Protein AF-A0A939ZTD3-F1 (afdb_monomer_lite)

Radius of gyration: 26.27 Å; chains: 1; bounding box: 66×51×72 Å

Sequence (507 aa):
AEGYEFLLLCGDLTENGDETSHLVVTNILHKLENTGVKVYVINGNHDVMSNVARKNYSVTQDRFKELYADFGYNEADSVLPETLCYSLPINDTFRLIAVDNMTYYTDADGSIMTEEMSDKKADWIIEQTLRAKSENRIPLYISHQSFINHWPSLLNIHDEHQTDAYEDIFSDILIQGAIFGFTGHSHLNDMKAYESSSYKYYEIMTGSTCYCQSNYRSITYNKDKIDVKTITLTQIDLDTVSPLVSDEIVAAVKADYAAYAEKHFADNINGTATHYINKIMSKFDFGNADLNHIVRDDVINKTLSMKLYEKDENNEESLEKVLKEYGLTLPGSNYKTFWDVVPTMVGTLIKGNENMRSSVEVKIAKYVFYALFYNINKNADRIAVCCNTEKKISIDLVKLFKEGELECYDSEFIPTFANFALSSEISMKKKIVFAAIASNFNSIELASDLVATYTGGVVTSIEKYFGEKEIHIEKLIEEGFCDDYFSDLLTDTDPDAREITIEIKHE

Secondary structure (DSSP, 8-state):
-TT-SEEEEES--SSS-BHHHHHHHHHHHHHHHTTT-EEEEE--TTTS--SGGGTTTBPPHHHHHHHTIIIIITT-SEE-TTSS-EEEE-SSSEEEEEE-----B-STTS--B--SS-HHHHHHHHHHHHHHHHTT-EEEEEESS-SS--S-GGG-SS-TTS-HHHHHHHHHHHHTT--EEEE-SS---EEEEEE-SS-EEEEEEPPPTTSTT-EEEEEEE-SSEEEEEEEE-----GGGS-TTS-HHHHHHHHH-HHHHHHHHHHHHHHHHHHHHHHHHHHH---S-HHHHHIIIIIIIIHHHHSBSSGGGSSSS-BHHHHHHHTT--PPP-S-SSHHHHHHHHHHHHHTT----TTSHHHHHHHHHHHHHHHHHHHTHHHHHHHTT-SPPP---HHHHHHH-EEE-STTSHHHHHHHHHHHSS--HHHHHHHHHHHH-GGGHHHHHHHHHHHHTTSS--GGGGB-SSEEEHHHIIIIIIIIISSHHHHTS--TT--EEEEEP---

Structure (mmCIF, N/CA/C/O backbone):
data_AF-A0A939ZTD3-F1
#
_entry.id   AF-A0A939ZTD3-F1
#
loop_
_atom_site.group_PDB
_atom_site.id
_atom_site.type_symbol
_atom_site.label_atom_id
_atom_site.label_alt_id
_atom_site.label_comp_id
_atom_site.label_asym_id
_atom_site.label_entity_id
_atom_site.label_seq_id
_atom_site.pdbx_PDB_ins_code
_atom_site.Cartn_x
_atom_site.Cartn_y
_atom_site.Cartn_z
_atom_site.occupancy
_atom_site.B_iso_or_equiv
_atom_site.auth_seq_id
_atom_site.auth_comp_id
_atom_site.auth_asym_id
_atom_site.auth_atom_id
_atom_site.pdbx_PDB_model_num
ATOM 1 N N . ALA A 1 1 ? -25.307 0.050 9.220 1.00 60.19 1 ALA A N 1
ATOM 2 C CA . ALA A 1 1 ? -26.074 -0.056 10.475 1.00 60.19 1 ALA A CA 1
ATOM 3 C C . ALA A 1 1 ? -26.626 -1.465 10.650 1.00 60.19 1 ALA A C 1
ATOM 5 O O . ALA A 1 1 ? -26.209 -2.135 11.580 1.00 60.19 1 ALA A O 1
ATOM 6 N N . GLU A 1 2 ? -27.504 -1.956 9.764 1.00 70.62 2 GLU A N 1
ATOM 7 C CA . GLU A 1 2 ? -28.058 -3.312 9.913 1.00 70.62 2 GLU A CA 1
ATOM 8 C C . GLU A 1 2 ? -26.961 -4.390 9.887 1.00 70.62 2 GLU A C 1
ATOM 10 O O . GLU A 1 2 ? -26.179 -4.455 8.941 1.00 70.62 2 GLU A O 1
ATOM 15 N N . GLY A 1 3 ? -26.911 -5.217 10.937 1.00 83.94 3 GLY A N 1
ATOM 16 C CA . GLY A 1 3 ? -26.054 -6.404 11.023 1.00 83.94 3 GLY A CA 1
ATOM 17 C C . GLY A 1 3 ? -24.640 -6.205 11.581 1.00 83.94 3 GLY A C 1
ATOM 18 O O . GLY A 1 3 ? -23.936 -7.199 11.707 1.00 83.94 3 GLY A O 1
ATOM 19 N N . TYR A 1 4 ? -24.231 -4.982 11.941 1.00 92.94 4 TYR A N 1
ATOM 20 C CA . TYR A 1 4 ? -22.898 -4.710 12.499 1.00 92.94 4 TYR A CA 1
ATOM 21 C C . TYR A 1 4 ? -22.977 -4.248 13.955 1.00 92.94 4 TYR A C 1
ATOM 23 O O . TYR A 1 4 ? -23.807 -3.409 14.294 1.00 92.94 4 TYR A O 1
ATOM 31 N N . GLU A 1 5 ? -22.090 -4.769 14.803 1.00 95.50 5 GLU A N 1
ATOM 32 C CA . GLU A 1 5 ? -21.951 -4.339 16.203 1.00 95.50 5 GLU A CA 1
ATOM 33 C C . GLU A 1 5 ? -20.964 -3.172 16.345 1.00 95.50 5 GLU A C 1
ATOM 35 O O . GLU A 1 5 ? -21.192 -2.257 17.136 1.00 95.50 5 GLU A O 1
ATOM 40 N N . PHE A 1 6 ? -19.897 -3.182 15.538 1.00 97.06 6 PHE A N 1
ATOM 41 C CA . PHE A 1 6 ? -18.774 -2.253 15.639 1.00 97.06 6 PHE A CA 1
ATOM 42 C C . PHE A 1 6 ? -18.406 -1.647 14.281 1.00 97.06 6 PHE A C 1
ATOM 44 O O . PHE A 1 6 ? -18.496 -2.317 13.251 1.00 97.06 6 PHE A O 1
ATOM 51 N N . LEU A 1 7 ? -17.932 -0.401 14.298 1.00 97.56 7 LEU A N 1
ATOM 52 C CA . LEU A 1 7 ? -17.151 0.221 13.232 1.00 97.56 7 LEU A CA 1
ATOM 53 C C . LEU A 1 7 ? -15.769 0.575 13.789 1.00 97.56 7 LEU A C 1
ATOM 55 O O . LEU A 1 7 ? -15.671 1.283 14.789 1.00 97.56 7 LEU A O 1
ATOM 59 N N . LEU A 1 8 ? -14.719 0.113 13.114 1.00 98.00 8 LEU A N 1
ATOM 60 C CA . LEU A 1 8 ? -13.329 0.430 13.432 1.00 98.00 8 LEU A CA 1
ATOM 61 C C . LEU A 1 8 ? -12.769 1.345 12.339 1.00 98.00 8 LEU A C 1
ATOM 63 O O . LEU A 1 8 ? -12.864 1.007 11.160 1.00 98.00 8 LEU A O 1
ATOM 67 N N . LEU A 1 9 ? -12.206 2.493 12.718 1.00 97.94 9 LEU A N 1
ATOM 68 C CA . LEU A 1 9 ? -11.575 3.438 11.792 1.00 97.94 9 LEU A CA 1
ATOM 69 C C . LEU A 1 9 ? -10.090 3.584 12.117 1.00 97.94 9 LEU A C 1
ATOM 71 O O . LEU A 1 9 ? -9.719 4.114 13.164 1.00 97.94 9 LEU A O 1
ATOM 75 N N . CYS A 1 10 ? -9.252 3.116 11.195 1.00 97.25 10 CYS A N 1
ATOM 76 C CA . CYS A 1 10 ? -7.804 3.014 11.356 1.00 97.25 10 CYS A CA 1
ATOM 77 C C . CYS A 1 10 ? -7.070 4.271 10.854 1.00 97.25 10 CYS A C 1
ATOM 79 O O . CYS A 1 10 ? -6.099 4.149 10.119 1.00 97.25 10 CYS A O 1
ATOM 81 N N . GLY A 1 11 ? -7.541 5.471 11.203 1.00 96.19 11 GLY A N 1
ATOM 82 C CA . GLY A 1 11 ? -6.893 6.741 10.841 1.00 96.19 11 GLY A CA 1
ATOM 83 C C . GLY A 1 11 ? -7.181 7.280 9.437 1.00 96.19 11 GLY A C 1
ATOM 84 O O . GLY A 1 11 ? -7.958 6.704 8.678 1.00 96.19 11 GLY A O 1
ATOM 85 N N . ASP A 1 12 ? -6.560 8.424 9.141 1.00 96.44 12 ASP A N 1
ATOM 86 C CA . ASP A 1 12 ? -6.763 9.276 7.959 1.00 96.44 12 ASP A CA 1
ATOM 87 C C . ASP A 1 12 ? -8.239 9.600 7.719 1.00 96.44 12 ASP A C 1
ATOM 89 O O . ASP A 1 12 ? -8.817 9.435 6.644 1.00 96.44 12 ASP A O 1
ATOM 93 N N . LEU A 1 13 ? -8.858 10.091 8.788 1.00 96.44 13 LEU A N 1
ATOM 94 C CA . LEU A 1 13 ? -10.245 10.539 8.816 1.00 96.44 13 LEU A CA 1
ATOM 95 C C . LEU A 1 13 ? -10.433 11.842 8.028 1.00 96.44 13 LEU A C 1
ATOM 97 O O . LEU A 1 13 ? -11.544 12.159 7.598 1.00 96.44 13 LEU A O 1
ATOM 101 N N . THR A 1 14 ? -9.363 12.618 7.863 1.00 94.50 14 THR A N 1
ATOM 102 C CA . THR A 1 14 ? -9.349 13.901 7.156 1.00 94.50 14 THR A CA 1
ATOM 103 C C . THR A 1 14 ? -8.137 14.014 6.232 1.00 94.50 14 THR A C 1
ATOM 105 O O . THR A 1 14 ? -7.149 13.320 6.409 1.00 94.50 14 THR A O 1
ATOM 108 N N . GLU A 1 15 ? -8.182 14.927 5.256 1.00 89.81 15 GLU A N 1
ATOM 109 C CA . GLU A 1 15 ? -7.060 15.160 4.327 1.00 89.81 15 GLU A CA 1
ATOM 110 C C . GLU A 1 15 ? -5.906 15.952 4.971 1.00 89.81 15 GLU A C 1
ATOM 112 O O . GLU A 1 15 ? -4.754 15.854 4.554 1.00 89.81 15 GLU A O 1
ATOM 117 N N . ASN A 1 16 ? -6.201 16.815 5.944 1.00 90.00 16 ASN A N 1
ATOM 118 C CA . ASN A 1 16 ? -5.255 17.828 6.425 1.00 90.00 16 ASN A CA 1
ATOM 119 C C . ASN A 1 16 ? -5.391 18.162 7.922 1.00 90.00 16 ASN A C 1
ATOM 121 O O . ASN A 1 16 ? -4.762 19.121 8.379 1.00 90.00 16 ASN A O 1
ATOM 125 N N . GLY A 1 17 ? -6.212 17.418 8.664 1.00 94.38 17 GLY A N 1
ATOM 126 C CA . GLY A 1 17 ? -6.351 17.551 10.113 1.00 94.38 17 GLY A CA 1
ATOM 127 C C . GLY A 1 17 ? -7.133 18.782 10.548 1.00 94.38 17 GLY A C 1
ATOM 128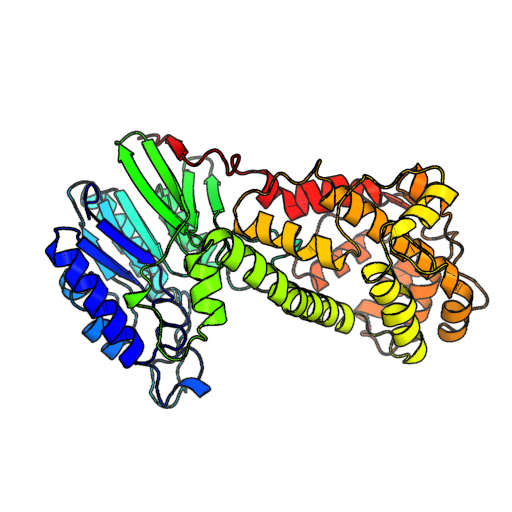 O O . GLY A 1 17 ? -7.056 19.180 11.707 1.00 94.38 17 GLY A O 1
ATOM 129 N N . ASP A 1 18 ? -7.835 19.461 9.636 1.00 94.62 18 ASP A N 1
ATOM 130 C CA . ASP A 1 18 ? -8.562 20.675 9.990 1.00 94.62 18 ASP A CA 1
ATOM 131 C C . ASP A 1 18 ? -9.818 20.365 10.815 1.00 94.62 18 ASP A C 1
ATOM 133 O O . ASP A 1 18 ? -10.530 19.382 10.593 1.00 94.62 18 ASP A O 1
ATOM 137 N N . GLU A 1 19 ? -10.119 21.244 11.769 1.00 95.50 19 GLU A N 1
ATOM 138 C CA . GLU A 1 19 ? -11.232 21.038 12.698 1.00 95.50 19 GLU A CA 1
ATOM 139 C C . GLU A 1 19 ? -12.593 20.938 11.992 1.00 95.50 19 GLU A C 1
ATOM 141 O O . GLU A 1 19 ? -13.472 20.214 12.455 1.00 95.50 19 GLU A O 1
ATOM 146 N N . THR A 1 20 ? -12.782 21.620 10.855 1.00 94.75 20 THR A N 1
ATOM 147 C CA . THR A 1 20 ? -14.062 21.570 10.132 1.00 94.75 20 THR A CA 1
ATOM 148 C C . THR A 1 20 ? -14.288 20.182 9.545 1.00 94.75 20 THR A C 1
ATOM 150 O O . THR A 1 20 ? -15.377 19.629 9.700 1.00 94.75 20 THR A O 1
ATOM 153 N N . SER A 1 21 ? -13.260 19.596 8.932 1.00 94.69 21 SER A N 1
ATOM 154 C CA . SER A 1 21 ? -13.304 18.225 8.424 1.00 94.69 21 SER A CA 1
ATOM 155 C C . SER A 1 21 ? -13.569 17.221 9.546 1.00 94.69 21 SER A C 1
ATOM 157 O O . SER A 1 21 ? -14.478 16.400 9.417 1.00 94.69 21 SER A O 1
ATOM 159 N N . HIS A 1 22 ? -12.882 17.337 10.687 1.00 97.81 22 HIS A N 1
ATOM 160 C CA . HIS A 1 22 ? -13.153 16.465 11.835 1.00 97.81 22 HIS A CA 1
ATOM 161 C C . HIS A 1 22 ? -14.594 16.591 12.336 1.00 97.81 22 HIS A C 1
ATOM 163 O O . HIS A 1 22 ? -15.249 15.578 12.557 1.00 97.81 22 HIS A O 1
ATOM 169 N N . LEU A 1 23 ? -15.134 17.809 12.453 1.00 97.56 23 LEU A N 1
ATOM 170 C CA . LEU A 1 23 ? -16.529 18.021 12.852 1.00 97.56 23 LEU A CA 1
ATOM 171 C C . LEU A 1 23 ? -17.526 17.401 11.862 1.00 97.56 23 LEU A C 1
ATOM 173 O O . LEU A 1 23 ? -18.588 16.927 12.267 1.00 97.56 23 LEU A O 1
ATOM 177 N N . VAL A 1 24 ? -17.228 17.398 10.560 1.00 94.50 24 VAL A N 1
ATOM 178 C CA . VAL A 1 24 ? -18.064 16.702 9.569 1.00 94.50 24 VAL A CA 1
ATOM 179 C C . VAL A 1 24 ? -18.032 15.194 9.817 1.00 94.50 24 VAL A C 1
ATOM 181 O O . VAL A 1 24 ? -19.096 14.573 9.874 1.00 94.50 24 VAL A O 1
ATOM 184 N N . VAL A 1 25 ? -16.844 14.621 10.026 1.00 95.88 25 VAL A N 1
ATOM 185 C CA . VAL A 1 25 ? -16.677 13.192 10.318 1.00 95.88 25 VAL A CA 1
ATOM 186 C C . VAL A 1 25 ? -17.415 12.807 11.599 1.00 95.88 25 VAL A C 1
ATOM 188 O O . VAL A 1 25 ? -18.261 11.917 11.562 1.00 95.88 25 VAL A O 1
ATOM 191 N N . THR A 1 26 ? -17.183 13.494 12.719 1.00 98.00 26 THR A N 1
ATOM 192 C CA . THR A 1 26 ? -17.807 13.155 14.012 1.00 98.00 26 THR A CA 1
ATOM 193 C C . THR A 1 26 ? -19.334 13.236 13.948 1.00 98.00 26 THR A C 1
ATOM 195 O O . THR A 1 26 ? -20.026 12.359 14.463 1.00 98.00 26 THR A O 1
ATOM 198 N N . ASN A 1 27 ? -19.890 14.209 13.218 1.00 96.19 27 ASN A N 1
ATOM 199 C CA . ASN A 1 27 ? -21.331 14.289 12.970 1.00 96.19 27 ASN A CA 1
ATOM 200 C C . ASN A 1 27 ? -21.880 13.080 12.191 1.00 96.19 27 ASN A C 1
ATOM 202 O O . ASN A 1 27 ? -23.017 12.665 12.428 1.00 96.19 27 ASN A O 1
ATOM 206 N N . ILE A 1 28 ? -21.113 12.521 11.250 1.00 94.06 28 ILE A N 1
ATOM 207 C CA . ILE A 1 28 ? -21.483 11.289 10.537 1.00 94.06 28 ILE A CA 1
ATOM 208 C C . ILE A 1 28 ? -21.425 10.092 11.494 1.00 94.06 28 ILE A C 1
ATOM 210 O O . ILE A 1 28 ? -22.369 9.301 11.536 1.00 94.06 28 ILE A O 1
ATOM 214 N N . LEU A 1 29 ? -20.371 9.990 12.306 1.00 97.12 29 LEU A N 1
ATOM 215 C CA . LEU A 1 29 ? -20.187 8.886 13.251 1.00 97.12 29 LEU A CA 1
ATOM 216 C C . LEU A 1 29 ? -21.265 8.868 14.341 1.00 97.12 29 LEU A C 1
ATOM 218 O O . LEU A 1 29 ? -21.851 7.818 14.585 1.00 97.12 29 LEU A O 1
ATOM 222 N N . HIS A 1 30 ? -21.654 10.017 14.899 1.00 97.56 30 HIS A N 1
ATOM 223 C CA . HIS A 1 30 ? -22.770 10.077 15.851 1.00 97.56 30 HIS A CA 1
ATOM 224 C C . HIS A 1 30 ? -24.103 9.629 15.238 1.00 97.56 30 HIS A C 1
ATOM 226 O O . HIS A 1 30 ? -24.919 8.989 15.904 1.00 97.56 30 HIS A O 1
ATOM 232 N N . LYS A 1 31 ? -24.365 9.938 13.958 1.00 95.12 31 LYS A N 1
ATOM 233 C CA . LYS A 1 31 ? -25.562 9.414 13.271 1.00 95.12 31 LYS A CA 1
ATOM 234 C C . LYS A 1 31 ? -25.527 7.890 13.194 1.00 95.12 31 LYS A C 1
ATOM 236 O O . LYS A 1 31 ? -26.576 7.271 13.354 1.00 95.12 31 LYS A O 1
ATOM 241 N N . LEU A 1 32 ? -24.352 7.300 12.970 1.00 94.56 32 LEU A N 1
ATOM 242 C CA . LEU A 1 32 ? -24.175 5.852 12.965 1.00 94.56 32 LEU A CA 1
ATOM 243 C C . LEU A 1 32 ? -24.344 5.255 14.369 1.00 94.56 32 LEU A C 1
ATOM 245 O O . LEU A 1 32 ? -25.075 4.276 14.508 1.00 94.56 32 LEU A O 1
ATOM 249 N N . GLU A 1 33 ? -23.779 5.864 15.410 1.00 95.75 33 GLU A N 1
ATOM 250 C CA . GLU A 1 33 ? -23.948 5.394 16.793 1.00 95.75 33 GLU A CA 1
ATOM 251 C C . GLU A 1 33 ? -25.400 5.394 17.263 1.00 95.75 33 GLU A C 1
ATOM 253 O O . GLU A 1 33 ? -25.846 4.465 17.937 1.00 95.75 33 GLU A O 1
ATOM 258 N N . ASN A 1 34 ? -26.190 6.376 16.823 1.00 95.25 34 ASN A N 1
ATOM 259 C CA . ASN A 1 34 ? -27.628 6.421 17.092 1.00 95.25 34 ASN A CA 1
ATOM 260 C C . ASN A 1 34 ? -28.401 5.223 16.501 1.00 95.25 34 ASN A C 1
ATOM 262 O O . ASN A 1 34 ? -29.554 5.000 16.869 1.00 95.25 34 ASN A O 1
ATOM 266 N N . THR A 1 35 ? -27.788 4.443 15.603 1.00 95.56 35 THR A N 1
ATOM 267 C CA . THR A 1 35 ? -28.353 3.183 15.090 1.00 95.56 35 THR A CA 1
ATOM 268 C C . THR A 1 35 ? -28.013 1.960 15.950 1.00 95.56 35 THR A C 1
ATOM 270 O O . THR A 1 35 ? -28.532 0.878 15.686 1.00 95.56 35 THR A O 1
ATOM 273 N N . GLY A 1 36 ? -27.182 2.126 16.986 1.00 94.56 36 GLY A N 1
ATOM 274 C CA . GLY A 1 36 ? -26.743 1.074 17.906 1.00 94.56 36 GLY A CA 1
ATOM 275 C C . GLY A 1 36 ? -25.356 0.493 17.610 1.00 94.56 36 GLY A C 1
ATOM 276 O O . GLY A 1 36 ? -24.870 -0.304 18.406 1.00 94.56 36 GLY A O 1
ATOM 277 N N . VAL A 1 37 ? -24.716 0.893 16.507 1.00 97.12 37 VAL A N 1
ATOM 278 C CA . VAL A 1 37 ? -23.335 0.501 16.174 1.00 97.12 37 VAL A CA 1
ATOM 279 C C . VAL A 1 37 ? -22.362 1.261 17.070 1.00 97.12 37 VAL A C 1
ATOM 281 O O . VAL A 1 37 ? -22.457 2.477 17.167 1.00 97.12 37 VAL A O 1
ATOM 284 N N . LYS A 1 38 ? -21.401 0.580 17.688 1.00 97.81 38 LYS A N 1
ATOM 285 C CA . LYS A 1 38 ? -20.323 1.223 18.450 1.00 97.81 38 LYS A CA 1
ATOM 286 C C . LYS A 1 38 ? -19.163 1.605 17.540 1.00 97.81 38 LYS A C 1
ATOM 288 O O . LYS A 1 38 ? -18.780 0.814 16.683 1.00 97.81 38 LYS A O 1
ATOM 293 N N . VAL A 1 39 ? -18.618 2.807 17.696 1.00 98.50 39 VAL A N 1
ATOM 294 C CA . VAL A 1 39 ? -17.557 3.317 16.818 1.00 98.50 39 VAL A CA 1
ATOM 295 C C . VAL A 1 39 ? -16.270 3.497 17.615 1.00 98.50 39 VAL A C 1
ATOM 297 O O . VAL A 1 39 ? -16.281 4.126 18.666 1.00 98.50 39 VAL A O 1
ATOM 300 N N . TYR A 1 40 ? -15.161 2.983 17.090 1.00 98.75 40 TYR A N 1
ATOM 301 C CA . TYR A 1 40 ? -13.829 3.155 17.665 1.00 98.75 40 TYR A CA 1
ATOM 302 C C . TYR A 1 40 ? -12.876 3.703 16.609 1.00 98.75 40 TYR A C 1
ATOM 304 O O . TYR A 1 40 ? -12.806 3.176 15.495 1.00 98.75 40 TYR A O 1
ATOM 312 N N . VAL A 1 41 ? -12.155 4.769 16.952 1.00 98.56 41 VAL A N 1
ATOM 313 C CA . VAL A 1 41 ? -11.252 5.460 16.022 1.00 98.56 41 VAL A CA 1
ATOM 314 C C . VAL A 1 41 ? -9.831 5.507 16.557 1.00 98.56 41 VAL A C 1
ATOM 316 O O . VAL A 1 41 ? -9.627 5.586 17.763 1.00 98.56 41 VAL A O 1
ATOM 319 N N . ILE A 1 42 ? -8.853 5.520 15.666 1.00 98.19 42 ILE A N 1
ATOM 320 C CA . ILE A 1 42 ? -7.475 5.926 15.959 1.00 98.19 42 ILE A CA 1
ATOM 321 C C . ILE A 1 42 ? -7.030 6.942 14.899 1.00 98.19 42 ILE A C 1
ATOM 323 O O . ILE A 1 42 ? -7.696 7.085 13.873 1.00 98.19 42 ILE A O 1
ATOM 327 N N . ASN A 1 43 ? -5.966 7.697 15.161 1.00 97.25 43 ASN A N 1
ATOM 328 C CA . ASN A 1 43 ? -5.441 8.719 14.254 1.00 97.25 43 ASN A CA 1
ATOM 329 C C . ASN A 1 43 ? -4.586 8.130 13.130 1.00 97.25 43 ASN A C 1
ATOM 331 O O . ASN A 1 43 ? -3.872 7.156 13.342 1.00 97.25 43 ASN A O 1
ATOM 335 N N . GLY A 1 44 ? -4.602 8.789 11.972 1.00 95.62 44 GLY A N 1
ATOM 336 C CA . GLY A 1 44 ? -3.597 8.633 10.921 1.00 95.62 44 GLY A CA 1
ATOM 337 C C . GLY A 1 44 ? -2.664 9.835 10.812 1.00 95.62 44 GLY A C 1
ATOM 338 O O . GLY A 1 44 ? -2.725 10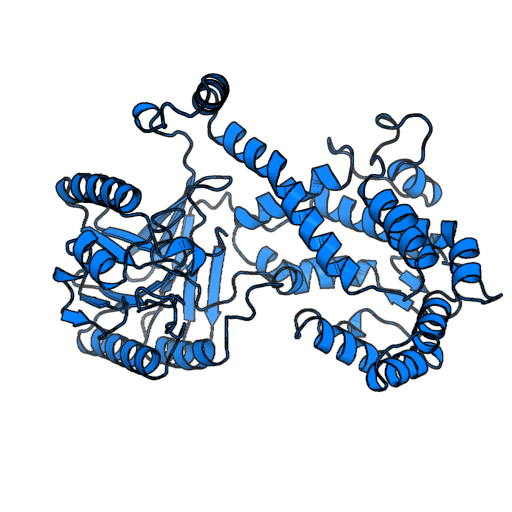.777 11.613 1.00 95.62 44 GLY A O 1
ATOM 339 N N . ASN A 1 45 ? -1.771 9.809 9.823 1.00 92.19 45 ASN A N 1
ATOM 340 C CA . ASN A 1 45 ? -0.791 10.877 9.629 1.00 92.19 45 ASN A CA 1
ATOM 341 C C . ASN A 1 45 ? -1.422 12.157 9.063 1.00 92.19 45 ASN A C 1
ATOM 343 O O . ASN A 1 45 ? -0.771 13.203 9.073 1.00 92.19 45 ASN A O 1
ATOM 347 N N . HIS A 1 46 ? -2.660 12.121 8.573 1.00 93.75 46 HIS A N 1
ATOM 348 C CA . HIS A 1 46 ? -3.370 13.313 8.110 1.00 93.75 46 HIS A CA 1
ATOM 349 C C . HIS A 1 46 ? -4.288 13.948 9.159 1.00 93.75 46 HIS A C 1
ATOM 351 O O . HIS A 1 46 ? -4.735 15.069 8.943 1.00 93.75 46 HIS A O 1
ATOM 357 N N . ASP A 1 47 ? -4.531 13.293 10.293 1.00 96.06 47 ASP A N 1
ATOM 358 C CA . ASP A 1 47 ? -5.539 13.726 11.273 1.00 96.06 47 ASP A CA 1
ATOM 359 C C . ASP A 1 47 ? -5.033 14.707 12.327 1.00 96.06 47 ASP A C 1
ATOM 361 O O . ASP A 1 47 ? -5.793 15.455 12.933 1.00 96.06 47 ASP A O 1
ATOM 365 N N . VAL A 1 48 ? -3.735 14.692 12.580 1.00 93.12 48 VAL A N 1
ATOM 366 C CA . VAL A 1 48 ? -3.075 15.572 13.542 1.00 93.12 48 VAL A CA 1
ATOM 367 C C . VAL A 1 48 ? -1.878 16.228 12.871 1.00 93.12 48 VAL A C 1
ATOM 369 O O . VAL A 1 48 ? -1.505 15.877 11.750 1.00 93.12 48 VAL A O 1
ATOM 372 N N . MET A 1 49 ? -1.281 17.220 13.529 1.00 88.88 49 MET A N 1
ATOM 373 C CA . MET A 1 49 ? -0.232 18.053 12.943 1.00 88.88 49 MET A CA 1
ATOM 374 C C . MET A 1 49 ? 1.047 17.257 12.621 1.00 88.88 49 MET A C 1
ATOM 376 O O . MET A 1 49 ? 2.009 17.308 13.367 1.00 88.88 49 MET A O 1
ATOM 380 N N . SER A 1 50 ? 1.102 16.557 11.491 1.00 85.06 50 SER A N 1
ATOM 381 C CA . SER A 1 50 ? 2.271 15.789 11.017 1.00 85.06 50 SER A CA 1
ATOM 382 C C . SER A 1 50 ? 3.256 16.612 10.188 1.00 85.06 50 SER A C 1
ATOM 384 O O . SER A 1 50 ? 4.381 16.201 9.924 1.00 85.06 50 SER A O 1
ATOM 386 N N . ASN A 1 51 ? 2.845 17.808 9.767 1.00 83.19 51 ASN A N 1
ATOM 387 C CA . ASN A 1 51 ? 3.657 18.711 8.967 1.00 83.19 51 ASN A CA 1
ATOM 388 C C . ASN A 1 51 ? 3.535 20.132 9.523 1.00 83.19 51 ASN A C 1
ATOM 390 O O . ASN A 1 51 ? 2.435 20.670 9.644 1.00 83.19 51 ASN A O 1
ATOM 394 N N . VAL A 1 52 ? 4.671 20.769 9.819 1.00 83.00 52 VAL A N 1
ATOM 395 C CA . VAL A 1 52 ? 4.730 22.125 10.392 1.00 83.00 52 VAL A CA 1
ATOM 396 C C . VAL A 1 52 ? 4.058 23.183 9.506 1.00 83.00 52 VAL A C 1
ATOM 398 O O . VAL A 1 52 ? 3.579 24.203 10.004 1.00 83.00 52 VAL A O 1
ATOM 401 N N . ALA A 1 53 ? 3.951 22.945 8.194 1.00 84.50 53 ALA A N 1
ATOM 402 C CA . ALA A 1 53 ? 3.198 23.806 7.282 1.00 84.50 53 ALA A CA 1
ATOM 403 C C . ALA A 1 53 ? 1.686 23.826 7.589 1.00 84.50 53 ALA A C 1
ATOM 405 O O . ALA A 1 53 ? 0.994 24.765 7.193 1.00 84.50 53 ALA A O 1
ATOM 406 N N . ARG A 1 54 ? 1.183 22.821 8.317 1.00 81.69 54 ARG A N 1
ATOM 407 C CA . ARG A 1 54 ? -0.222 22.665 8.717 1.00 81.69 54 ARG A CA 1
ATOM 408 C C . ARG A 1 54 ? -0.554 23.293 10.071 1.00 81.69 54 ARG A C 1
ATOM 410 O O . ARG A 1 54 ? -1.718 23.327 10.458 1.00 81.69 54 ARG A O 1
ATOM 417 N N . LYS A 1 55 ? 0.435 23.846 10.782 1.00 79.50 55 LYS A N 1
ATOM 418 C CA . LYS A 1 55 ? 0.283 24.262 12.189 1.00 79.50 55 LYS A CA 1
ATOM 419 C C . LYS A 1 55 ? -0.794 25.294 12.490 1.00 79.50 55 LYS A C 1
ATOM 421 O O . LYS A 1 55 ? -1.264 25.391 13.613 1.00 79.50 55 LYS A O 1
ATOM 426 N N . ASN A 1 56 ? -1.173 26.085 11.490 1.00 82.06 56 ASN A N 1
ATOM 427 C CA . ASN A 1 56 ? -2.172 27.134 11.660 1.00 82.06 56 ASN A CA 1
ATOM 428 C C . ASN A 1 56 ? -3.611 26.641 11.439 1.00 82.06 56 ASN A C 1
ATOM 430 O O . ASN A 1 56 ? -4.527 27.453 11.545 1.00 82.06 56 ASN A O 1
ATOM 434 N N . TYR A 1 57 ? -3.819 25.371 11.076 1.00 85.75 57 TYR A N 1
ATOM 435 C CA . TYR A 1 57 ? -5.158 24.840 10.798 1.00 85.75 57 TYR A CA 1
ATOM 436 C C . TYR A 1 57 ? -5.395 23.396 11.253 1.00 85.75 57 TYR A C 1
ATOM 438 O O . TYR A 1 57 ? -6.551 23.047 11.466 1.00 85.75 57 TYR A O 1
ATOM 446 N N . SER A 1 58 ? -4.354 22.574 11.413 1.00 91.69 58 SER A N 1
ATOM 447 C CA . SER A 1 58 ? -4.502 21.210 11.929 1.00 91.69 58 SER A CA 1
ATOM 448 C C . SER A 1 58 ? -4.844 21.218 13.419 1.00 91.69 58 SER A C 1
ATOM 450 O O . SER A 1 58 ? -4.324 22.041 14.175 1.00 91.69 58 SER A O 1
ATOM 452 N N . VAL A 1 59 ? -5.671 20.273 13.859 1.00 93.44 59 VAL A N 1
ATOM 453 C CA . VAL A 1 59 ? -5.967 20.066 15.278 1.00 93.44 59 VAL A CA 1
ATOM 454 C C . VAL A 1 59 ? -4.754 19.499 16.020 1.00 93.44 59 VAL A C 1
ATOM 456 O O . VAL A 1 59 ? -3.897 18.819 15.446 1.00 93.44 59 VAL A O 1
ATOM 459 N N . THR A 1 60 ? -4.684 19.789 17.319 1.00 91.50 60 THR A N 1
ATOM 460 C CA . THR A 1 60 ? -3.728 19.162 18.240 1.00 91.50 60 THR A CA 1
ATOM 461 C C . THR A 1 60 ? -4.214 17.771 18.648 1.00 91.50 60 THR A C 1
ATOM 463 O O . THR A 1 60 ? -5.399 17.463 18.519 1.00 91.50 60 THR A O 1
ATOM 466 N N . GLN A 1 61 ? -3.331 16.948 19.224 1.00 92.44 61 GLN A N 1
ATOM 467 C CA . GLN A 1 61 ? -3.725 15.641 19.769 1.00 92.44 61 GLN A CA 1
ATOM 468 C C . GLN A 1 61 ? -4.829 15.742 20.834 1.00 92.44 61 GLN A C 1
ATOM 470 O O . GLN A 1 61 ? -5.744 14.926 20.857 1.00 92.44 61 GLN A O 1
ATOM 475 N N . ASP A 1 62 ? -4.780 16.763 21.695 1.00 92.19 62 ASP A N 1
ATOM 476 C CA . ASP A 1 62 ? -5.782 16.943 22.748 1.00 92.19 62 ASP A CA 1
ATOM 477 C C . ASP A 1 62 ? -7.129 17.308 22.131 1.00 92.19 62 ASP A C 1
ATOM 479 O O . ASP A 1 62 ? -8.158 16.747 22.504 1.00 92.19 62 ASP A O 1
ATOM 483 N N . ARG A 1 63 ? -7.119 18.178 21.112 1.00 94.94 63 ARG A N 1
ATOM 484 C CA . ARG A 1 63 ? -8.339 18.531 20.393 1.00 94.94 63 ARG A CA 1
ATOM 485 C C . ARG A 1 63 ? -8.900 17.344 19.611 1.00 94.94 63 ARG A C 1
ATOM 487 O O . ARG A 1 63 ? -10.116 17.187 19.574 1.00 94.94 63 ARG A O 1
ATOM 494 N N . PHE A 1 64 ? -8.050 16.489 19.044 1.00 97.00 64 PHE A N 1
ATOM 495 C CA . PHE A 1 64 ? -8.481 15.231 18.435 1.00 97.00 64 PHE A CA 1
ATOM 496 C C . PHE A 1 64 ? -9.186 14.336 19.468 1.00 97.00 64 PHE A C 1
ATOM 498 O O . PHE A 1 64 ? -10.321 13.927 19.234 1.00 97.00 64 PHE A O 1
ATOM 505 N N . LYS A 1 65 ? -8.595 14.111 20.652 1.00 96.19 65 LYS A N 1
ATOM 506 C CA . LYS A 1 65 ? -9.250 13.341 21.731 1.00 96.19 65 LYS A CA 1
ATOM 507 C C . LYS A 1 65 ? -10.589 13.934 22.150 1.00 96.19 65 LYS A C 1
ATOM 509 O O . LYS A 1 65 ? -11.523 13.186 22.398 1.00 96.19 65 LYS A O 1
ATOM 514 N N . GLU A 1 66 ? -10.694 15.260 22.232 1.00 97.56 66 GLU A N 1
ATOM 515 C CA . GLU A 1 66 ? -11.957 15.933 22.550 1.00 97.56 66 GLU A CA 1
ATOM 516 C C . GLU A 1 66 ? -13.015 15.741 21.457 1.00 97.56 66 GLU A C 1
ATOM 518 O O . GLU A 1 66 ? -14.176 15.484 21.764 1.00 97.56 66 GLU A O 1
ATOM 523 N N . LEU A 1 67 ? -12.630 15.888 20.186 1.00 98.50 67 LEU A N 1
ATOM 524 C CA . LEU A 1 67 ? -13.533 15.737 19.043 1.00 98.50 67 LEU A CA 1
ATOM 525 C C . LEU A 1 67 ? -14.050 14.305 18.918 1.00 98.50 67 LEU A C 1
ATOM 527 O O . LEU A 1 67 ? -15.216 14.108 18.584 1.00 98.50 67 LEU A O 1
ATOM 531 N N . TYR A 1 68 ? -13.194 13.327 19.210 1.00 98.56 68 TYR A N 1
ATOM 532 C CA . TYR A 1 68 ? -13.515 11.909 19.107 1.00 98.56 68 TYR A CA 1
ATOM 533 C C . TYR A 1 68 ? -13.791 11.242 20.459 1.00 98.56 68 TYR A C 1
ATOM 535 O O . TYR A 1 68 ? -13.752 10.018 20.556 1.00 98.56 68 TYR A O 1
ATOM 543 N N . ALA A 1 69 ? -14.090 12.026 21.498 1.00 98.25 69 ALA A N 1
ATOM 544 C CA . ALA A 1 69 ? -14.181 11.542 22.873 1.00 98.25 69 ALA A CA 1
ATOM 545 C C . ALA A 1 69 ? -15.167 10.371 23.032 1.00 98.25 69 ALA A C 1
ATOM 547 O O . ALA A 1 69 ? -14.881 9.413 23.746 1.00 98.25 69 ALA A O 1
ATOM 548 N N . ASP A 1 70 ? -16.291 10.416 22.320 1.00 97.94 70 ASP A N 1
ATOM 549 C CA . ASP A 1 70 ? -17.342 9.396 22.381 1.00 97.94 70 ASP A CA 1
ATOM 550 C C . ASP A 1 70 ? -17.050 8.148 21.530 1.00 97.94 70 ASP A C 1
ATOM 552 O O . ASP A 1 70 ? -17.794 7.181 21.611 1.00 97.94 70 ASP A O 1
ATOM 556 N N . PHE A 1 71 ? -15.965 8.134 20.749 1.00 98.38 71 PHE A N 1
ATOM 557 C CA . PHE A 1 71 ? -15.613 7.029 19.851 1.00 98.38 71 PHE A CA 1
ATOM 558 C C . PHE A 1 71 ? -14.416 6.225 20.383 1.00 98.38 71 PHE A C 1
ATOM 560 O O . PHE A 1 71 ? -13.397 6.057 19.706 1.00 98.38 71 PHE A O 1
ATOM 567 N N . GLY A 1 72 ? -14.529 5.769 21.636 1.00 97.62 72 GLY A N 1
ATOM 568 C CA . GLY A 1 72 ? -13.533 4.954 22.340 1.00 97.62 72 GLY A CA 1
ATOM 569 C C . GLY A 1 72 ? -12.784 5.660 23.474 1.00 97.62 72 GLY A C 1
ATOM 570 O O . GLY A 1 72 ? -12.578 5.053 24.523 1.00 97.62 72 GLY A O 1
ATOM 571 N N . TYR A 1 73 ? -12.415 6.937 23.331 1.00 98.25 73 TYR A N 1
ATOM 572 C CA . TYR A 1 73 ? -11.540 7.618 24.302 1.00 98.25 73 TYR A CA 1
ATOM 573 C C . TYR A 1 73 ? -12.165 7.796 25.700 1.00 98.25 73 TYR A C 1
ATOM 575 O O . TYR A 1 73 ? -11.490 7.553 26.698 1.00 98.25 73 TYR A O 1
ATOM 583 N N . ASN A 1 74 ? -13.443 8.181 25.797 1.00 97.56 74 ASN A N 1
ATOM 584 C CA . ASN A 1 74 ? -14.172 8.295 27.072 1.00 97.56 74 ASN A CA 1
ATOM 585 C C . ASN A 1 74 ? -14.555 6.929 27.661 1.00 97.56 74 ASN A C 1
ATOM 587 O O . ASN A 1 74 ? -14.812 6.823 28.860 1.00 97.56 74 ASN A O 1
ATOM 591 N N . GLU A 1 75 ? -14.633 5.897 26.819 1.00 97.81 75 GLU A N 1
ATOM 592 C CA . GLU A 1 75 ? -14.968 4.522 27.209 1.00 97.81 75 GLU A CA 1
ATOM 593 C C . GLU A 1 75 ? -13.725 3.732 27.658 1.00 97.81 75 GLU A C 1
ATOM 595 O O . GLU A 1 75 ? -13.855 2.675 28.279 1.00 97.81 75 GLU A O 1
ATOM 600 N N . ALA A 1 76 ? -12.526 4.243 27.358 1.00 98.38 76 ALA A N 1
ATOM 601 C CA . ALA A 1 76 ? -11.259 3.595 27.641 1.00 98.38 76 ALA A CA 1
ATOM 602 C C . ALA A 1 76 ? -10.988 3.432 29.140 1.00 98.38 76 ALA A C 1
ATOM 604 O O . ALA A 1 76 ? -11.089 4.376 29.924 1.00 98.38 76 ALA A O 1
ATOM 605 N N . ASP A 1 77 ? -10.554 2.233 29.531 1.00 98.06 77 ASP A N 1
ATOM 606 C CA . ASP A 1 77 ? -10.111 1.944 30.900 1.00 98.06 77 ASP A CA 1
ATOM 607 C C . ASP A 1 77 ? -8.575 1.957 31.042 1.00 98.06 77 ASP A C 1
ATOM 609 O O . ASP A 1 77 ? -8.045 1.776 32.141 1.00 98.06 77 ASP A O 1
ATOM 613 N N . SER A 1 78 ? -7.862 2.165 29.932 1.00 98.50 78 SER A N 1
ATOM 614 C CA . SER A 1 78 ? -6.423 2.404 29.868 1.00 98.50 78 SER A CA 1
ATOM 615 C C . SER A 1 78 ? -6.118 3.370 28.729 1.00 98.50 78 SER A C 1
ATOM 617 O O . SER A 1 78 ? -6.539 3.158 27.593 1.00 98.50 78 SER A O 1
ATOM 619 N N . VAL A 1 79 ? -5.370 4.426 29.034 1.00 97.94 79 VAL A N 1
ATOM 620 C CA . VAL A 1 79 ? -4.886 5.416 28.066 1.00 97.94 79 VAL A CA 1
ATOM 621 C C . VAL A 1 79 ? -3.406 5.649 28.320 1.00 97.94 79 VAL A C 1
ATOM 623 O O . VAL A 1 79 ? -2.989 5.732 29.478 1.00 97.94 79 VAL A O 1
ATOM 626 N N . LEU A 1 80 ? -2.609 5.774 27.261 1.00 97.12 80 LEU A N 1
ATOM 627 C CA . LEU A 1 80 ? -1.196 6.115 27.401 1.00 97.12 80 LEU A CA 1
ATOM 628 C C . LEU A 1 80 ? -1.038 7.645 27.363 1.00 97.12 80 LEU A C 1
ATOM 630 O O . LEU A 1 80 ? -1.326 8.265 26.332 1.00 97.12 80 LEU A O 1
ATOM 634 N N . PRO A 1 81 ? -0.591 8.294 28.459 1.00 92.50 81 PRO A N 1
ATOM 635 C CA . PRO A 1 81 ? -0.477 9.748 28.499 1.00 92.50 81 PRO A CA 1
ATOM 636 C C . PRO A 1 81 ? 0.438 10.286 27.397 1.00 92.50 81 PRO A C 1
ATOM 638 O O . PRO A 1 81 ? 1.467 9.670 27.109 1.00 92.50 81 PRO A O 1
ATOM 641 N N . GLU A 1 82 ? 0.071 11.454 26.858 1.00 88.88 82 GLU A N 1
ATOM 642 C CA . GLU A 1 82 ? 0.798 12.187 25.801 1.00 88.88 82 GLU A CA 1
ATOM 643 C C . GLU A 1 82 ? 0.834 11.490 24.428 1.00 88.88 82 GLU A C 1
ATOM 645 O O . GLU A 1 82 ? 1.570 11.917 23.547 1.00 88.88 82 GLU A O 1
ATOM 650 N N . THR A 1 83 ? 0.016 10.454 24.233 1.00 94.44 83 THR A N 1
ATOM 651 C CA . THR A 1 83 ? -0.193 9.767 22.944 1.00 94.44 83 THR A CA 1
ATOM 652 C C . THR A 1 83 ? -1.683 9.636 22.658 1.00 94.44 83 THR A C 1
ATOM 654 O O . THR A 1 83 ? -2.500 9.933 23.537 1.00 94.44 83 THR A O 1
ATOM 657 N N . LEU A 1 84 ? -2.056 9.142 21.482 1.00 97.00 84 LEU A N 1
ATOM 658 C CA . LEU A 1 84 ? -3.445 8.819 21.148 1.00 97.00 84 LEU A CA 1
ATOM 659 C C . LEU A 1 84 ? -3.829 7.348 21.405 1.00 97.00 84 LEU A C 1
ATOM 661 O O . LEU A 1 84 ? -4.956 6.969 21.092 1.00 97.00 84 LEU A O 1
ATOM 665 N N . CYS A 1 85 ? -2.961 6.549 22.043 1.00 98.31 85 CYS A N 1
ATOM 666 C CA . CYS A 1 85 ? -3.264 5.154 22.373 1.00 98.31 85 CYS A CA 1
ATOM 667 C C . CYS A 1 85 ? -4.331 5.016 23.472 1.00 98.31 85 CYS A C 1
ATOM 669 O O . CYS A 1 85 ? -4.291 5.710 24.499 1.00 98.31 85 CYS A O 1
ATOM 671 N N . TYR A 1 86 ? -5.224 4.038 23.309 1.00 98.81 86 TYR A N 1
ATOM 672 C CA . TYR A 1 86 ? -6.208 3.654 24.324 1.00 98.81 86 TYR A CA 1
ATOM 673 C C . TYR A 1 86 ? -6.625 2.183 24.205 1.00 98.81 86 TYR A C 1
ATOM 675 O O . TYR A 1 86 ? -6.449 1.540 23.170 1.00 98.81 86 TYR A O 1
ATOM 683 N N . SER A 1 87 ? -7.158 1.619 25.288 1.00 98.75 87 SER A N 1
ATOM 684 C CA . SER A 1 87 ? -7.612 0.231 25.329 1.00 98.75 87 SER A CA 1
ATOM 685 C C . SER A 1 87 ? -8.842 0.055 26.214 1.00 98.75 87 SER A C 1
ATOM 687 O O . SER A 1 87 ? -9.004 0.740 27.228 1.00 98.75 87 SER A O 1
ATOM 689 N N . LEU A 1 88 ? -9.715 -0.868 25.806 1.00 98.62 88 LEU A N 1
ATOM 690 C CA . LEU A 1 88 ? -10.958 -1.205 26.494 1.00 98.62 88 LEU A CA 1
ATOM 691 C C . LEU A 1 88 ? -11.494 -2.582 26.080 1.00 98.62 88 LEU A C 1
ATOM 693 O O . LEU A 1 88 ? -11.252 -3.030 24.955 1.00 98.62 88 LEU A O 1
ATOM 697 N N . PRO A 1 89 ? -12.272 -3.255 26.941 1.00 98.19 89 PRO A N 1
ATOM 698 C CA . PRO A 1 89 ? -13.104 -4.375 26.519 1.00 98.19 89 PRO A CA 1
ATOM 699 C C . PRO A 1 89 ? -14.275 -3.866 25.662 1.00 98.19 89 PRO A C 1
ATOM 701 O O . PRO A 1 89 ? -15.068 -3.052 26.128 1.00 98.19 89 PRO A O 1
ATOM 704 N N . ILE A 1 90 ? -14.408 -4.359 24.428 1.00 96.81 90 ILE A N 1
ATOM 705 C CA . ILE A 1 90 ? -15.481 -3.924 23.505 1.00 96.81 90 ILE A CA 1
ATOM 706 C C . ILE A 1 90 ? -16.695 -4.865 23.509 1.00 96.81 90 ILE A C 1
ATOM 708 O O . ILE A 1 90 ? -17.802 -4.470 23.160 1.00 96.81 90 ILE A O 1
ATOM 712 N N . ASN A 1 91 ? -16.509 -6.112 23.944 1.00 95.50 91 ASN A N 1
ATOM 713 C CA . ASN A 1 91 ? -17.558 -7.091 24.255 1.00 95.50 91 ASN A CA 1
ATOM 714 C C . ASN A 1 91 ? -16.964 -8.194 25.141 1.00 95.50 91 ASN A C 1
ATOM 716 O O . ASN A 1 91 ? -15.839 -8.043 25.591 1.00 95.50 91 ASN A O 1
ATOM 720 N N . ASP A 1 92 ? -17.661 -9.315 25.367 1.00 94.75 92 ASP A N 1
ATOM 721 C CA . ASP A 1 92 ? -17.182 -10.469 26.157 1.00 94.75 92 ASP A CA 1
ATOM 722 C C . ASP A 1 92 ? -16.068 -11.307 25.496 1.00 94.75 92 ASP A C 1
ATOM 724 O O . ASP A 1 92 ? -15.509 -12.198 26.126 1.00 94.75 92 ASP A O 1
ATOM 728 N N . THR A 1 93 ? -15.694 -10.991 24.257 1.00 93.25 93 THR A N 1
ATOM 729 C CA . THR A 1 93 ? -14.682 -11.729 23.486 1.00 93.25 93 THR A CA 1
ATOM 730 C C . THR A 1 93 ? -13.391 -10.936 23.313 1.00 93.25 93 THR A C 1
ATOM 732 O O . THR A 1 93 ? -12.312 -11.501 23.454 1.00 93.25 93 THR A O 1
ATOM 735 N N . PHE A 1 94 ? -13.479 -9.633 23.048 1.00 95.31 94 PHE A N 1
ATOM 736 C CA . PHE A 1 94 ? -12.347 -8.820 22.614 1.00 95.31 94 PHE A CA 1
ATOM 737 C C . PHE A 1 94 ? -12.005 -7.705 23.590 1.00 95.31 94 PHE A C 1
ATOM 739 O O . PHE A 1 94 ? -12.881 -7.048 24.163 1.00 95.31 94 PHE A O 1
ATOM 746 N N . ARG A 1 95 ? -10.703 -7.449 23.705 1.00 97.44 95 ARG A N 1
ATOM 747 C CA . ARG A 1 95 ? -10.161 -6.192 24.209 1.00 97.44 95 ARG A CA 1
ATOM 748 C C . ARG A 1 95 ? -9.523 -5.458 23.037 1.00 97.44 95 ARG A C 1
ATOM 750 O O . ARG A 1 95 ? -8.584 -5.976 22.441 1.00 97.44 95 ARG A O 1
ATOM 757 N N . LEU A 1 96 ? -10.038 -4.277 22.716 1.00 98.25 96 LEU A N 1
ATOM 758 C CA . LEU A 1 96 ? -9.453 -3.415 21.699 1.00 98.25 96 LEU A CA 1
ATOM 759 C C . LEU A 1 96 ? -8.202 -2.736 22.265 1.00 98.25 96 LEU A C 1
ATOM 761 O O . LEU A 1 96 ? -8.208 -2.246 23.399 1.00 98.25 96 LEU A O 1
ATOM 765 N N . ILE A 1 97 ? -7.144 -2.707 21.468 1.00 98.12 97 ILE A N 1
ATOM 766 C CA . ILE A 1 97 ? -5.896 -1.990 21.710 1.00 98.12 97 ILE A CA 1
ATOM 767 C C . ILE A 1 97 ? -5.695 -1.079 20.496 1.00 98.12 97 ILE A C 1
ATOM 769 O O . ILE A 1 97 ? -5.263 -1.525 19.435 1.00 98.12 97 ILE A O 1
ATOM 773 N N . ALA A 1 98 ? -6.080 0.187 20.637 1.00 98.38 98 ALA A N 1
ATOM 774 C CA . ALA A 1 98 ? -5.923 1.193 19.597 1.00 98.38 98 ALA A CA 1
ATOM 775 C C . ALA A 1 98 ? -4.555 1.861 19.755 1.00 98.38 98 ALA A C 1
ATOM 777 O O . ALA A 1 98 ? -4.274 2.479 20.788 1.00 98.38 98 ALA A O 1
ATOM 778 N N . VAL A 1 99 ? -3.695 1.686 18.755 1.00 97.12 99 VAL A N 1
ATOM 779 C CA . VAL A 1 99 ? -2.281 2.059 18.807 1.00 97.12 99 VAL A CA 1
ATOM 780 C C . VAL A 1 99 ? -2.036 3.281 17.936 1.00 97.12 99 VAL A C 1
ATOM 782 O O . VAL A 1 99 ? -2.172 3.238 16.717 1.00 97.12 99 VAL A O 1
ATOM 785 N N . ASP A 1 100 ? -1.628 4.367 18.583 1.00 95.88 100 ASP A N 1
ATOM 786 C CA . ASP A 1 100 ? -1.090 5.546 17.922 1.00 95.88 100 ASP A CA 1
ATOM 787 C C . ASP A 1 100 ? 0.366 5.296 17.525 1.00 95.88 100 ASP A C 1
ATOM 789 O O . ASP A 1 100 ? 1.301 5.473 18.316 1.00 95.88 100 ASP A O 1
ATOM 793 N N . ASN A 1 101 ? 0.535 4.866 16.282 1.00 91.75 101 ASN A N 1
ATOM 794 C CA . ASN A 1 101 ? 1.828 4.648 15.660 1.00 91.75 101 ASN A CA 1
ATOM 795 C C . ASN A 1 101 ? 2.183 5.745 14.655 1.00 91.75 101 ASN A C 1
ATOM 797 O O . ASN A 1 101 ? 2.873 5.478 13.687 1.00 91.75 101 ASN A O 1
ATOM 801 N N . MET A 1 102 ? 1.703 6.977 14.853 1.00 91.50 102 MET A N 1
ATOM 802 C CA . MET A 1 102 ? 2.008 8.094 13.961 1.00 91.50 102 MET A CA 1
ATOM 803 C C . MET A 1 102 ? 3.039 9.050 14.549 1.00 91.50 102 MET A C 1
ATOM 805 O O . MET A 1 102 ? 3.107 9.300 15.756 1.00 91.50 102 MET A O 1
ATOM 809 N N . THR A 1 103 ? 3.790 9.666 13.642 1.00 89.31 103 THR A N 1
ATOM 810 C CA . THR A 1 103 ? 4.692 10.772 13.944 1.00 89.31 103 THR A CA 1
ATOM 811 C C . THR A 1 103 ? 3.979 12.104 13.693 1.00 89.31 103 THR A C 1
ATOM 813 O O . THR A 1 103 ? 3.557 12.398 12.573 1.00 89.31 103 THR A O 1
ATOM 816 N N . TYR A 1 104 ? 3.839 12.926 14.732 1.00 90.81 104 TYR A N 1
ATOM 817 C CA . TYR A 1 104 ? 3.214 14.244 14.652 1.00 90.81 104 TYR A CA 1
ATOM 818 C C . TYR A 1 104 ? 3.761 15.201 15.709 1.00 90.81 104 TYR A C 1
ATOM 820 O O . TYR A 1 104 ? 4.352 14.806 16.709 1.00 90.81 104 TYR A O 1
ATOM 828 N N . TYR A 1 105 ? 3.581 16.493 15.483 1.00 88.75 105 TYR A N 1
ATOM 829 C CA . TYR A 1 105 ? 4.036 17.539 16.379 1.00 88.75 105 TYR A CA 1
ATOM 830 C C . TYR A 1 105 ? 3.075 17.723 17.559 1.00 88.75 105 TYR A C 1
ATOM 832 O O . TYR A 1 105 ? 1.861 17.848 17.373 1.00 88.75 105 TYR A O 1
ATOM 840 N N . THR A 1 106 ? 3.614 17.753 18.777 1.00 84.75 106 THR A N 1
ATOM 841 C CA . THR A 1 106 ? 2.823 17.865 20.017 1.00 84.75 106 THR A CA 1
ATOM 842 C C . THR A 1 106 ? 2.658 19.303 20.495 1.00 84.75 106 THR A C 1
ATOM 844 O O . THR A 1 106 ? 1.736 19.598 21.258 1.00 84.75 106 THR A O 1
ATOM 847 N N . ASP A 1 107 ? 3.515 20.211 20.034 1.00 79.50 107 ASP A N 1
ATOM 848 C CA . ASP A 1 107 ? 3.485 21.632 20.349 1.00 79.50 107 ASP A CA 1
ATOM 849 C C . ASP A 1 107 ? 3.009 22.478 19.165 1.00 79.50 107 ASP A C 1
ATOM 851 O O . ASP A 1 107 ? 3.153 22.124 18.002 1.00 79.50 107 ASP A O 1
ATOM 855 N N . ALA A 1 108 ? 2.422 23.639 19.457 1.00 74.38 108 ALA A N 1
ATOM 856 C CA . ALA A 1 108 ? 1.826 24.492 18.428 1.00 74.38 108 ALA A CA 1
ATOM 857 C C . ALA A 1 108 ? 2.855 25.138 17.476 1.00 74.38 108 ALA A C 1
ATOM 859 O O . ALA A 1 108 ? 2.490 25.626 16.403 1.00 74.38 108 ALA A O 1
ATOM 860 N N . ASP A 1 109 ? 4.132 25.202 17.858 1.00 77.50 109 ASP A N 1
ATOM 861 C CA . ASP A 1 109 ? 5.196 25.765 17.026 1.00 77.50 109 ASP A CA 1
ATOM 862 C C . ASP A 1 109 ? 5.905 24.724 16.144 1.00 77.50 109 ASP A C 1
ATOM 864 O O . ASP A 1 109 ? 6.577 25.132 15.188 1.00 77.50 109 ASP A O 1
ATOM 868 N N . GLY A 1 110 ? 5.661 23.427 16.376 1.00 78.94 110 GLY A N 1
ATOM 869 C CA . GLY A 1 110 ? 6.214 22.313 15.611 1.00 78.94 110 GLY A CA 1
ATOM 870 C C . GLY A 1 110 ? 7.668 22.013 15.963 1.00 78.94 110 GLY A C 1
ATOM 871 O O . GLY A 1 110 ? 8.458 21.695 15.072 1.00 78.94 110 GLY A O 1
ATOM 872 N N . SER A 1 111 ? 8.049 22.189 17.228 1.00 80.50 111 SER A N 1
ATOM 873 C CA . SER A 1 111 ? 9.411 21.956 17.706 1.00 80.50 111 SER A CA 1
ATOM 874 C C . SER A 1 111 ? 9.613 20.551 18.280 1.00 80.50 111 SER A C 1
ATOM 876 O O . SER A 1 111 ? 10.724 20.021 18.203 1.00 80.50 111 SER A O 1
ATOM 878 N N . ILE A 1 112 ? 8.548 19.920 18.784 1.00 83.00 112 ILE A N 1
ATOM 879 C CA . ILE A 1 112 ? 8.574 18.577 19.370 1.00 83.00 112 ILE A CA 1
ATOM 880 C C . ILE A 1 112 ? 7.697 17.653 18.540 1.00 83.00 112 ILE A C 1
ATOM 882 O O . ILE A 1 112 ? 6.514 17.914 18.344 1.00 83.00 112 ILE A O 1
ATOM 886 N N . MET A 1 113 ? 8.281 16.548 18.093 1.00 87.44 113 MET A N 1
ATOM 887 C CA . MET A 1 113 ? 7.612 15.516 17.313 1.00 87.44 113 MET A CA 1
ATOM 888 C C . MET A 1 113 ? 7.534 14.230 18.137 1.00 87.44 113 MET A C 1
ATOM 890 O O . MET A 1 113 ? 8.479 13.911 18.860 1.00 87.44 113 MET A O 1
ATOM 894 N N . THR A 1 114 ? 6.413 13.518 18.064 1.00 87.06 114 THR A N 1
ATOM 895 C CA . THR A 1 114 ? 6.279 12.189 18.659 1.00 87.06 114 THR A CA 1
ATOM 896 C C . THR A 1 114 ? 7.221 11.207 17.978 1.00 87.06 114 THR A C 1
ATOM 898 O O . THR A 1 114 ? 7.586 11.362 16.814 1.00 87.06 114 THR A O 1
ATOM 901 N N . GLU A 1 115 ? 7.605 10.174 18.715 1.00 85.38 115 GLU A N 1
ATOM 902 C CA . GLU A 1 115 ? 8.183 8.975 18.124 1.00 85.38 115 GLU A CA 1
ATOM 903 C C . GLU A 1 115 ? 7.048 8.071 17.645 1.00 85.38 115 GLU A C 1
ATOM 905 O O . GLU A 1 115 ? 6.040 7.907 18.346 1.00 85.38 115 GLU A O 1
ATOM 910 N N . GLU A 1 116 ? 7.223 7.479 16.467 1.00 85.00 116 GLU A N 1
ATOM 911 C CA . GLU A 1 116 ? 6.287 6.522 15.876 1.00 85.00 116 GLU A CA 1
ATOM 912 C C . GLU A 1 116 ? 5.987 5.381 16.862 1.00 85.00 116 GLU A C 1
ATOM 914 O O . GLU A 1 116 ? 4.852 5.230 17.322 1.00 85.00 116 GLU A O 1
ATOM 919 N N . MET A 1 117 ? 7.044 4.701 17.320 1.00 88.69 117 MET A N 1
ATOM 920 C CA . MET A 1 117 ? 7.003 3.658 18.340 1.00 88.69 117 MET A CA 1
ATOM 921 C C . MET A 1 117 ? 8.141 3.848 19.354 1.00 88.69 117 MET A C 1
ATOM 923 O O . MET A 1 117 ? 9.298 3.584 19.049 1.00 88.69 117 MET A O 1
ATOM 927 N N . SER A 1 118 ? 7.817 4.324 20.559 1.00 89.69 118 SER A N 1
ATOM 928 C CA . SER A 1 118 ? 8.779 4.472 21.663 1.00 89.69 118 SER A CA 1
ATOM 929 C C . SER A 1 118 ? 8.728 3.279 22.616 1.00 89.69 118 SER A C 1
ATOM 931 O O . SER A 1 118 ? 7.691 2.623 22.714 1.00 89.69 118 SER A O 1
ATOM 933 N N . ASP A 1 119 ? 9.776 3.065 23.418 1.00 89.56 119 ASP A N 1
ATOM 934 C CA . ASP A 1 119 ? 9.804 2.015 24.456 1.00 89.56 119 ASP A CA 1
ATOM 935 C C . ASP A 1 119 ? 8.576 2.084 25.383 1.00 89.56 119 ASP A C 1
ATOM 937 O O . ASP A 1 119 ? 7.974 1.079 25.744 1.00 89.56 119 ASP A O 1
ATOM 941 N N . LYS A 1 120 ? 8.129 3.302 25.719 1.00 92.56 120 LYS A N 1
ATOM 942 C CA . LYS A 1 120 ? 6.936 3.519 26.550 1.00 92.56 120 LYS A CA 1
ATOM 943 C C . LYS A 1 120 ? 5.651 3.054 25.848 1.00 92.56 120 LYS A C 1
ATOM 945 O O . LYS A 1 120 ? 4.746 2.554 26.516 1.00 92.56 120 LYS A O 1
ATOM 950 N N . LYS A 1 121 ? 5.538 3.260 24.528 1.00 93.00 121 LYS A N 1
ATOM 951 C CA . LYS A 1 121 ? 4.413 2.748 23.727 1.00 93.00 121 LYS A CA 1
ATOM 952 C C . LYS A 1 121 ? 4.480 1.222 23.648 1.00 93.00 121 LYS A C 1
ATOM 954 O O . LYS A 1 121 ? 3.470 0.581 23.924 1.00 93.00 121 LYS A O 1
ATOM 959 N N . ALA A 1 122 ? 5.657 0.666 23.366 1.00 91.69 122 ALA A N 1
ATOM 960 C CA . ALA A 1 122 ? 5.922 -0.771 23.321 1.00 91.69 122 ALA A CA 1
ATOM 961 C C . ALA A 1 122 ? 5.498 -1.480 24.619 1.00 91.69 122 ALA A C 1
ATOM 963 O O . ALA A 1 122 ? 4.638 -2.363 24.596 1.00 91.69 122 ALA A O 1
ATOM 964 N N . ASP A 1 123 ? 6.013 -1.018 25.761 1.00 92.75 123 ASP A N 1
ATOM 965 C CA . ASP A 1 123 ? 5.694 -1.560 27.085 1.00 92.75 123 ASP A CA 1
ATOM 966 C C . ASP A 1 123 ? 4.188 -1.508 27.373 1.00 92.75 123 ASP A C 1
ATOM 968 O O . ASP A 1 123 ? 3.602 -2.466 27.882 1.00 92.75 123 ASP A O 1
ATOM 972 N N . TRP A 1 124 ? 3.534 -0.398 27.017 1.00 96.50 124 TRP A N 1
ATOM 973 C CA . TRP A 1 124 ? 2.095 -0.242 27.213 1.00 96.50 124 TRP A CA 1
ATOM 974 C C . TRP A 1 124 ? 1.287 -1.205 26.333 1.00 96.50 124 TRP A C 1
ATOM 976 O O . TRP A 1 124 ? 0.317 -1.794 26.814 1.00 96.50 124 TRP A O 1
ATOM 986 N N . ILE A 1 125 ? 1.688 -1.418 25.075 1.00 95.38 125 ILE A N 1
ATOM 987 C CA . ILE A 1 125 ? 1.052 -2.392 24.175 1.00 95.38 125 ILE A CA 1
ATOM 988 C C . ILE A 1 125 ? 1.161 -3.801 24.770 1.00 95.38 125 ILE A C 1
ATOM 990 O O . ILE A 1 125 ? 0.153 -4.511 24.861 1.00 95.38 125 ILE A O 1
ATOM 994 N N . ILE A 1 126 ? 2.348 -4.192 25.243 1.00 93.94 126 ILE A N 1
ATOM 995 C CA . ILE A 1 126 ? 2.581 -5.491 25.891 1.00 93.94 126 ILE A CA 1
ATOM 996 C C . ILE A 1 126 ? 1.707 -5.626 27.147 1.00 93.94 126 ILE A C 1
ATOM 998 O O . ILE A 1 126 ? 1.035 -6.645 27.329 1.00 93.94 126 ILE A O 1
ATOM 1002 N N . GLU A 1 127 ? 1.636 -4.585 27.982 1.00 95.75 127 GLU A N 1
ATOM 1003 C CA . GLU A 1 127 ? 0.782 -4.558 29.174 1.00 95.75 127 GLU A CA 1
ATOM 1004 C C . GLU A 1 127 ? -0.698 -4.770 28.822 1.00 95.75 127 GLU A C 1
ATOM 1006 O O . GLU A 1 127 ? -1.366 -5.606 29.437 1.00 95.75 127 GLU A O 1
ATOM 1011 N N . GLN A 1 128 ? -1.227 -4.061 27.818 1.00 97.00 128 GLN A N 1
ATOM 1012 C CA . GLN A 1 128 ? -2.632 -4.209 27.420 1.00 97.00 128 GLN A CA 1
ATOM 1013 C C . GLN A 1 128 ? -2.922 -5.579 26.797 1.00 97.00 128 GLN A C 1
ATOM 1015 O O . GLN A 1 128 ? -4.009 -6.129 26.991 1.00 97.00 128 GLN A O 1
ATOM 1020 N N . THR A 1 129 ? -1.939 -6.162 26.114 1.00 94.94 129 THR A N 1
ATOM 1021 C CA . THR A 1 129 ? -2.025 -7.519 25.562 1.00 94.94 129 THR A CA 1
ATOM 1022 C C . THR A 1 129 ? -2.104 -8.562 26.680 1.00 94.94 129 THR A C 1
ATOM 1024 O O . THR A 1 129 ? -3.003 -9.407 26.700 1.00 94.94 129 THR A O 1
ATOM 1027 N N . LEU A 1 130 ? -1.223 -8.460 27.681 1.00 94.44 130 LEU A N 1
ATOM 1028 C CA . LEU A 1 130 ? -1.265 -9.294 28.887 1.00 94.44 130 LEU A CA 1
ATOM 1029 C C . LEU A 1 130 ? -2.576 -9.113 29.657 1.00 94.44 130 LEU A C 1
ATOM 1031 O O . LEU A 1 130 ? -3.141 -10.081 30.177 1.00 94.44 130 LEU A O 1
ATOM 1035 N N . ARG A 1 131 ? -3.084 -7.881 29.707 1.00 96.06 131 ARG A N 1
ATOM 1036 C CA . ARG A 1 131 ? -4.350 -7.562 30.356 1.00 96.06 131 ARG A CA 1
ATOM 1037 C C . ARG A 1 131 ? -5.526 -8.246 29.666 1.00 96.06 131 ARG A C 1
ATOM 1039 O O . ARG A 1 131 ? -6.309 -8.885 30.367 1.00 96.06 131 ARG A O 1
ATOM 1046 N N . ALA A 1 132 ? -5.608 -8.208 28.334 1.00 94.94 132 ALA A N 1
ATOM 1047 C CA . ALA A 1 132 ? -6.625 -8.938 27.570 1.00 94.94 132 ALA A CA 1
ATOM 1048 C C . ALA A 1 132 ? -6.650 -10.425 27.956 1.00 94.94 132 ALA A C 1
ATOM 1050 O O . ALA A 1 132 ? -7.694 -10.956 28.337 1.00 94.94 132 ALA A O 1
ATOM 1051 N N . LYS A 1 133 ? -5.476 -11.066 27.981 1.00 91.75 133 LYS A N 1
ATOM 1052 C CA . LYS A 1 133 ? -5.321 -12.472 28.377 1.00 91.75 133 LYS A CA 1
ATOM 1053 C C . LYS A 1 133 ? -5.775 -12.729 29.815 1.00 91.75 133 LYS A C 1
ATOM 1055 O O . LYS A 1 133 ? -6.486 -13.697 30.070 1.00 91.75 133 LYS A O 1
ATOM 1060 N N . SER A 1 134 ? -5.419 -11.848 30.752 1.00 94.69 134 SER A N 1
ATOM 1061 C CA . SER A 1 134 ? -5.851 -11.949 32.155 1.00 94.69 134 SER A CA 1
ATOM 1062 C C . SER A 1 134 ? -7.371 -11.805 32.327 1.00 94.69 134 SER A C 1
ATOM 1064 O O . SER A 1 134 ? -7.957 -12.382 33.243 1.00 94.69 134 SER A O 1
ATOM 1066 N N . GLU A 1 135 ? -8.011 -11.074 31.412 1.00 95.25 135 GLU A N 1
ATOM 1067 C CA . GLU A 1 135 ? -9.456 -10.865 31.342 1.00 95.25 135 GLU A CA 1
ATOM 1068 C C . GLU A 1 135 ? -10.171 -11.981 30.542 1.00 95.25 135 GLU A C 1
ATOM 1070 O O . GLU A 1 135 ? -11.390 -11.932 30.398 1.00 95.25 135 GLU A O 1
ATOM 1075 N N . ASN A 1 136 ? -9.449 -13.010 30.064 1.00 93.44 136 ASN A N 1
ATOM 1076 C CA . ASN A 1 136 ? -9.932 -14.051 29.139 1.00 93.44 136 ASN A CA 1
ATOM 1077 C C . ASN A 1 136 ? -10.525 -13.478 27.841 1.00 93.44 136 ASN A C 1
ATOM 1079 O O . ASN A 1 136 ? -11.547 -13.952 27.343 1.00 93.44 136 ASN A O 1
ATOM 1083 N N . ARG A 1 137 ? -9.885 -12.436 27.310 1.00 93.38 137 ARG A N 1
ATOM 1084 C CA . ARG A 1 137 ? -10.253 -11.754 26.069 1.00 93.38 137 ARG A CA 1
ATOM 1085 C C . ARG A 1 137 ? -9.149 -11.911 25.042 1.00 93.38 137 ARG A C 1
ATOM 1087 O O . ARG A 1 137 ? -7.971 -11.980 25.386 1.00 93.38 137 ARG A O 1
ATOM 1094 N N . ILE A 1 138 ? -9.539 -11.895 23.779 1.00 91.88 138 ILE A N 1
ATOM 1095 C CA . ILE A 1 138 ? -8.616 -11.852 22.653 1.00 91.88 138 ILE A CA 1
ATOM 1096 C C . ILE A 1 138 ? -8.148 -10.398 22.471 1.00 91.88 138 ILE A C 1
ATOM 1098 O O . ILE A 1 138 ? -9.004 -9.508 22.369 1.00 91.88 138 ILE A O 1
ATOM 1102 N N . PRO A 1 139 ? -6.828 -10.133 22.443 1.00 94.19 139 PRO A N 1
ATOM 1103 C CA . PRO A 1 139 ? -6.305 -8.833 22.041 1.00 94.19 139 PRO A CA 1
ATOM 1104 C C . PRO A 1 139 ? -6.658 -8.563 20.573 1.00 94.19 139 PRO A C 1
ATOM 1106 O O . PRO A 1 139 ? -6.354 -9.381 19.704 1.00 94.19 139 PRO A O 1
ATOM 1109 N N . LEU A 1 140 ? -7.304 -7.428 20.309 1.00 94.81 140 LEU A N 1
ATOM 1110 C CA . LEU A 1 140 ? -7.629 -6.943 18.971 1.00 94.81 140 LEU A CA 1
ATOM 1111 C C . LEU A 1 140 ? -6.949 -5.595 18.741 1.00 94.81 140 LEU A C 1
ATOM 1113 O O . LEU A 1 140 ? -7.231 -4.651 19.478 1.00 94.81 140 LEU A O 1
ATOM 1117 N N . TYR A 1 141 ? -6.113 -5.483 17.712 1.00 95.88 141 TYR A N 1
ATOM 1118 C CA . TYR A 1 141 ? -5.385 -4.247 17.418 1.00 95.88 141 TYR A CA 1
ATOM 1119 C C . TYR A 1 141 ? -6.053 -3.450 16.308 1.00 95.88 141 TYR A C 1
ATOM 1121 O O . TYR A 1 141 ? -6.522 -4.019 15.319 1.00 95.88 141 TYR A O 1
ATOM 1129 N N . ILE A 1 142 ? -6.049 -2.128 16.474 1.00 97.75 142 ILE A N 1
ATOM 1130 C CA . ILE A 1 142 ? -6.207 -1.183 15.368 1.00 97.75 142 ILE A CA 1
ATOM 1131 C C . ILE A 1 142 ? -5.045 -0.195 15.396 1.00 97.75 142 ILE A C 1
ATOM 1133 O O . ILE A 1 142 ? -4.684 0.306 16.463 1.00 97.75 142 ILE A O 1
ATOM 1137 N N . SER A 1 143 ? -4.473 0.096 14.237 1.00 96.00 143 SER A N 1
ATOM 1138 C CA . SER A 1 143 ? -3.417 1.098 14.058 1.00 96.00 143 SER A CA 1
ATOM 1139 C C . SER A 1 143 ? -3.504 1.682 12.655 1.00 96.00 143 SER A C 1
ATOM 1141 O O . SER A 1 143 ? -4.104 1.077 11.770 1.00 96.00 143 SER A O 1
ATOM 1143 N N . HIS A 1 144 ? -2.942 2.868 12.430 1.00 95.62 144 HIS A N 1
ATOM 1144 C CA . HIS A 1 144 ? -2.960 3.436 11.084 1.00 95.62 144 HIS A CA 1
ATOM 1145 C C . HIS A 1 144 ? -1.899 2.787 10.202 1.00 95.62 144 HIS A C 1
ATOM 1147 O O . HIS A 1 144 ? -2.231 2.162 9.195 1.00 95.62 144 HIS A O 1
ATOM 1153 N N . GLN A 1 145 ? -0.633 2.868 10.619 1.00 90.62 145 GLN A N 1
ATOM 1154 C CA . GLN A 1 145 ? 0.444 2.122 9.978 1.00 90.62 145 GLN A CA 1
ATOM 1155 C C . GLN A 1 145 ? 0.349 0.636 10.317 1.00 90.62 145 GLN A C 1
ATOM 1157 O O . GLN A 1 145 ? -0.207 0.249 11.351 1.00 90.62 145 GLN A O 1
ATOM 1162 N N . SER A 1 146 ? 0.891 -0.178 9.421 1.00 87.69 146 SER A N 1
ATOM 1163 C CA . SER A 1 146 ? 0.940 -1.630 9.567 1.00 87.69 146 SER A CA 1
ATOM 1164 C C . SER A 1 146 ? 2.125 -2.068 10.417 1.00 87.69 146 SER A C 1
ATOM 1166 O O . SER A 1 146 ? 3.167 -1.418 10.391 1.00 87.69 146 SER A O 1
ATOM 1168 N N . PHE A 1 147 ? 1.954 -3.152 11.172 1.00 84.75 147 PHE A N 1
ATOM 1169 C CA . PHE A 1 147 ? 3.046 -3.803 11.897 1.00 84.75 147 PHE A CA 1
ATOM 1170 C C . PHE A 1 147 ? 3.844 -4.737 10.977 1.00 84.75 147 PHE A C 1
ATOM 1172 O O . PHE A 1 147 ? 5.014 -4.999 11.239 1.00 84.75 147 PHE A O 1
ATOM 1179 N N . ILE A 1 148 ? 3.207 -5.242 9.914 1.00 82.25 148 ILE A N 1
ATOM 1180 C CA . ILE A 1 148 ? 3.790 -6.092 8.876 1.00 82.25 148 ILE A CA 1
ATOM 1181 C C . ILE A 1 148 ? 3.930 -5.290 7.581 1.00 82.25 148 ILE A C 1
ATOM 1183 O O . ILE A 1 148 ? 3.095 -4.449 7.232 1.00 82.25 148 ILE A O 1
ATOM 1187 N N . ASN A 1 149 ? 4.985 -5.562 6.817 1.00 79.88 149 ASN A N 1
ATOM 1188 C CA . ASN A 1 149 ? 5.206 -4.872 5.558 1.00 79.88 149 ASN A CA 1
ATOM 1189 C C . ASN A 1 149 ? 4.306 -5.468 4.485 1.00 79.88 149 ASN A C 1
ATOM 1191 O O . ASN A 1 149 ? 4.551 -6.570 3.992 1.00 79.88 149 ASN A O 1
ATOM 1195 N N . HIS A 1 150 ? 3.264 -4.731 4.117 1.00 80.25 150 HIS A N 1
ATOM 1196 C CA . HIS A 1 150 ? 2.350 -5.110 3.045 1.00 80.25 150 HIS A CA 1
ATOM 1197 C C . HIS A 1 150 ? 2.901 -4.776 1.655 1.00 80.25 150 HIS A C 1
ATOM 1199 O O . HIS A 1 150 ? 2.496 -5.393 0.673 1.00 80.25 150 HIS A O 1
ATOM 1205 N N . TRP A 1 151 ? 3.882 -3.875 1.551 1.00 75.31 151 TRP A N 1
ATOM 1206 C CA . TRP A 1 151 ? 4.501 -3.585 0.266 1.00 75.31 151 TRP A CA 1
ATOM 1207 C C . TRP A 1 151 ? 5.424 -4.721 -0.173 1.00 75.31 151 TRP A C 1
ATOM 1209 O O . TRP A 1 151 ? 6.161 -5.283 0.638 1.00 75.31 151 TRP A O 1
ATOM 1219 N N . PRO A 1 152 ? 5.458 -5.023 -1.476 1.00 68.56 152 PRO A N 1
ATOM 1220 C CA . PRO A 1 152 ? 6.506 -5.856 -2.030 1.00 68.56 152 PRO A CA 1
ATOM 1221 C C . PRO A 1 152 ? 7.827 -5.148 -1.870 1.00 68.56 152 PRO A C 1
ATOM 1223 O O . PRO A 1 152 ? 7.918 -3.943 -2.125 1.00 68.56 152 PRO A O 1
ATOM 1226 N N . SER A 1 153 ? 8.859 -5.918 -1.559 1.00 65.12 153 SER A N 1
ATOM 1227 C CA . SER A 1 153 ? 10.229 -5.430 -1.441 1.00 65.12 153 SER A CA 1
ATOM 1228 C C . SER A 1 153 ? 10.589 -4.417 -2.540 1.00 65.12 153 SER A C 1
ATOM 1230 O O . SER A 1 153 ? 10.951 -3.291 -2.212 1.00 65.12 153 SER A O 1
ATOM 1232 N N . LEU A 1 154 ? 10.406 -4.722 -3.834 1.00 59.88 154 LEU A N 1
ATOM 1233 C CA . LEU A 1 154 ? 10.814 -3.819 -4.931 1.00 59.88 154 LEU A CA 1
ATOM 1234 C C . LEU A 1 154 ? 10.063 -2.479 -4.973 1.00 59.88 154 LEU A C 1
ATOM 1236 O O . LEU A 1 154 ? 10.620 -1.474 -5.425 1.00 59.88 154 LEU A O 1
ATOM 1240 N N . LEU A 1 155 ? 8.807 -2.455 -4.528 1.00 64.00 155 LEU A N 1
ATOM 1241 C CA . LEU A 1 155 ? 7.999 -1.236 -4.444 1.00 64.00 155 LEU A CA 1
ATOM 1242 C C . LEU A 1 155 ? 8.087 -0.581 -3.060 1.00 64.00 155 LEU A C 1
ATOM 1244 O O . LEU A 1 155 ? 7.593 0.533 -2.890 1.00 64.00 155 LEU A O 1
ATOM 1248 N N . ASN A 1 156 ? 8.779 -1.214 -2.107 1.00 63.06 156 ASN A N 1
ATOM 1249 C CA . ASN A 1 156 ? 9.014 -0.709 -0.764 1.00 63.06 156 ASN A CA 1
ATOM 1250 C C . ASN A 1 156 ? 10.121 0.363 -0.728 1.00 63.06 156 ASN A C 1
ATOM 1252 O O . ASN A 1 156 ? 11.147 0.242 -0.067 1.00 63.06 156 ASN A O 1
ATOM 1256 N N . ILE A 1 157 ? 9.931 1.434 -1.493 1.00 51.59 157 ILE A N 1
ATOM 1257 C CA . ILE A 1 157 ? 10.881 2.553 -1.615 1.00 51.59 157 ILE A CA 1
ATOM 1258 C C . ILE A 1 157 ? 10.610 3.688 -0.612 1.00 51.59 157 ILE A C 1
ATOM 1260 O O . ILE A 1 157 ? 11.166 4.784 -0.764 1.00 51.59 157 ILE A O 1
ATOM 1264 N N . HIS A 1 158 ? 9.709 3.447 0.345 1.00 49.75 158 HIS A N 1
ATOM 1265 C CA . HIS A 1 158 ? 9.209 4.435 1.299 1.00 49.75 158 HIS A CA 1
ATOM 1266 C C . HIS A 1 158 ? 8.921 3.896 2.698 1.00 49.75 158 HIS A C 1
ATOM 1268 O O . HIS A 1 158 ? 9.006 4.688 3.630 1.00 49.75 158 HIS A O 1
ATOM 1274 N N . ASP A 1 159 ? 8.622 2.606 2.869 1.00 53.09 159 ASP A N 1
ATOM 1275 C CA . ASP A 1 159 ? 8.316 2.034 4.183 1.00 53.09 159 ASP A CA 1
ATOM 1276 C C . ASP A 1 159 ? 9.593 1.469 4.831 1.00 53.09 159 ASP A C 1
ATOM 1278 O O . ASP A 1 159 ? 9.676 0.321 5.258 1.00 53.09 159 ASP A O 1
ATOM 1282 N N . GLU A 1 160 ? 10.637 2.308 4.878 1.00 49.50 160 GLU A N 1
ATOM 1283 C CA . GLU A 1 160 ? 11.838 2.084 5.705 1.00 49.50 160 GLU A CA 1
ATOM 1284 C C . GLU A 1 160 ? 11.506 2.224 7.212 1.00 49.50 160 GLU A C 1
ATOM 1286 O O . GLU A 1 160 ? 12.370 2.040 8.068 1.00 49.50 160 GLU A O 1
ATOM 1291 N N . HIS A 1 161 ? 10.258 2.595 7.526 1.00 49.78 161 HIS A N 1
ATOM 1292 C CA . HIS A 1 161 ? 9.737 2.914 8.853 1.00 49.78 161 HIS A CA 1
ATOM 1293 C C . HIS A 1 161 ? 9.278 1.686 9.646 1.00 49.78 161 HIS A C 1
ATOM 1295 O O . HIS A 1 161 ? 9.131 1.772 10.864 1.00 49.78 161 HIS A O 1
ATOM 1301 N N . GLN A 1 162 ? 9.153 0.520 9.007 1.00 59.41 162 GLN A N 1
ATOM 1302 C CA . GLN A 1 162 ? 8.979 -0.742 9.724 1.00 59.41 162 GLN A CA 1
ATOM 1303 C C . GLN A 1 162 ? 10.320 -1.197 10.310 1.00 59.41 162 GLN A C 1
ATOM 1305 O O . GLN A 1 162 ? 11.040 -2.022 9.759 1.00 59.41 162 GLN A O 1
ATOM 1310 N N . THR A 1 163 ? 10.695 -0.520 11.391 1.00 54.28 163 THR A N 1
ATOM 1311 C CA . THR A 1 163 ? 11.941 -0.701 12.139 1.00 54.28 163 THR A CA 1
ATOM 1312 C C . THR A 1 163 ? 11.996 -2.037 12.888 1.00 54.28 163 THR A C 1
ATOM 1314 O O . THR A 1 163 ? 10.955 -2.612 13.207 1.00 54.28 163 THR A O 1
ATOM 1317 N N . ASP A 1 164 ? 13.203 -2.442 13.308 1.00 60.78 164 ASP A N 1
ATOM 1318 C CA . ASP A 1 164 ? 13.448 -3.504 14.306 1.00 60.78 164 ASP A CA 1
ATOM 1319 C C . ASP A 1 164 ? 12.513 -3.393 15.538 1.00 60.78 164 ASP A C 1
ATOM 1321 O O . ASP A 1 164 ? 12.149 -4.397 16.148 1.00 60.78 164 ASP A O 1
ATOM 1325 N N . ALA A 1 165 ? 12.074 -2.175 15.899 1.00 64.25 165 ALA A N 1
ATOM 1326 C CA . ALA A 1 165 ? 11.203 -1.944 17.051 1.00 64.25 165 ALA A CA 1
ATOM 1327 C C . ALA A 1 165 ? 9.812 -2.581 16.897 1.00 64.25 165 ALA A C 1
ATOM 1329 O O . ALA A 1 165 ? 9.228 -3.014 17.891 1.00 64.25 165 ALA A O 1
ATOM 1330 N N . TYR A 1 166 ? 9.272 -2.666 15.678 1.00 78.62 166 TYR A N 1
ATOM 1331 C CA . TYR A 1 166 ? 8.014 -3.376 15.461 1.00 78.62 166 TYR A CA 1
ATOM 1332 C C . TYR A 1 166 ? 8.197 -4.886 15.536 1.00 78.62 166 TYR A C 1
ATOM 1334 O O . TYR A 1 166 ? 7.334 -5.547 16.104 1.00 78.62 166 TYR A O 1
ATOM 1342 N N . GLU A 1 167 ? 9.309 -5.430 15.033 1.00 75.06 167 GLU A N 1
ATOM 1343 C CA . GLU A 1 167 ? 9.575 -6.875 15.060 1.00 75.06 167 GLU A CA 1
ATOM 1344 C C . GLU A 1 167 ? 9.626 -7.429 16.494 1.00 75.06 167 GLU A C 1
ATOM 1346 O O . GLU A 1 167 ? 9.030 -8.476 16.784 1.00 75.06 167 GLU A O 1
ATOM 1351 N N . ASP A 1 168 ? 10.277 -6.704 17.409 1.00 77.25 168 ASP A N 1
ATOM 1352 C CA . ASP A 1 168 ? 10.374 -7.085 18.823 1.00 77.25 168 ASP A CA 1
ATOM 1353 C C . ASP A 1 168 ? 8.998 -7.057 19.512 1.00 77.25 168 ASP A C 1
ATOM 1355 O O . ASP A 1 168 ? 8.566 -8.053 20.101 1.00 77.25 168 ASP A O 1
ATOM 1359 N N . ILE A 1 169 ? 8.258 -5.949 19.379 1.00 81.56 169 ILE A N 1
ATOM 1360 C CA . ILE A 1 169 ? 6.908 -5.808 19.954 1.00 81.56 169 ILE A CA 1
ATOM 1361 C C . ILE A 1 169 ? 5.968 -6.862 19.381 1.00 81.56 169 ILE A C 1
ATOM 1363 O O . ILE A 1 169 ? 5.170 -7.460 20.101 1.00 81.56 169 ILE A O 1
ATOM 1367 N N . PHE A 1 170 ? 6.047 -7.091 18.075 1.00 82.25 170 PHE A N 1
ATOM 1368 C CA . PHE A 1 170 ? 5.201 -8.038 17.381 1.00 82.25 170 PHE A CA 1
ATOM 1369 C C . PHE A 1 170 ? 5.452 -9.474 17.853 1.00 82.25 170 PHE A C 1
ATOM 1371 O O . PHE A 1 170 ? 4.507 -10.231 18.087 1.00 82.25 170 PHE A O 1
ATOM 1378 N N . SER A 1 171 ? 6.717 -9.832 18.085 1.00 82.25 171 SER A N 1
ATOM 1379 C CA . SER A 1 171 ? 7.080 -11.113 18.693 1.00 82.25 171 SER A CA 1
ATOM 1380 C C . SER A 1 171 ? 6.431 -11.292 20.070 1.00 82.25 171 SER A C 1
ATOM 1382 O O . SER A 1 171 ? 5.877 -12.358 20.355 1.00 82.25 171 SER A O 1
ATOM 1384 N N . ASP A 1 172 ? 6.410 -10.248 20.900 1.00 83.25 172 ASP A N 1
ATOM 1385 C CA . ASP A 1 172 ? 5.730 -10.285 22.199 1.00 83.25 172 ASP A CA 1
ATOM 1386 C C . ASP A 1 172 ? 4.200 -10.360 22.066 1.00 83.25 172 ASP A C 1
ATOM 1388 O O . ASP A 1 172 ? 3.558 -11.161 22.753 1.00 83.25 172 ASP A O 1
ATOM 1392 N N . ILE A 1 173 ? 3.607 -9.590 21.149 1.00 84.56 173 ILE A N 1
ATOM 1393 C CA . ILE A 1 173 ? 2.174 -9.630 20.808 1.00 84.56 173 ILE A CA 1
ATOM 1394 C C . ILE A 1 173 ? 1.743 -11.064 20.460 1.00 84.56 173 ILE A C 1
ATOM 1396 O O . ILE A 1 173 ? 0.759 -11.580 21.006 1.00 84.56 173 ILE A O 1
ATOM 1400 N N . LEU A 1 174 ? 2.516 -11.741 19.606 1.00 82.31 174 LEU A N 1
ATOM 1401 C CA . LEU A 1 174 ? 2.278 -13.126 19.205 1.00 82.31 174 LEU A CA 1
ATOM 1402 C C . LEU A 1 174 ? 2.321 -14.096 20.379 1.00 82.31 174 LEU A C 1
ATOM 1404 O O . LEU A 1 174 ? 1.388 -14.877 20.562 1.00 82.31 174 LEU A O 1
ATOM 1408 N N . ILE A 1 175 ? 3.377 -14.028 21.198 1.00 80.88 175 ILE A N 1
ATOM 1409 C CA . ILE A 1 175 ? 3.557 -14.903 22.368 1.00 80.88 175 ILE A CA 1
ATOM 1410 C C . ILE A 1 175 ? 2.370 -14.791 23.336 1.00 80.88 175 ILE A C 1
ATOM 1412 O O . ILE A 1 175 ? 2.024 -15.745 24.045 1.00 80.88 175 ILE A O 1
ATOM 1416 N N . GLN A 1 176 ? 1.712 -13.632 23.367 1.00 80.62 176 GLN A N 1
ATOM 1417 C CA . GLN A 1 176 ? 0.575 -13.386 24.244 1.00 80.62 176 GLN A CA 1
ATOM 1418 C C . GLN A 1 176 ? -0.797 -13.698 23.634 1.00 80.62 176 GLN A C 1
ATOM 1420 O O . GLN A 1 176 ? -1.793 -13.606 24.354 1.00 80.62 176 GLN A O 1
ATOM 1425 N N . GLY A 1 177 ? -0.856 -14.188 22.393 1.00 80.75 177 GLY A N 1
ATOM 1426 C CA . GLY A 1 177 ? -2.067 -14.768 21.804 1.00 80.75 177 GLY A CA 1
ATOM 1427 C C . GLY A 1 177 ? -2.899 -13.805 20.960 1.00 80.75 177 GLY A C 1
ATOM 1428 O O . GLY A 1 177 ? -4.092 -14.038 20.763 1.00 80.75 177 GLY A O 1
ATOM 1429 N N . ALA A 1 178 ? -2.294 -12.728 20.463 1.00 85.38 178 ALA A N 1
ATOM 1430 C CA . ALA A 1 178 ? -2.894 -11.950 19.392 1.00 85.38 178 ALA A CA 1
ATOM 1431 C C . ALA A 1 178 ? -3.041 -12.799 18.127 1.00 85.38 178 ALA A C 1
ATOM 1433 O O . ALA A 1 178 ? -2.090 -13.442 17.686 1.00 85.38 178 ALA A O 1
ATOM 1434 N N . ILE A 1 179 ? -4.233 -12.774 17.535 1.00 85.44 179 ILE A N 1
ATOM 1435 C CA . ILE A 1 179 ? -4.554 -13.587 16.355 1.00 85.44 179 ILE A CA 1
ATOM 1436 C C . ILE A 1 179 ? -4.826 -12.750 15.106 1.00 85.44 179 ILE A C 1
ATOM 1438 O O . ILE A 1 179 ? -4.600 -13.237 14.001 1.00 85.44 179 ILE A O 1
ATOM 1442 N N . PHE A 1 180 ? -5.296 -11.509 15.254 1.00 88.88 180 PHE A N 1
ATOM 1443 C CA . PHE A 1 180 ? -5.483 -10.591 14.134 1.00 88.88 180 PHE A CA 1
ATOM 1444 C C . PHE A 1 180 ? -5.527 -9.122 14.569 1.00 88.88 180 PHE A C 1
ATOM 1446 O O . PHE A 1 180 ? -5.793 -8.814 15.736 1.00 88.88 180 PHE A O 1
ATOM 1453 N N . GLY A 1 181 ? -5.314 -8.224 13.610 1.00 92.81 181 GLY A N 1
ATOM 1454 C CA . GLY A 1 181 ? -5.471 -6.779 13.767 1.00 92.81 181 GLY A CA 1
ATOM 1455 C C . GLY A 1 181 ? -5.811 -6.094 12.447 1.00 92.81 181 GLY A C 1
ATOM 1456 O O . GLY A 1 181 ? -5.708 -6.698 11.377 1.00 92.81 181 GLY A O 1
ATOM 1457 N N . PHE A 1 182 ? -6.268 -4.846 12.536 1.00 95.94 182 PHE A N 1
ATOM 1458 C CA . PHE A 1 182 ? -6.717 -4.060 11.387 1.00 95.94 182 PHE A CA 1
ATOM 1459 C C . PHE A 1 182 ? -5.877 -2.803 11.208 1.00 95.94 182 PHE A C 1
ATOM 1461 O O . PHE A 1 182 ? -5.644 -2.069 12.169 1.00 95.94 182 PHE A O 1
ATOM 1468 N N . THR A 1 183 ? -5.464 -2.553 9.968 1.00 94.56 183 THR A N 1
ATOM 1469 C CA . THR A 1 183 ? -4.554 -1.456 9.623 1.00 94.56 183 THR A CA 1
ATOM 1470 C C . THR A 1 183 ? -4.983 -0.734 8.342 1.00 94.56 183 THR A C 1
ATOM 1472 O O . THR A 1 183 ? -5.940 -1.135 7.664 1.00 94.56 183 THR A O 1
ATOM 1475 N N . GLY A 1 184 ? -4.303 0.371 8.023 1.00 91.75 184 GLY A N 1
ATOM 1476 C CA . GLY A 1 184 ? -4.544 1.186 6.832 1.00 91.75 184 GLY A CA 1
ATOM 1477 C C . GLY A 1 184 ? -3.251 1.785 6.270 1.00 91.75 184 GLY A C 1
ATOM 1478 O O . GLY A 1 184 ? -2.302 1.058 5.987 1.00 91.75 184 GLY A O 1
ATOM 1479 N N . HIS A 1 185 ? -3.228 3.110 6.093 1.00 91.88 185 HIS A N 1
ATOM 1480 C CA . HIS A 1 185 ? -2.094 3.930 5.627 1.00 91.88 185 HIS A CA 1
ATOM 1481 C C . HIS A 1 185 ? -1.633 3.708 4.178 1.00 91.88 185 HIS A C 1
ATOM 1483 O O . HIS A 1 185 ? -1.668 4.626 3.366 1.00 91.88 185 HIS A O 1
ATOM 1489 N N . SER A 1 186 ? -1.242 2.488 3.812 1.00 85.62 186 SER A N 1
ATOM 1490 C CA . SER A 1 186 ? -0.672 2.193 2.486 1.00 85.62 186 SER A CA 1
ATOM 1491 C C . SER A 1 186 ? -1.717 2.122 1.370 1.00 85.62 186 SER A C 1
ATOM 1493 O O . SER A 1 186 ? -1.369 2.024 0.195 1.00 85.62 186 SER A O 1
ATOM 1495 N N . HIS A 1 187 ? -3.003 2.170 1.730 1.00 88.56 187 HIS A N 1
ATOM 1496 C CA . HIS A 1 187 ? -4.158 2.111 0.829 1.00 88.56 187 HIS A CA 1
ATOM 1497 C C . HIS A 1 187 ? -4.269 0.823 -0.002 1.00 88.56 187 HIS A C 1
ATOM 1499 O O . HIS A 1 187 ? -5.156 0.741 -0.856 1.00 88.56 187 HIS A O 1
ATOM 1505 N N . LEU A 1 188 ? -3.424 -0.178 0.255 1.00 84.00 188 LEU A N 1
ATOM 1506 C CA . LEU A 1 188 ? -3.544 -1.507 -0.328 1.00 84.00 188 LEU A CA 1
ATOM 1507 C C . LEU A 1 188 ? -4.712 -2.241 0.329 1.00 84.00 188 LEU A C 1
ATOM 1509 O O . LEU A 1 188 ? -4.977 -2.098 1.522 1.00 84.00 188 LEU A O 1
ATOM 1513 N N . ASN A 1 189 ? -5.425 -3.034 -0.457 1.00 86.06 189 ASN A N 1
ATOM 1514 C CA . ASN A 1 189 ? -6.390 -3.977 0.070 1.00 86.06 189 ASN A CA 1
ATOM 1515 C C . ASN A 1 189 ? -5.715 -5.345 0.203 1.00 86.06 189 ASN A C 1
ATOM 1517 O O . ASN A 1 189 ? -5.867 -6.177 -0.678 1.00 86.06 189 ASN A O 1
ATOM 1521 N N . ASP A 1 190 ? -5.016 -5.573 1.313 1.00 83.75 190 ASP A N 1
ATOM 1522 C CA . ASP A 1 190 ? -4.147 -6.743 1.489 1.00 83.75 190 ASP A CA 1
ATOM 1523 C C . ASP A 1 190 ? -4.405 -7.473 2.823 1.00 83.75 190 ASP A C 1
ATOM 1525 O O . ASP A 1 190 ? -5.084 -6.967 3.723 1.00 83.75 190 ASP A O 1
ATOM 1529 N N . MET A 1 191 ? -3.941 -8.710 2.937 1.00 83.94 191 MET A N 1
ATOM 1530 C CA . MET A 1 191 ? -3.891 -9.466 4.178 1.00 83.94 191 MET A CA 1
ATOM 1531 C C . MET A 1 191 ? -2.552 -10.189 4.235 1.00 83.94 191 MET A C 1
ATOM 1533 O O . MET A 1 191 ? -2.131 -10.815 3.277 1.00 83.94 191 MET A O 1
ATOM 1537 N N . LYS A 1 192 ? -1.868 -10.116 5.374 1.00 81.38 192 LYS A N 1
ATOM 1538 C CA . LYS A 1 192 ? -0.630 -10.869 5.571 1.00 81.38 192 LYS A CA 1
ATOM 1539 C C . LYS A 1 192 ? -0.689 -11.625 6.869 1.00 81.38 192 LYS A C 1
ATOM 1541 O O . LYS A 1 192 ? -1.207 -11.141 7.871 1.00 81.38 192 LYS A O 1
ATOM 1546 N N . ALA A 1 193 ? -0.150 -12.834 6.845 1.00 81.81 193 ALA A N 1
ATOM 1547 C CA . ALA A 1 193 ? 0.031 -13.615 8.046 1.00 81.81 193 ALA A CA 1
ATOM 1548 C C . ALA A 1 193 ? 1.508 -13.652 8.405 1.00 81.81 193 ALA A C 1
ATOM 1550 O O . ALA A 1 193 ? 2.338 -14.028 7.579 1.00 81.81 193 ALA A O 1
ATOM 1551 N N . TYR A 1 194 ? 1.820 -13.346 9.655 1.00 79.00 194 TYR A N 1
ATOM 1552 C CA . TYR A 1 194 ? 3.097 -13.735 10.224 1.00 79.00 194 TYR A CA 1
ATOM 1553 C C . TYR A 1 194 ? 2.927 -15.054 10.964 1.00 79.00 194 TYR A C 1
ATOM 1555 O O . TYR A 1 194 ? 1.983 -15.232 11.741 1.00 79.00 194 TYR A O 1
ATOM 1563 N N . GLU A 1 195 ? 3.862 -15.972 10.749 1.00 79.12 195 GLU A N 1
ATOM 1564 C CA . GLU A 1 195 ? 3.855 -17.294 11.360 1.00 79.12 195 GLU A CA 1
ATOM 1565 C C . GLU A 1 195 ? 5.204 -17.569 12.029 1.00 79.12 195 GLU A C 1
ATOM 1567 O O . GLU A 1 195 ? 6.259 -17.551 11.399 1.00 79.12 195 GLU A O 1
ATOM 1572 N N . SER A 1 196 ? 5.155 -17.838 13.330 1.00 77.81 196 SER A N 1
ATOM 1573 C CA . SER A 1 196 ? 6.256 -18.438 14.083 1.00 77.81 196 SER A CA 1
ATOM 1574 C C . SER A 1 196 ? 6.012 -19.940 14.251 1.00 77.81 196 SER A C 1
ATOM 1576 O O . SER A 1 196 ? 4.984 -20.471 13.837 1.00 77.81 196 SER A O 1
ATOM 1578 N N . SER A 1 197 ? 6.922 -20.648 14.925 1.00 78.25 197 SER A N 1
ATOM 1579 C CA . SER A 1 197 ? 6.741 -22.077 15.221 1.00 78.25 197 SER A CA 1
ATOM 1580 C C . SER A 1 197 ? 5.479 -22.403 16.029 1.00 78.25 197 SER A C 1
ATOM 1582 O O . SER A 1 197 ? 5.053 -23.557 16.027 1.00 78.25 197 SER A O 1
ATOM 1584 N N . SER A 1 198 ? 4.933 -21.419 16.751 1.00 79.12 198 SER A N 1
ATOM 1585 C CA . SER A 1 198 ? 3.887 -21.625 17.761 1.00 79.12 198 SER A CA 1
ATOM 1586 C C . SER A 1 198 ? 2.695 -20.678 17.621 1.00 79.12 198 SER A C 1
ATOM 1588 O O . SER A 1 198 ? 1.624 -20.972 18.136 1.00 79.12 198 SER A O 1
ATOM 1590 N N . TYR A 1 199 ? 2.857 -19.551 16.930 1.00 82.00 199 TYR A N 1
ATOM 1591 C CA . TYR A 1 199 ? 1.836 -18.509 16.833 1.00 82.00 199 TYR A CA 1
ATOM 1592 C C . TYR A 1 199 ? 1.673 -18.033 15.404 1.00 82.00 199 TYR A C 1
ATOM 1594 O O . TYR A 1 199 ? 2.652 -17.947 14.660 1.00 82.00 199 TYR A O 1
ATOM 1602 N N . LYS A 1 200 ? 0.440 -17.667 15.063 1.00 84.31 200 LYS A N 1
ATOM 1603 C CA . LYS A 1 200 ? 0.092 -17.057 13.789 1.00 84.31 200 LYS A CA 1
ATOM 1604 C C . LYS A 1 200 ? -0.794 -15.844 14.031 1.00 84.31 200 LYS A C 1
ATOM 1606 O O . LYS A 1 200 ? -1.784 -15.955 14.751 1.00 84.31 200 LYS A O 1
ATOM 1611 N N . TYR A 1 201 ? -0.443 -14.726 13.412 1.00 86.50 201 TYR A N 1
ATOM 1612 C CA . TYR A 1 201 ? -1.220 -13.491 13.441 1.00 86.50 201 TYR A CA 1
ATOM 1613 C C . TYR A 1 201 ? -1.518 -13.040 12.026 1.00 86.50 201 TYR A C 1
ATOM 1615 O O . TYR A 1 201 ? -0.645 -13.107 11.163 1.00 86.50 201 TYR A O 1
ATOM 1623 N N . TYR A 1 202 ? -2.739 -12.564 11.819 1.00 87.31 202 TYR A N 1
ATOM 1624 C CA . TYR A 1 202 ? -3.198 -12.024 10.550 1.00 87.31 202 TYR A CA 1
ATOM 1625 C C . TYR A 1 202 ? -3.363 -10.508 10.647 1.00 87.31 202 TYR A C 1
ATOM 1627 O O . TYR A 1 202 ? -4.221 -10.013 11.378 1.00 87.31 202 TYR A O 1
ATOM 1635 N N . GLU A 1 203 ? -2.573 -9.769 9.880 1.00 88.50 203 GLU A N 1
ATOM 1636 C CA . GLU A 1 203 ? -2.786 -8.345 9.674 1.00 88.50 203 GLU A CA 1
ATOM 1637 C C . GLU A 1 203 ? -3.702 -8.117 8.479 1.00 88.50 203 GLU A C 1
ATOM 1639 O O . GLU A 1 203 ? -3.474 -8.642 7.387 1.00 88.50 203 GLU A O 1
ATOM 1644 N N . ILE A 1 204 ? -4.760 -7.344 8.697 1.00 90.88 204 ILE A N 1
ATOM 1645 C CA . ILE A 1 204 ? -5.788 -7.075 7.703 1.00 90.88 204 ILE A CA 1
ATOM 1646 C C . ILE A 1 204 ? -5.750 -5.584 7.359 1.00 90.88 204 ILE A C 1
ATOM 1648 O O . ILE A 1 204 ? -6.364 -4.762 8.046 1.00 90.88 204 ILE A O 1
ATOM 1652 N N . MET A 1 205 ? -5.065 -5.250 6.265 1.00 89.69 205 MET A N 1
ATOM 1653 C CA . MET A 1 205 ? -5.020 -3.890 5.737 1.00 89.69 205 MET A CA 1
ATOM 1654 C C . MET A 1 205 ? -6.245 -3.627 4.859 1.00 89.69 205 MET A C 1
ATOM 1656 O O . MET A 1 205 ? -6.541 -4.358 3.911 1.00 89.69 205 MET A O 1
ATOM 1660 N N . THR A 1 206 ? -6.982 -2.564 5.170 1.00 90.69 206 THR A N 1
ATOM 1661 C CA . THR A 1 206 ? -8.123 -2.146 4.346 1.00 90.69 206 THR A CA 1
ATOM 1662 C C . THR A 1 206 ? -7.711 -1.033 3.389 1.00 90.69 206 THR A C 1
ATOM 1664 O O . THR A 1 206 ? -7.044 -0.076 3.786 1.00 90.69 206 THR A O 1
ATOM 1667 N N . GLY A 1 207 ? -8.141 -1.144 2.128 1.00 87.88 207 GLY A N 1
ATOM 1668 C CA . GLY A 1 207 ? -7.893 -0.117 1.122 1.00 87.88 207 GLY A CA 1
ATOM 1669 C C . GLY A 1 207 ? -8.585 1.205 1.461 1.00 87.88 207 GLY A C 1
ATOM 1670 O O . GLY A 1 207 ? -9.533 1.264 2.245 1.00 87.88 207 GLY A O 1
ATOM 1671 N N . SER A 1 208 ? -8.127 2.297 0.850 1.00 88.75 208 SER A N 1
ATOM 1672 C CA . SER A 1 208 ? -8.737 3.609 1.085 1.00 88.75 208 SER A CA 1
ATOM 1673 C C . SER A 1 208 ? -10.090 3.739 0.382 1.00 88.75 208 SER A C 1
ATOM 1675 O O . SER A 1 208 ? -10.246 3.404 -0.796 1.00 88.75 208 SER A O 1
ATOM 1677 N N . THR A 1 209 ? -11.070 4.321 1.078 1.00 87.44 209 THR A N 1
ATOM 1678 C CA . THR A 1 209 ? -12.372 4.681 0.489 1.00 87.44 209 THR A CA 1
ATOM 1679 C C . THR A 1 209 ? -12.261 5.808 -0.548 1.00 87.44 209 THR A C 1
ATOM 1681 O O . THR A 1 209 ? -13.174 5.991 -1.353 1.00 87.44 209 THR A O 1
ATOM 1684 N N . CYS A 1 210 ? -11.126 6.510 -0.597 1.00 81.06 210 CYS A N 1
ATOM 1685 C CA . CYS A 1 210 ? -10.852 7.614 -1.519 1.00 81.06 210 CYS A CA 1
ATOM 1686 C C . CYS A 1 210 ? -9.999 7.212 -2.741 1.00 81.06 210 CYS A C 1
ATOM 1688 O O . CYS A 1 210 ? -9.684 8.071 -3.563 1.00 81.06 210 CYS A O 1
ATOM 1690 N N . TYR A 1 211 ? -9.613 5.937 -2.876 1.00 78.38 211 TYR A N 1
ATOM 1691 C CA . TYR A 1 211 ? -8.816 5.412 -3.999 1.00 78.38 211 TYR A CA 1
ATOM 1692 C C . TYR A 1 211 ? -9.655 4.595 -4.994 1.00 78.38 211 TYR A C 1
ATOM 1694 O O . TYR A 1 211 ? -10.862 4.435 -4.825 1.00 78.38 211 TYR A O 1
ATOM 1702 N N . CYS A 1 212 ? -9.037 4.062 -6.059 1.00 73.00 212 CYS A N 1
ATOM 1703 C CA . CYS A 1 212 ? -9.736 3.136 -6.954 1.00 73.00 212 CYS A CA 1
ATOM 1704 C C . CYS A 1 212 ? -10.313 1.943 -6.170 1.00 73.00 212 CYS A C 1
ATOM 1706 O O . CYS A 1 212 ? -9.663 1.416 -5.274 1.00 73.00 212 CYS A O 1
ATOM 1708 N N . GLN A 1 213 ? -11.523 1.513 -6.541 1.00 76.25 213 GLN A N 1
ATOM 1709 C CA . GLN A 1 213 ? -12.380 0.538 -5.847 1.00 76.25 213 GLN A CA 1
ATOM 1710 C C . GLN A 1 213 ? -13.050 0.964 -4.544 1.00 76.25 213 GLN A C 1
ATOM 1712 O O . GLN A 1 213 ? -14.031 0.308 -4.205 1.00 76.25 213 GLN A O 1
ATOM 1717 N N . SER A 1 214 ? -12.586 2.009 -3.851 1.00 86.06 214 SER A N 1
ATOM 1718 C CA . SER A 1 214 ? -13.252 2.585 -2.673 1.00 86.06 214 SER A CA 1
ATOM 1719 C C . SER A 1 214 ? -13.939 1.534 -1.793 1.00 86.06 214 SER A C 1
ATOM 1721 O O . SER A 1 214 ? -15.148 1.338 -1.893 1.00 86.06 214 SER A O 1
ATOM 1723 N N . ASN A 1 215 ? -13.182 0.789 -0.991 1.00 87.50 215 ASN A N 1
ATOM 1724 C CA . ASN A 1 215 ? -13.708 -0.381 -0.285 1.00 87.50 215 ASN A CA 1
ATOM 1725 C C . ASN A 1 215 ? -13.677 -0.230 1.242 1.00 87.50 215 ASN A C 1
ATOM 1727 O O . ASN A 1 215 ? -13.032 0.656 1.792 1.00 87.50 215 ASN A O 1
ATOM 1731 N N . TYR A 1 216 ? -14.433 -1.095 1.912 1.00 91.31 216 TYR A N 1
ATOM 1732 C CA . TYR A 1 216 ? -14.319 -1.368 3.343 1.00 91.31 216 TYR A CA 1
ATOM 1733 C C . TYR A 1 216 ? -14.429 -2.878 3.574 1.00 91.31 216 TYR A C 1
ATOM 1735 O O . TYR A 1 216 ? -14.902 -3.609 2.698 1.00 91.31 216 TYR A O 1
ATOM 1743 N N . ARG A 1 217 ? -14.020 -3.364 4.749 1.00 91.25 217 ARG A N 1
ATOM 1744 C CA . ARG A 1 217 ? -14.118 -4.787 5.099 1.00 91.25 217 ARG A CA 1
ATOM 1745 C C . ARG A 1 217 ? -15.202 -5.039 6.144 1.00 91.25 217 ARG A C 1
ATOM 1747 O O . ARG A 1 217 ? -15.286 -4.361 7.162 1.00 91.25 217 ARG A O 1
ATOM 1754 N N . SER A 1 218 ? -16.037 -6.036 5.877 1.00 92.88 218 SER A N 1
ATOM 1755 C CA . SER A 1 218 ? -16.977 -6.629 6.822 1.00 92.88 218 SER A CA 1
ATOM 1756 C C . SER A 1 218 ? -16.318 -7.833 7.473 1.00 92.88 218 SER A C 1
ATOM 1758 O O . SER A 1 218 ? -15.909 -8.756 6.771 1.00 92.88 218 SER A O 1
ATOM 1760 N N . ILE A 1 219 ? -16.267 -7.855 8.800 1.00 92.50 219 ILE A N 1
ATOM 1761 C CA . ILE A 1 219 ? -15.627 -8.928 9.559 1.00 92.50 219 ILE A CA 1
ATOM 1762 C C . ILE A 1 219 ? -16.677 -9.666 10.379 1.00 92.50 219 ILE A C 1
ATOM 1764 O O . ILE A 1 219 ? -17.425 -9.048 11.133 1.00 92.50 219 ILE A O 1
ATOM 1768 N N . THR A 1 220 ? -16.723 -10.991 10.254 1.00 93.06 220 THR A N 1
ATOM 1769 C CA . THR A 1 220 ? -17.523 -11.855 11.130 1.00 93.06 220 THR A CA 1
ATOM 1770 C C . THR A 1 220 ? -16.602 -12.783 11.900 1.00 93.06 220 THR A C 1
ATOM 1772 O O . THR A 1 220 ? -15.912 -13.610 11.313 1.00 93.06 220 THR A O 1
ATOM 1775 N N . TYR A 1 221 ? -16.613 -12.676 13.224 1.00 90.94 221 TYR A N 1
ATOM 1776 C CA . TYR A 1 221 ? -15.887 -13.592 14.091 1.00 90.94 221 TYR A CA 1
ATOM 1777 C C . TYR A 1 221 ? -16.812 -14.695 14.606 1.00 90.94 221 TYR A C 1
ATOM 1779 O O . TYR A 1 221 ? -17.843 -14.425 15.219 1.00 90.94 221 TYR A O 1
ATOM 1787 N N . ASN A 1 222 ? -16.411 -15.945 14.404 1.00 88.00 222 ASN A N 1
ATOM 1788 C CA . ASN A 1 222 ? -17.157 -17.141 14.776 1.00 88.00 222 ASN A CA 1
ATOM 1789 C C . ASN A 1 222 ? -16.279 -18.095 15.593 1.00 88.00 222 ASN A C 1
ATOM 1791 O O . ASN A 1 222 ? -16.139 -19.248 15.203 1.00 88.00 222 ASN A O 1
ATOM 1795 N N . LYS A 1 223 ? -15.694 -17.627 16.708 1.00 81.94 223 LYS A N 1
ATOM 1796 C CA . LYS A 1 223 ? -14.789 -18.368 17.619 1.00 81.94 223 LYS A CA 1
ATOM 1797 C C . LYS A 1 223 ? -13.595 -19.033 16.934 1.00 81.94 223 LYS A C 1
ATOM 1799 O O . LYS A 1 223 ? -12.471 -18.591 17.116 1.00 81.94 223 LYS A O 1
ATOM 1804 N N . ASP A 1 224 ? -13.843 -20.080 16.169 1.00 84.75 224 ASP A N 1
ATOM 1805 C CA . ASP A 1 224 ? -12.872 -20.885 15.437 1.00 84.75 224 ASP A CA 1
ATOM 1806 C C . ASP A 1 224 ? -12.520 -20.280 14.074 1.00 84.75 224 ASP A C 1
ATOM 1808 O O . ASP A 1 224 ? -11.617 -20.771 13.412 1.00 84.75 224 ASP A O 1
ATOM 1812 N N . LYS A 1 225 ? -13.211 -19.222 13.629 1.00 88.19 225 LYS A N 1
ATOM 1813 C CA . LYS A 1 225 ? -12.907 -18.579 12.346 1.00 88.19 225 LYS A CA 1
ATOM 1814 C C . LYS A 1 225 ? -13.198 -17.085 12.293 1.00 88.19 225 LYS A C 1
ATOM 1816 O O . LYS A 1 225 ? -14.071 -16.594 13.012 1.00 88.19 225 LYS A O 1
ATOM 1821 N N . ILE A 1 226 ? -12.511 -16.388 11.393 1.00 87.94 226 ILE A N 1
ATOM 1822 C CA . ILE A 1 226 ? -12.798 -15.005 10.993 1.00 87.94 226 ILE A CA 1
ATOM 1823 C C . ILE A 1 226 ? -13.146 -15.016 9.512 1.00 87.94 226 ILE A C 1
ATOM 1825 O O . ILE A 1 226 ? -12.323 -15.404 8.690 1.00 87.94 226 ILE A O 1
ATOM 1829 N N . ASP A 1 227 ? -14.352 -14.577 9.175 1.00 89.75 227 ASP A N 1
ATOM 1830 C CA . ASP A 1 227 ? -14.755 -14.344 7.795 1.00 89.75 227 ASP A CA 1
ATOM 1831 C C . ASP A 1 227 ? -14.533 -12.859 7.471 1.00 89.75 227 ASP A C 1
ATOM 1833 O O . ASP A 1 227 ? -15.145 -11.978 8.081 1.00 89.75 227 ASP A O 1
ATOM 1837 N N . VAL A 1 228 ? -13.635 -12.585 6.528 1.00 88.06 228 VAL A N 1
ATOM 1838 C CA . VAL A 1 228 ? -13.275 -11.248 6.051 1.00 88.06 228 VAL A CA 1
ATOM 1839 C C . VAL A 1 228 ? -13.899 -11.042 4.684 1.00 88.06 228 VAL A C 1
ATOM 1841 O O . VAL A 1 228 ? -13.606 -11.783 3.751 1.00 88.06 228 VAL A O 1
ATOM 1844 N N . LYS A 1 229 ? -14.747 -10.023 4.554 1.00 88.50 229 LYS A N 1
ATOM 1845 C CA . LYS A 1 229 ? -15.443 -9.707 3.310 1.00 88.50 229 LYS A CA 1
ATOM 1846 C C . LYS A 1 229 ? -15.135 -8.305 2.823 1.00 88.50 229 LYS A C 1
ATOM 1848 O O . LYS A 1 229 ? -15.511 -7.338 3.479 1.00 88.50 229 LYS A O 1
ATOM 1853 N N . THR A 1 230 ? -14.531 -8.185 1.647 1.00 87.38 230 THR A N 1
ATOM 1854 C CA . THR A 1 230 ? -14.284 -6.883 1.015 1.00 87.38 230 THR A CA 1
ATOM 1855 C C . THR A 1 230 ? -15.544 -6.396 0.309 1.00 87.38 230 THR A C 1
ATOM 1857 O O . THR A 1 230 ? -16.142 -7.098 -0.510 1.00 87.38 230 THR A O 1
ATOM 1860 N N . ILE A 1 231 ? -15.963 -5.175 0.634 1.00 87.75 231 ILE A N 1
ATOM 1861 C CA . ILE A 1 231 ? -17.143 -4.528 0.070 1.00 87.75 231 ILE A CA 1
ATOM 1862 C C . ILE A 1 231 ? -16.697 -3.274 -0.677 1.00 87.75 231 ILE A C 1
ATOM 1864 O O . ILE A 1 231 ? -16.358 -2.255 -0.082 1.00 87.75 231 ILE A O 1
ATOM 1868 N N . THR A 1 232 ? -16.719 -3.364 -2.003 1.00 86.62 232 THR A N 1
ATOM 1869 C CA . THR A 1 232 ? -16.481 -2.255 -2.933 1.00 86.62 232 THR A CA 1
ATOM 1870 C C . THR A 1 232 ? -17.695 -1.331 -2.967 1.00 86.62 232 THR A C 1
ATOM 1872 O O . THR A 1 232 ? -18.826 -1.786 -3.174 1.00 86.62 232 THR A O 1
ATOM 1875 N N . LEU A 1 233 ? -17.477 -0.029 -2.807 1.00 86.12 233 LEU A N 1
ATOM 1876 C CA . LEU A 1 233 ? -18.522 0.969 -2.995 1.00 86.12 233 LEU A CA 1
ATOM 1877 C C . LEU A 1 233 ? -18.833 1.104 -4.489 1.00 86.12 233 LEU A C 1
ATOM 1879 O O . LEU A 1 233 ? -17.966 1.398 -5.306 1.00 86.12 233 LEU A O 1
ATOM 1883 N N . THR A 1 234 ? -20.096 0.905 -4.856 1.00 86.56 234 THR A N 1
ATOM 1884 C CA . THR A 1 234 ? -20.566 1.044 -6.247 1.00 86.56 234 THR A CA 1
ATOM 1885 C C . THR A 1 234 ? -21.294 2.361 -6.496 1.00 86.56 234 THR A C 1
ATOM 1887 O O . THR A 1 234 ? -21.689 2.648 -7.621 1.00 86.56 234 THR A O 1
ATOM 1890 N N . GLN A 1 235 ? -21.525 3.140 -5.441 1.00 86.81 235 GLN A N 1
ATOM 1891 C CA . GLN A 1 235 ? -22.232 4.413 -5.469 1.00 86.81 235 GLN A CA 1
ATOM 1892 C C . GLN A 1 235 ? -21.858 5.233 -4.235 1.00 86.81 235 GLN A C 1
ATOM 1894 O O . GLN A 1 235 ? -21.511 4.670 -3.195 1.00 86.81 235 GLN A O 1
ATOM 1899 N N . ILE A 1 236 ? -22.007 6.549 -4.342 1.00 86.50 236 ILE A N 1
ATOM 1900 C CA . ILE A 1 236 ? -21.897 7.483 -3.222 1.00 86.50 236 ILE A CA 1
ATOM 1901 C C . ILE A 1 236 ? -23.188 8.287 -3.098 1.00 86.50 236 ILE A C 1
ATOM 1903 O O . ILE A 1 236 ? -23.921 8.457 -4.076 1.00 86.50 236 ILE A O 1
ATOM 1907 N N . ASP A 1 237 ? -23.462 8.792 -1.900 1.00 87.25 237 ASP A N 1
ATOM 1908 C CA . ASP A 1 237 ? -24.564 9.725 -1.696 1.00 87.25 237 ASP A CA 1
ATOM 1909 C C . ASP A 1 237 ? -24.204 11.089 -2.300 1.00 87.25 237 ASP A C 1
ATOM 1911 O O . ASP A 1 237 ? -23.384 11.833 -1.760 1.00 87.25 237 ASP A O 1
ATOM 1915 N N . LEU A 1 238 ? -24.811 11.411 -3.443 1.00 87.75 238 LEU A N 1
ATOM 1916 C CA . LEU A 1 238 ? -24.532 12.644 -4.177 1.00 87.75 238 LEU A CA 1
ATOM 1917 C C . LEU A 1 238 ? -24.921 13.906 -3.397 1.00 87.75 238 LEU A C 1
ATOM 1919 O O . LEU A 1 238 ? -24.355 14.961 -3.670 1.00 87.75 238 LEU A O 1
ATOM 1923 N N . ASP A 1 239 ? -25.809 13.808 -2.403 1.00 86.75 239 ASP A N 1
ATOM 1924 C CA . ASP A 1 239 ? -26.182 14.949 -1.558 1.00 86.75 239 ASP A CA 1
ATOM 1925 C C . ASP A 1 239 ? -25.034 15.361 -0.614 1.00 86.75 239 ASP A C 1
ATOM 1927 O O . ASP A 1 239 ? -25.030 16.469 -0.075 1.00 86.75 239 ASP A O 1
ATOM 1931 N N . THR A 1 240 ? -24.034 14.489 -0.439 1.00 80.75 240 THR A N 1
ATOM 1932 C CA . THR A 1 240 ? -22.817 14.753 0.346 1.00 80.75 240 THR A CA 1
ATOM 1933 C C . THR A 1 240 ? -21.679 15.347 -0.485 1.00 80.75 240 THR A C 1
ATOM 1935 O O . THR A 1 240 ? -20.676 15.794 0.074 1.00 80.75 240 THR A O 1
ATOM 1938 N N . VAL A 1 241 ? -21.817 15.384 -1.815 1.00 83.69 241 VAL A N 1
ATOM 1939 C CA . VAL A 1 241 ? -20.779 15.908 -2.705 1.00 83.69 241 VAL A CA 1
ATOM 1940 C C . VAL A 1 241 ? -20.723 17.431 -2.589 1.00 83.69 241 VAL A C 1
ATOM 1942 O O . VAL A 1 241 ? -21.738 18.123 -2.654 1.00 83.69 241 VAL A O 1
ATOM 1945 N N . SER A 1 242 ? -19.511 17.967 -2.427 1.00 84.00 242 SER A N 1
ATOM 1946 C CA . SER A 1 242 ? -19.294 19.410 -2.312 1.00 84.00 242 SER A CA 1
ATOM 1947 C C . SER A 1 242 ? -19.843 20.160 -3.535 1.00 84.00 242 SER A C 1
ATOM 1949 O O . SER A 1 242 ? -19.572 19.751 -4.666 1.00 84.00 242 SER A O 1
ATOM 1951 N N . PRO A 1 243 ? -20.509 21.318 -3.349 1.00 86.31 243 PRO A N 1
ATOM 1952 C CA . PRO A 1 243 ? -20.985 22.147 -4.459 1.00 86.31 243 PRO A CA 1
ATOM 1953 C C . PRO A 1 243 ? -19.847 22.746 -5.305 1.00 86.31 243 PRO A C 1
ATOM 1955 O O . PRO A 1 243 ? -20.109 23.394 -6.313 1.00 86.31 243 PRO A O 1
ATOM 1958 N N . LEU A 1 244 ? -18.587 22.579 -4.884 1.00 90.44 244 LEU A N 1
ATOM 1959 C CA . LEU A 1 244 ? -17.406 22.973 -5.654 1.00 90.44 244 LEU A CA 1
ATOM 1960 C C . LEU A 1 244 ? -17.017 21.939 -6.721 1.00 90.44 244 LEU A C 1
ATOM 1962 O O . LEU A 1 244 ? -16.217 22.253 -7.602 1.00 90.44 244 LEU A O 1
ATOM 1966 N N . VAL A 1 245 ? -17.547 20.717 -6.643 1.00 90.50 245 VAL A N 1
ATOM 1967 C CA . VAL A 1 245 ? -17.327 19.683 -7.657 1.00 90.50 245 VAL A CA 1
ATOM 1968 C C . VAL A 1 245 ? -18.130 20.035 -8.908 1.00 90.50 245 VAL A C 1
ATOM 1970 O O . VAL A 1 245 ? -19.282 20.452 -8.822 1.00 90.50 245 VAL A O 1
ATOM 1973 N N . SER A 1 246 ? -17.516 19.896 -10.084 1.00 94.25 246 SER A N 1
ATOM 1974 C CA . SER A 1 246 ? -18.151 20.272 -11.348 1.00 94.25 246 SER A CA 1
ATOM 1975 C C . SER A 1 246 ? -19.325 19.354 -11.701 1.00 94.25 246 SER A C 1
ATOM 1977 O O . SER A 1 246 ? -19.279 18.147 -11.453 1.00 94.25 246 SER A O 1
ATOM 1979 N N . ASP A 1 247 ? -20.341 19.906 -12.372 1.00 94.12 247 ASP A N 1
ATOM 1980 C CA . ASP A 1 247 ? -21.500 19.140 -12.859 1.00 94.12 247 ASP A CA 1
ATOM 1981 C C . ASP A 1 247 ? -21.088 17.952 -13.745 1.00 94.12 247 ASP A C 1
ATOM 1983 O O . ASP A 1 247 ? -21.754 16.920 -13.756 1.00 94.12 247 ASP A O 1
ATOM 1987 N N . GLU A 1 248 ? -19.973 18.079 -14.472 1.00 94.69 248 GLU A N 1
ATOM 1988 C CA . GLU A 1 248 ? -19.401 17.008 -15.290 1.00 94.69 248 GLU A CA 1
ATOM 1989 C C . GLU A 1 248 ? -18.915 15.830 -14.436 1.00 94.69 248 GLU A C 1
ATOM 1991 O O . GLU A 1 248 ? -19.262 14.684 -14.723 1.00 94.69 248 GLU A O 1
ATOM 1996 N N . ILE A 1 249 ? -18.167 16.103 -13.361 1.00 93.12 249 ILE A N 1
ATOM 1997 C CA . ILE A 1 249 ? -17.708 15.065 -12.431 1.00 93.12 249 ILE A CA 1
ATOM 1998 C C . ILE A 1 249 ? -18.908 14.427 -11.732 1.00 93.12 249 ILE A C 1
ATOM 2000 O O . ILE A 1 249 ? -19.000 13.202 -11.670 1.00 93.12 249 ILE A O 1
ATOM 2004 N N . VAL A 1 250 ? -19.865 15.236 -11.264 1.00 93.88 250 VAL A N 1
ATOM 2005 C CA . VAL A 1 250 ? -21.092 14.729 -10.631 1.00 93.88 250 VAL A CA 1
ATOM 2006 C C . VAL A 1 250 ? -21.868 13.826 -11.594 1.00 93.88 250 VAL A C 1
ATOM 2008 O O . VAL A 1 250 ? -22.321 12.750 -11.201 1.00 93.88 250 VAL A O 1
ATOM 2011 N N . ALA A 1 251 ? -21.998 14.216 -12.865 1.00 93.94 251 ALA A N 1
ATOM 2012 C CA . ALA A 1 251 ? -22.662 13.407 -13.881 1.00 93.94 251 ALA A CA 1
ATOM 2013 C C . ALA A 1 251 ? -21.920 12.091 -14.160 1.00 93.94 251 ALA A C 1
ATOM 2015 O O . ALA A 1 251 ? -22.572 11.055 -14.296 1.00 93.94 251 ALA A O 1
ATOM 2016 N N . ALA A 1 252 ? -20.584 12.112 -14.209 1.00 93.38 252 ALA A N 1
ATOM 2017 C CA . ALA A 1 252 ? -19.766 10.916 -14.406 1.00 93.38 252 ALA A CA 1
ATOM 2018 C C . ALA A 1 252 ? -19.895 9.935 -13.229 1.00 93.38 252 ALA A C 1
ATOM 2020 O O . ALA A 1 252 ? -20.197 8.763 -13.444 1.00 93.38 252 ALA A O 1
ATOM 2021 N N . VAL A 1 253 ? -19.769 10.429 -11.993 1.00 91.88 253 VAL A N 1
ATOM 2022 C CA . VAL A 1 253 ? -19.956 9.635 -10.767 1.00 91.88 253 VAL A CA 1
ATOM 2023 C C . VAL A 1 253 ? -21.363 9.042 -10.696 1.00 91.88 253 VAL A C 1
ATOM 2025 O O . VAL A 1 253 ? -21.532 7.878 -10.341 1.00 91.88 253 VAL A O 1
ATOM 2028 N N . LYS A 1 254 ? -22.386 9.824 -11.059 1.00 92.88 254 LYS A N 1
ATOM 2029 C CA . LYS A 1 254 ? -23.779 9.364 -11.084 1.00 92.88 254 LYS A CA 1
ATOM 2030 C C . LYS A 1 254 ? -24.025 8.278 -12.130 1.00 92.88 254 LYS A C 1
ATOM 2032 O O . LYS A 1 254 ? -24.891 7.431 -11.922 1.00 92.88 254 LYS A O 1
ATOM 2037 N N . ALA A 1 255 ? -23.341 8.349 -13.270 1.00 93.69 255 ALA A N 1
ATOM 2038 C CA . ALA A 1 255 ? -23.494 7.377 -14.343 1.00 93.69 255 ALA A CA 1
ATOM 2039 C C . ALA A 1 255 ? -22.867 6.031 -13.964 1.00 93.69 255 ALA A C 1
ATOM 2041 O O . ALA A 1 255 ? -23.518 5.000 -14.117 1.00 93.69 255 ALA A O 1
ATOM 2042 N N . ASP A 1 256 ? -21.628 6.060 -13.470 1.00 92.38 256 ASP A N 1
ATOM 2043 C CA . ASP A 1 256 ? -20.895 4.882 -13.014 1.00 92.38 256 ASP A CA 1
ATOM 2044 C C . ASP A 1 256 ? -19.737 5.311 -12.100 1.00 92.38 256 ASP A C 1
ATOM 2046 O O . ASP A 1 256 ? -18.672 5.733 -12.561 1.00 92.38 256 ASP A O 1
ATOM 2050 N N . TYR A 1 257 ? -19.949 5.217 -10.785 1.00 90.19 257 TYR A N 1
ATOM 2051 C CA . TYR A 1 257 ? -18.938 5.595 -9.800 1.00 90.19 257 TYR A CA 1
ATOM 2052 C C . TYR A 1 257 ? -17.681 4.727 -9.895 1.00 90.19 257 TYR A C 1
ATOM 2054 O O . TYR A 1 257 ? -16.574 5.255 -9.800 1.00 90.19 257 TYR A O 1
ATOM 2062 N N . ALA A 1 258 ? -17.833 3.419 -10.120 1.00 87.75 258 ALA A N 1
ATOM 2063 C CA . ALA A 1 258 ? -16.700 2.503 -10.187 1.00 87.75 258 ALA A CA 1
ATOM 2064 C C . ALA A 1 258 ? -15.829 2.810 -11.412 1.00 87.75 258 ALA A C 1
ATOM 2066 O O . ALA A 1 258 ? -14.616 2.975 -11.277 1.00 87.75 258 ALA A O 1
ATOM 2067 N N . ALA A 1 259 ? -16.446 2.981 -12.586 1.00 89.31 259 ALA A N 1
ATOM 2068 C CA . ALA A 1 259 ? -15.721 3.358 -13.797 1.00 89.31 259 ALA A CA 1
ATOM 2069 C C . ALA A 1 259 ? -15.087 4.753 -13.680 1.00 89.31 259 ALA A C 1
ATOM 2071 O O . ALA A 1 259 ? -13.961 4.957 -14.140 1.00 89.31 259 ALA A O 1
ATOM 2072 N N . TYR A 1 260 ? -15.771 5.712 -13.041 1.00 91.00 260 TYR A N 1
ATOM 2073 C CA . TYR A 1 260 ? -15.190 7.023 -12.749 1.00 91.00 260 TYR A CA 1
ATOM 2074 C C . TYR A 1 260 ? -13.952 6.901 -11.852 1.00 91.00 260 TYR A C 1
ATOM 2076 O O . TYR A 1 260 ? -12.913 7.464 -12.190 1.00 91.00 260 TYR A O 1
ATOM 2084 N N . ALA A 1 261 ? -14.035 6.157 -10.746 1.00 89.00 261 ALA A N 1
ATOM 2085 C CA . ALA A 1 261 ? -12.934 5.990 -9.801 1.00 89.00 261 ALA A CA 1
ATOM 2086 C C . ALA A 1 261 ? -11.724 5.295 -10.448 1.00 89.00 261 ALA A C 1
ATOM 2088 O O . ALA A 1 261 ? -10.592 5.746 -10.277 1.00 89.00 261 ALA A O 1
ATOM 2089 N N . GLU A 1 262 ? -11.951 4.244 -11.244 1.00 86.75 262 GLU A N 1
ATOM 2090 C CA . GLU A 1 262 ? -10.884 3.568 -11.993 1.00 86.75 262 GLU A CA 1
ATOM 2091 C C . GLU A 1 262 ? -10.226 4.493 -13.017 1.00 86.75 262 GLU A C 1
ATOM 2093 O O . GLU A 1 262 ? -8.997 4.558 -13.091 1.00 86.75 262 GLU A O 1
ATOM 2098 N N . LYS A 1 263 ? -11.024 5.250 -13.778 1.00 88.69 263 LYS A N 1
ATOM 2099 C CA . LYS A 1 263 ? -10.491 6.205 -14.751 1.00 88.69 263 LYS A CA 1
ATOM 2100 C C . LYS A 1 263 ? -9.711 7.323 -14.061 1.00 88.69 263 LYS A C 1
ATOM 2102 O O . LYS A 1 263 ? -8.607 7.644 -14.489 1.00 88.69 263 LYS A O 1
ATOM 2107 N N . HIS A 1 264 ? -10.267 7.904 -13.000 1.00 89.25 264 HIS A N 1
ATOM 2108 C CA . HIS A 1 264 ? -9.626 8.978 -12.250 1.00 89.25 264 HIS A CA 1
ATOM 2109 C C . HIS A 1 264 ? -8.280 8.522 -11.682 1.00 89.25 264 HIS A C 1
ATOM 2111 O O . HIS A 1 264 ? -7.287 9.234 -11.802 1.00 89.25 264 HIS A O 1
ATOM 2117 N N . PHE A 1 265 ? -8.216 7.310 -11.132 1.00 88.56 265 PHE A N 1
ATOM 2118 C CA . PHE A 1 265 ? -6.955 6.716 -10.707 1.00 88.56 265 PHE A CA 1
ATOM 2119 C C . PHE A 1 265 ? -5.971 6.565 -11.875 1.00 88.56 265 PHE A C 1
ATOM 2121 O O . PHE A 1 265 ? -4.830 7.021 -11.780 1.00 88.56 265 PHE A O 1
ATOM 2128 N N . ALA A 1 266 ? -6.414 5.988 -12.995 1.00 86.38 266 ALA A N 1
ATOM 2129 C CA . ALA A 1 266 ? -5.553 5.752 -14.149 1.00 86.38 266 ALA A CA 1
ATOM 2130 C C . ALA A 1 266 ? -4.990 7.042 -14.765 1.00 86.38 266 ALA A C 1
ATOM 2132 O O . ALA A 1 266 ? -3.824 7.075 -15.162 1.00 86.38 266 ALA A O 1
ATOM 2133 N N . ASP A 1 267 ? -5.782 8.116 -14.786 1.00 87.81 267 ASP A N 1
ATOM 2134 C CA . ASP A 1 267 ? -5.356 9.427 -15.282 1.00 87.81 267 ASP A CA 1
ATOM 2135 C C . ASP A 1 267 ? -4.244 10.051 -14.411 1.00 87.81 267 ASP A C 1
ATOM 2137 O O . ASP A 1 267 ? -3.432 10.827 -14.918 1.00 87.81 267 ASP A O 1
ATOM 2141 N N . ASN A 1 268 ? -4.183 9.719 -13.115 1.00 85.75 268 ASN A N 1
ATOM 2142 C CA . ASN A 1 268 ? -3.267 10.350 -12.157 1.00 85.75 268 ASN A CA 1
ATOM 2143 C C . ASN A 1 268 ? -2.038 9.493 -11.815 1.00 85.75 268 ASN A C 1
ATOM 2145 O O . ASN A 1 268 ? -0.953 10.038 -11.592 1.00 85.75 268 ASN A O 1
ATOM 2149 N N . ILE A 1 269 ? -2.159 8.161 -11.810 1.00 85.75 269 ILE A N 1
ATOM 2150 C CA . ILE A 1 269 ? -1.086 7.269 -11.341 1.00 85.75 269 ILE A CA 1
ATOM 2151 C C . ILE A 1 269 ? 0.181 7.338 -12.202 1.00 85.75 269 ILE A C 1
ATOM 2153 O O . ILE A 1 269 ? 1.290 7.171 -11.694 1.00 85.75 269 ILE A O 1
ATOM 2157 N N . ASN A 1 270 ? 0.049 7.672 -13.488 1.00 83.94 270 ASN A N 1
ATOM 2158 C CA . ASN A 1 270 ? 1.197 7.854 -14.374 1.00 83.94 270 ASN A CA 1
ATOM 2159 C C . ASN A 1 270 ? 2.102 9.017 -13.943 1.00 83.94 270 ASN A C 1
ATOM 2161 O O . ASN A 1 270 ? 3.320 8.922 -14.097 1.00 83.94 270 ASN A O 1
ATOM 2165 N N . GLY A 1 271 ? 1.550 10.086 -13.358 1.00 83.31 271 GLY A N 1
ATOM 2166 C CA . GLY A 1 271 ? 2.349 11.182 -12.801 1.00 83.31 271 GLY A CA 1
ATOM 2167 C C . GLY A 1 271 ? 3.227 10.707 -11.641 1.00 83.31 271 GLY A C 1
ATOM 2168 O O . GLY A 1 271 ? 4.431 10.972 -11.615 1.00 83.31 271 GLY A O 1
ATOM 2169 N N . THR A 1 272 ? 2.642 9.919 -10.740 1.00 79.88 272 THR A N 1
ATOM 2170 C CA . THR A 1 272 ? 3.338 9.278 -9.620 1.00 79.88 272 THR A CA 1
ATOM 2171 C C . THR A 1 272 ? 4.405 8.296 -10.109 1.00 79.88 272 THR A C 1
ATOM 2173 O O . THR A 1 272 ? 5.565 8.393 -9.710 1.00 79.88 272 THR A O 1
ATOM 2176 N N . ALA A 1 273 ? 4.068 7.404 -11.043 1.00 78.94 273 ALA A N 1
ATOM 2177 C CA . ALA A 1 273 ? 5.021 6.457 -11.622 1.00 78.94 273 ALA A CA 1
ATOM 2178 C C . ALA A 1 273 ? 6.192 7.168 -12.325 1.00 78.94 273 ALA A C 1
ATOM 2180 O O . ALA A 1 273 ? 7.351 6.798 -12.141 1.00 78.94 273 ALA A O 1
ATOM 2181 N N . THR A 1 274 ? 5.915 8.245 -13.066 1.00 81.25 274 THR A N 1
ATOM 2182 C CA . THR A 1 274 ? 6.949 9.081 -13.700 1.00 81.25 274 THR A CA 1
ATOM 2183 C C . THR A 1 274 ? 7.863 9.714 -12.652 1.00 81.25 274 THR A C 1
ATOM 2185 O O . THR A 1 274 ? 9.084 9.695 -12.811 1.00 81.25 274 THR A O 1
ATOM 2188 N N . HIS A 1 275 ? 7.305 10.254 -11.563 1.00 79.94 275 HIS A N 1
ATOM 2189 C CA . HIS A 1 275 ? 8.097 10.795 -10.458 1.00 79.94 275 HIS A CA 1
ATOM 2190 C C . HIS A 1 275 ? 9.057 9.741 -9.889 1.00 79.94 275 HIS A C 1
ATOM 2192 O O . HIS A 1 275 ? 10.243 10.023 -9.703 1.00 79.94 275 HIS A O 1
ATOM 2198 N N . TYR A 1 276 ? 8.576 8.513 -9.690 1.00 71.38 276 TYR A N 1
ATOM 2199 C CA . TYR A 1 276 ? 9.385 7.414 -9.171 1.00 71.38 276 TYR A CA 1
ATOM 2200 C C . TYR A 1 276 ? 10.486 6.958 -10.109 1.00 71.38 276 TYR A C 1
ATOM 2202 O O . TYR A 1 276 ? 11.639 6.846 -9.685 1.00 71.38 276 TYR A O 1
ATOM 2210 N N . ILE A 1 277 ? 10.162 6.767 -11.386 1.00 74.25 277 ILE A N 1
ATOM 2211 C CA . ILE A 1 277 ? 11.166 6.453 -12.400 1.00 74.25 277 ILE A CA 1
ATOM 2212 C C . ILE A 1 277 ? 12.226 7.556 -12.413 1.00 74.25 277 ILE A C 1
ATOM 2214 O O . ILE A 1 277 ? 13.410 7.255 -12.319 1.00 74.25 277 ILE A O 1
ATOM 2218 N N . ASN A 1 278 ? 11.839 8.834 -12.386 1.00 74.62 278 ASN A N 1
ATOM 2219 C CA . ASN A 1 278 ? 12.793 9.944 -12.328 1.00 74.62 278 ASN A CA 1
ATOM 2220 C C . ASN A 1 278 ? 13.652 9.949 -11.051 1.00 74.62 278 ASN A C 1
ATOM 2222 O O . ASN A 1 278 ? 14.846 10.248 -11.123 1.00 74.62 278 ASN A O 1
ATOM 2226 N N . LYS A 1 279 ? 13.090 9.595 -9.888 1.00 72.31 279 LYS A N 1
ATOM 2227 C CA . LYS A 1 279 ? 13.836 9.456 -8.623 1.00 72.31 279 LYS A CA 1
ATOM 2228 C C . LYS A 1 279 ? 14.859 8.321 -8.695 1.00 72.31 279 LYS A C 1
ATOM 2230 O O . LYS A 1 279 ? 15.983 8.496 -8.238 1.00 72.31 279 LYS A O 1
ATOM 2235 N N . ILE A 1 280 ? 14.505 7.179 -9.283 1.00 67.00 280 ILE A N 1
ATOM 2236 C CA . ILE A 1 280 ? 15.448 6.078 -9.523 1.00 67.00 280 ILE A CA 1
ATOM 2237 C C . ILE A 1 280 ? 16.523 6.533 -10.516 1.00 67.00 280 ILE A C 1
ATOM 2239 O O . ILE A 1 280 ? 17.714 6.393 -10.249 1.00 67.00 280 ILE A O 1
ATOM 2243 N N . MET A 1 281 ? 16.122 7.167 -11.616 1.00 67.38 281 MET A N 1
ATOM 2244 C CA . MET A 1 281 ? 17.028 7.649 -12.658 1.00 67.38 281 MET A CA 1
ATOM 2245 C C . MET A 1 281 ? 17.976 8.751 -12.195 1.00 67.38 281 MET A C 1
ATOM 2247 O O . MET A 1 281 ? 19.067 8.879 -12.750 1.00 67.38 281 MET A O 1
ATOM 2251 N N . SER A 1 282 ? 17.613 9.536 -11.181 1.00 66.81 282 SER A N 1
ATOM 2252 C CA . SER A 1 282 ? 18.521 10.525 -10.594 1.00 66.81 282 SER A CA 1
ATOM 2253 C C . SER A 1 282 ? 19.675 9.876 -9.822 1.00 66.81 282 SER A C 1
ATOM 2255 O O . SER A 1 282 ? 20.746 10.472 -9.741 1.00 66.81 282 SER A O 1
ATOM 2257 N N . LYS A 1 283 ? 19.506 8.636 -9.329 1.00 63.00 283 LYS A N 1
ATOM 2258 C CA . LYS A 1 283 ? 20.594 7.844 -8.728 1.00 63.00 283 LYS A CA 1
ATOM 2259 C C . LYS A 1 283 ? 21.610 7.366 -9.776 1.00 63.00 283 LYS A C 1
ATOM 2261 O O . LYS A 1 283 ? 22.770 7.138 -9.434 1.00 63.00 283 LYS A O 1
ATOM 2266 N N . PHE A 1 284 ? 21.189 7.241 -11.036 1.00 61.75 284 PHE A N 1
ATOM 2267 C CA . PHE A 1 284 ? 22.046 6.954 -12.186 1.00 61.75 284 PHE A CA 1
ATOM 2268 C C . PHE A 1 284 ? 22.500 8.271 -12.825 1.00 61.75 284 PHE A C 1
ATOM 2270 O O . PHE A 1 284 ? 21.963 8.715 -13.841 1.00 61.75 284 PHE A O 1
ATOM 2277 N N . ASP A 1 285 ? 23.468 8.925 -12.184 1.00 68.56 285 ASP A N 1
ATOM 2278 C CA . ASP A 1 285 ? 24.201 10.038 -12.781 1.00 68.56 285 ASP A CA 1
ATOM 2279 C C . ASP A 1 285 ? 25.557 9.546 -13.271 1.00 68.56 285 ASP A C 1
ATOM 2281 O O . ASP A 1 285 ? 26.405 9.090 -12.499 1.00 68.56 285 ASP A O 1
ATOM 2285 N N . PHE A 1 286 ? 25.750 9.648 -14.578 1.00 70.19 286 PHE A N 1
ATOM 2286 C CA . PHE A 1 286 ? 27.001 9.314 -15.220 1.00 70.19 286 PHE A CA 1
ATOM 2287 C C . PHE A 1 286 ? 28.044 10.449 -15.064 1.00 70.19 286 PHE A C 1
ATOM 2289 O O . PHE A 1 286 ? 29.224 10.265 -15.325 1.00 70.19 286 PHE A O 1
ATOM 2296 N N . GLY A 1 287 ? 27.673 11.652 -14.623 1.00 70.44 287 GLY A N 1
ATOM 2297 C CA . GLY A 1 287 ? 28.595 12.796 -14.597 1.00 70.44 287 GLY A CA 1
ATOM 2298 C C . GLY A 1 287 ? 28.986 13.280 -16.002 1.00 70.44 287 GLY A C 1
ATOM 2299 O O . GLY A 1 287 ? 29.895 14.091 -16.161 1.00 70.44 287 GLY A O 1
ATOM 2300 N N . ASN A 1 288 ? 28.283 12.794 -17.031 1.00 80.56 288 ASN A N 1
ATOM 2301 C CA . ASN A 1 288 ? 28.365 13.239 -18.415 1.00 80.56 288 ASN A CA 1
ATOM 2302 C C . ASN A 1 288 ? 26.941 13.548 -18.899 1.00 80.56 288 ASN A C 1
ATOM 2304 O O . ASN A 1 288 ? 26.091 12.660 -18.953 1.00 80.56 288 ASN A O 1
ATOM 2308 N N . ALA A 1 289 ? 26.684 14.815 -19.232 1.00 85.12 289 ALA A N 1
ATOM 2309 C CA . ALA A 1 289 ? 25.356 15.287 -19.616 1.00 85.12 289 ALA A CA 1
ATOM 2310 C C . ALA A 1 289 ? 24.827 14.609 -20.892 1.00 85.12 289 ALA A C 1
ATOM 2312 O O . ALA A 1 289 ? 23.651 14.254 -20.941 1.00 85.12 289 ALA A O 1
ATOM 2313 N N . ASP A 1 290 ? 25.692 14.371 -21.881 1.00 89.00 290 ASP A N 1
ATOM 2314 C CA . ASP A 1 290 ? 25.310 13.722 -23.137 1.00 89.00 290 ASP A CA 1
ATOM 2315 C C . ASP A 1 290 ? 24.985 12.243 -22.915 1.00 89.00 290 ASP A C 1
ATOM 2317 O O . ASP A 1 290 ? 23.988 11.745 -23.434 1.00 89.00 290 ASP A O 1
ATOM 2321 N N . LEU A 1 291 ? 25.773 11.542 -22.091 1.00 85.88 291 LEU A N 1
ATOM 2322 C CA . LEU A 1 291 ? 25.485 10.151 -21.737 1.00 85.88 291 LEU A CA 1
ATOM 2323 C C . LEU A 1 291 ? 24.187 10.035 -20.934 1.00 85.88 291 LEU A C 1
ATOM 2325 O O . LEU A 1 291 ? 23.368 9.160 -21.212 1.00 85.88 291 LEU A O 1
ATOM 2329 N N . ASN A 1 292 ? 23.969 10.946 -19.982 1.00 85.12 292 ASN A N 1
ATOM 2330 C CA . ASN A 1 292 ? 22.717 11.035 -19.238 1.00 85.12 292 ASN A CA 1
ATOM 2331 C C . ASN A 1 292 ? 21.525 11.246 -20.183 1.00 85.12 292 ASN A C 1
ATOM 2333 O O . ASN A 1 292 ? 20.519 10.560 -20.031 1.00 85.12 292 ASN A O 1
ATOM 2337 N N . HIS A 1 293 ? 21.639 12.143 -21.169 1.00 90.31 293 HIS A N 1
ATOM 2338 C CA . HIS A 1 293 ? 20.601 12.362 -22.180 1.00 90.31 293 HIS A CA 1
ATOM 2339 C C . HIS A 1 293 ? 20.366 11.107 -23.031 1.00 90.31 293 HIS A C 1
ATOM 2341 O O . HIS A 1 293 ? 19.228 10.688 -23.206 1.00 90.31 293 HIS A O 1
ATOM 2347 N N . ILE A 1 294 ? 21.422 10.456 -23.530 1.00 92.12 294 ILE A N 1
ATOM 2348 C CA . ILE A 1 294 ? 21.289 9.231 -24.334 1.00 92.12 294 ILE A CA 1
ATOM 2349 C C . ILE A 1 294 ? 20.560 8.138 -23.546 1.00 92.12 294 ILE A C 1
ATOM 2351 O O . ILE A 1 294 ? 19.612 7.537 -24.046 1.00 92.12 294 ILE A O 1
ATOM 2355 N N . VAL A 1 295 ? 20.978 7.873 -22.308 1.00 87.69 295 VAL A N 1
ATOM 2356 C CA . VAL A 1 295 ? 20.382 6.800 -21.500 1.00 87.69 295 VAL A CA 1
ATOM 2357 C C . VAL A 1 295 ? 18.956 7.153 -21.069 1.00 87.69 295 VAL A C 1
ATOM 2359 O O . VAL A 1 295 ? 18.066 6.307 -21.134 1.00 87.69 295 VAL A O 1
ATOM 2362 N N . ARG A 1 296 ? 18.697 8.392 -20.644 1.00 87.75 296 ARG A N 1
ATOM 2363 C CA . ARG A 1 296 ? 17.358 8.786 -20.181 1.00 87.75 296 ARG A CA 1
ATOM 2364 C C . ARG A 1 296 ? 16.376 8.920 -21.333 1.00 87.75 296 ARG A C 1
ATOM 2366 O O . ARG A 1 296 ? 15.311 8.314 -21.282 1.00 87.75 296 ARG A O 1
ATOM 2373 N N . ASP A 1 297 ? 16.734 9.661 -22.372 1.00 90.31 297 ASP A N 1
ATOM 2374 C CA . ASP A 1 297 ? 15.789 10.043 -23.416 1.00 90.31 297 ASP A CA 1
ATOM 2375 C C . ASP A 1 297 ? 15.758 9.026 -24.556 1.00 90.31 297 ASP A C 1
ATOM 2377 O O . ASP A 1 297 ? 14.697 8.499 -24.897 1.00 90.31 297 ASP A O 1
ATOM 2381 N N . ASP A 1 298 ? 16.927 8.681 -25.098 1.00 93.06 298 ASP A N 1
ATOM 2382 C CA . ASP A 1 298 ? 17.025 7.844 -26.299 1.00 93.06 298 ASP A CA 1
ATOM 2383 C C . ASP A 1 298 ? 16.941 6.339 -26.017 1.00 93.06 298 ASP A C 1
ATOM 2385 O O . ASP A 1 298 ? 16.705 5.555 -26.942 1.00 93.06 298 ASP A O 1
ATOM 2389 N N . VAL A 1 299 ? 17.132 5.930 -24.761 1.00 93.06 299 VAL A N 1
ATOM 2390 C CA . VAL A 1 299 ? 16.950 4.547 -24.311 1.00 93.06 299 VAL A CA 1
ATOM 2391 C C . VAL A 1 299 ? 15.667 4.420 -23.504 1.00 93.06 299 VAL A C 1
ATOM 2393 O O . VAL A 1 299 ? 14.723 3.792 -23.976 1.00 93.06 299 VAL A O 1
ATOM 2396 N N . ILE A 1 300 ? 15.596 5.001 -22.306 1.00 89.81 300 ILE A N 1
ATOM 2397 C CA . ILE A 1 300 ? 14.514 4.697 -21.359 1.00 89.81 300 ILE A CA 1
ATOM 2398 C C . ILE A 1 300 ? 13.192 5.324 -21.797 1.00 89.81 300 ILE A C 1
ATOM 2400 O O . ILE A 1 300 ? 12.245 4.593 -22.084 1.00 89.81 300 ILE A O 1
ATOM 2404 N N . ASN A 1 301 ? 13.124 6.651 -21.925 1.00 90.38 301 ASN A N 1
ATOM 2405 C CA . ASN A 1 301 ? 11.892 7.352 -22.296 1.00 90.38 301 ASN A CA 1
ATOM 2406 C C . ASN A 1 301 ? 11.389 6.904 -23.669 1.00 90.38 301 ASN A C 1
ATOM 2408 O O . ASN A 1 301 ? 10.188 6.671 -23.833 1.00 90.38 301 ASN A O 1
ATOM 2412 N N . LYS A 1 302 ? 12.305 6.709 -24.628 1.00 93.06 302 LYS A N 1
ATOM 2413 C CA . LYS A 1 302 ? 11.987 6.128 -25.933 1.00 93.06 302 LYS A CA 1
ATOM 2414 C C . LYS A 1 302 ? 11.353 4.745 -25.810 1.00 93.06 302 LYS A C 1
ATOM 2416 O O . LYS A 1 302 ? 10.358 4.492 -26.477 1.00 93.06 302 LYS A O 1
ATOM 2421 N N . THR A 1 303 ? 11.896 3.866 -24.969 1.00 94.94 303 THR A N 1
ATOM 2422 C CA . THR A 1 303 ? 11.355 2.512 -24.783 1.00 94.94 303 THR A CA 1
ATOM 2423 C C . THR A 1 303 ? 9.977 2.539 -24.123 1.00 94.94 303 THR A C 1
ATOM 2425 O O . THR A 1 303 ? 9.050 1.919 -24.633 1.00 94.94 303 THR A O 1
ATOM 2428 N N . LEU A 1 304 ? 9.808 3.294 -23.033 1.00 92.25 304 LEU A N 1
ATOM 2429 C CA . LEU A 1 304 ? 8.537 3.357 -22.295 1.00 92.25 304 LEU A CA 1
ATOM 2430 C C . LEU A 1 304 ? 7.414 4.023 -23.114 1.00 92.25 304 LEU A C 1
ATOM 2432 O O . LEU A 1 304 ? 6.245 3.658 -22.990 1.00 92.25 304 LEU A O 1
ATOM 2436 N N . SER A 1 305 ? 7.770 4.978 -23.979 1.00 92.88 305 SER A N 1
ATOM 2437 C CA . SER A 1 305 ? 6.820 5.718 -24.825 1.00 92.88 305 SER A CA 1
ATOM 2438 C C . SER A 1 305 ? 6.620 5.098 -26.213 1.00 92.88 305 SER A C 1
ATOM 2440 O O . SER A 1 305 ? 5.777 5.573 -26.979 1.00 92.88 305 SER A O 1
ATOM 2442 N N . MET A 1 306 ? 7.381 4.050 -26.550 1.00 94.88 306 MET A N 1
ATOM 2443 C CA . MET A 1 306 ? 7.262 3.329 -27.815 1.00 94.88 306 MET A CA 1
ATOM 2444 C C . MET A 1 306 ? 5.847 2.770 -27.975 1.00 94.88 306 MET A C 1
ATOM 2446 O O . MET A 1 306 ? 5.248 2.253 -27.026 1.00 94.88 306 MET A O 1
ATOM 2450 N N . LYS A 1 307 ? 5.309 2.840 -29.198 1.00 97.12 307 LYS A N 1
ATOM 2451 C CA . LYS A 1 307 ? 4.029 2.199 -29.501 1.00 97.12 307 LYS A CA 1
ATOM 2452 C C . LYS A 1 307 ? 4.158 0.687 -29.380 1.00 97.12 307 LYS A C 1
ATOM 2454 O O . LYS A 1 307 ? 5.114 0.099 -29.878 1.00 97.12 307 LYS A O 1
ATOM 2459 N N . LEU A 1 308 ? 3.180 0.049 -28.748 1.00 97.38 308 LEU A N 1
ATOM 2460 C CA . LEU A 1 308 ? 3.187 -1.402 -28.585 1.00 97.38 308 LEU A CA 1
ATOM 2461 C C . LEU A 1 308 ? 2.948 -2.112 -29.924 1.00 97.38 308 LEU A C 1
ATOM 2463 O O . LEU A 1 308 ? 3.687 -3.033 -30.258 1.00 97.38 308 LEU A O 1
ATOM 2467 N N . TYR A 1 309 ? 1.980 -1.645 -30.719 1.00 96.94 309 TYR A N 1
ATOM 2468 C CA . TYR A 1 309 ? 1.549 -2.294 -31.964 1.00 96.94 309 TYR A CA 1
ATOM 2469 C C . TYR A 1 309 ? 1.815 -1.445 -33.208 1.00 96.94 309 TYR A C 1
ATOM 2471 O O . TYR A 1 309 ? 1.709 -0.221 -33.174 1.00 96.94 309 TYR A O 1
ATOM 2479 N N . GLU A 1 310 ? 2.058 -2.114 -34.336 1.00 94.38 310 GLU A N 1
ATOM 2480 C CA . GLU A 1 310 ? 2.230 -1.501 -35.666 1.00 94.38 310 GLU A CA 1
ATOM 2481 C C . GLU A 1 310 ? 1.030 -0.662 -36.108 1.00 94.38 310 GLU A C 1
ATOM 2483 O O . GLU A 1 310 ? 1.167 0.367 -36.758 1.00 94.38 310 GLU A O 1
ATOM 2488 N N . LYS A 1 311 ? -0.178 -1.083 -35.731 1.00 92.25 311 LYS A N 1
ATOM 2489 C CA . LYS A 1 311 ? -1.411 -0.368 -36.090 1.00 92.25 311 LYS A CA 1
ATOM 2490 C C . LYS A 1 311 ? -1.515 1.031 -35.461 1.00 92.25 311 LYS A C 1
ATOM 2492 O O . LYS A 1 311 ? -2.353 1.816 -35.892 1.00 92.25 311 LYS A O 1
ATOM 2497 N N . ASP A 1 312 ? -0.736 1.298 -34.412 1.00 89.00 312 ASP A N 1
ATOM 2498 C CA . ASP A 1 312 ? -0.846 2.484 -33.556 1.00 89.00 312 ASP A CA 1
ATOM 2499 C C . ASP A 1 312 ? 0.320 3.473 -33.743 1.00 89.00 312 ASP A C 1
ATOM 2501 O O . ASP A 1 312 ? 0.420 4.461 -33.009 1.00 89.00 312 ASP A O 1
ATOM 2505 N N . GLU A 1 313 ? 1.200 3.213 -34.713 1.00 86.31 313 GLU A N 1
ATOM 2506 C CA . GLU A 1 313 ? 2.380 4.019 -35.034 1.00 86.31 313 GLU A CA 1
ATOM 2507 C C . GLU A 1 313 ? 2.316 4.615 -36.459 1.00 86.31 313 GLU A C 1
ATOM 2509 O O . GLU A 1 313 ? 1.511 4.188 -37.285 1.00 86.31 313 GLU A O 1
ATOM 2514 N N . ASN A 1 314 ? 3.133 5.641 -36.739 1.00 80.00 314 ASN A N 1
ATOM 2515 C CA . ASN A 1 314 ? 3.139 6.390 -38.008 1.00 80.00 314 ASN A CA 1
ATOM 2516 C C . ASN A 1 314 ? 4.426 6.171 -38.842 1.00 80.00 314 ASN A C 1
ATOM 2518 O O . ASN A 1 314 ? 5.117 7.123 -39.201 1.00 80.00 314 ASN A O 1
ATOM 2522 N N . ASN A 1 315 ? 4.719 4.920 -39.195 1.00 73.94 315 ASN A N 1
ATOM 2523 C CA . ASN A 1 315 ? 5.974 4.413 -39.779 1.00 73.94 315 ASN A CA 1
ATOM 2524 C C . ASN A 1 315 ? 7.232 4.548 -38.895 1.00 73.94 315 ASN A C 1
ATOM 2526 O O . ASN A 1 315 ? 8.356 4.545 -39.399 1.00 73.94 315 ASN A O 1
ATOM 2530 N N . GLU A 1 316 ? 7.046 4.629 -37.585 1.00 83.44 316 GLU A N 1
ATOM 2531 C CA . GLU A 1 316 ? 8.088 4.547 -36.570 1.00 83.44 316 GLU A CA 1
ATOM 2532 C C . GLU A 1 316 ? 8.307 3.089 -36.114 1.00 83.44 316 GLU A C 1
ATOM 2534 O O . GLU A 1 316 ? 7.755 2.123 -36.657 1.00 83.44 316 GLU A O 1
ATOM 2539 N N . GLU A 1 317 ? 9.182 2.913 -35.130 1.00 89.56 317 GLU A N 1
ATOM 2540 C CA . GLU A 1 317 ? 9.470 1.625 -34.509 1.00 89.56 317 GLU A CA 1
ATOM 2541 C C . GLU A 1 317 ? 8.453 1.329 -33.400 1.00 89.56 317 GLU A C 1
ATOM 2543 O O . GLU A 1 317 ? 8.236 2.163 -32.521 1.00 89.56 317 GLU A O 1
ATOM 2548 N N . SER A 1 318 ? 7.834 0.147 -33.442 1.00 95.88 318 SER A N 1
ATOM 2549 C CA . SER A 1 318 ? 6.961 -0.368 -32.382 1.00 95.88 318 SER A CA 1
ATOM 2550 C C . SER A 1 318 ? 7.576 -1.594 -31.722 1.00 95.88 318 SER A C 1
ATOM 2552 O O . SER A 1 318 ? 8.392 -2.293 -32.330 1.00 95.88 318 SER A O 1
ATOM 2554 N N . LEU A 1 319 ? 7.131 -1.904 -30.503 1.00 97.31 319 LEU A N 1
ATOM 2555 C CA . LEU A 1 319 ? 7.569 -3.105 -29.796 1.00 97.31 319 LEU A CA 1
ATOM 2556 C C . LEU A 1 319 ? 7.234 -4.370 -30.601 1.00 97.31 319 LEU A C 1
ATOM 2558 O O . LEU A 1 319 ? 8.049 -5.281 -30.694 1.00 97.31 319 LEU A O 1
ATOM 2562 N N . GLU A 1 320 ? 6.064 -4.406 -31.243 1.00 97.38 320 GLU A N 1
ATOM 2563 C CA . GLU A 1 320 ? 5.664 -5.492 -32.139 1.00 97.38 320 GLU A CA 1
ATOM 2564 C C . GLU A 1 320 ? 6.638 -5.684 -33.316 1.00 97.38 320 GLU A C 1
ATOM 2566 O O . GLU A 1 320 ? 7.002 -6.827 -33.601 1.00 97.38 320 GLU A O 1
ATOM 2571 N N . LYS A 1 321 ? 7.101 -4.604 -33.972 1.00 96.00 321 LYS A N 1
ATOM 2572 C CA . LYS A 1 321 ? 8.105 -4.707 -35.052 1.00 96.00 321 LYS A CA 1
ATOM 2573 C C . LYS A 1 321 ? 9.415 -5.274 -34.528 1.00 96.00 321 LYS A C 1
ATOM 2575 O O . LYS A 1 321 ? 9.927 -6.225 -35.113 1.00 96.00 321 LYS A O 1
ATOM 2580 N N . VAL A 1 322 ? 9.910 -4.733 -33.410 1.00 96.31 322 VAL A N 1
ATOM 2581 C CA . VAL A 1 322 ? 11.152 -5.195 -32.771 1.00 96.31 322 VAL A CA 1
ATOM 2582 C C . VAL A 1 322 ? 11.059 -6.690 -32.470 1.00 96.31 322 VAL A C 1
ATOM 2584 O O . VAL A 1 322 ? 11.936 -7.454 -32.848 1.00 96.31 322 VAL A O 1
ATOM 2587 N N . LEU A 1 323 ? 9.961 -7.148 -31.868 1.00 96.81 323 LEU A N 1
ATOM 2588 C CA . LEU A 1 323 ? 9.773 -8.565 -31.551 1.00 96.81 323 LEU A CA 1
ATOM 2589 C C . LEU A 1 323 ? 9.717 -9.458 -32.799 1.00 96.81 323 LEU A C 1
ATOM 2591 O O . LEU A 1 323 ? 10.301 -10.546 -32.796 1.00 96.81 323 LEU A O 1
ATOM 2595 N N . LYS A 1 324 ? 9.075 -9.001 -33.883 1.00 95.81 324 LYS A N 1
ATOM 2596 C CA . LYS A 1 324 ? 9.019 -9.739 -35.156 1.00 95.81 324 LYS A CA 1
ATOM 2597 C C . LYS A 1 324 ? 10.401 -9.944 -35.775 1.00 95.81 324 LYS A C 1
ATOM 2599 O O . LYS A 1 324 ? 10.630 -11.013 -36.343 1.00 95.81 324 LYS A O 1
ATOM 2604 N N . GLU A 1 325 ? 11.328 -8.993 -35.629 1.00 95.38 325 GLU A N 1
ATOM 2605 C CA . GLU A 1 325 ? 12.722 -9.145 -36.090 1.00 95.38 325 GLU A CA 1
ATOM 2606 C C . GLU A 1 325 ? 13.413 -10.362 -35.454 1.00 95.38 325 GLU A C 1
ATOM 2608 O O . GLU A 1 325 ? 14.222 -11.029 -36.101 1.00 95.38 325 GLU A O 1
ATOM 2613 N N . TYR A 1 326 ? 13.033 -10.708 -34.221 1.00 95.81 326 TYR A N 1
ATOM 2614 C CA . TYR A 1 326 ? 13.581 -11.843 -33.472 1.00 95.81 326 TYR A CA 1
ATOM 2615 C C . TYR A 1 326 ? 12.680 -13.089 -33.488 1.00 95.81 326 TYR A C 1
ATOM 2617 O O . TYR A 1 326 ? 12.998 -14.092 -32.845 1.00 95.81 326 TYR A O 1
ATOM 2625 N N . GLY A 1 327 ? 11.599 -13.078 -34.278 1.00 95.62 327 GLY A N 1
ATOM 2626 C CA . GLY A 1 327 ? 10.677 -14.208 -34.430 1.00 95.62 327 GLY A CA 1
ATOM 2627 C C . GLY A 1 327 ? 9.700 -14.390 -33.265 1.00 95.62 327 GLY A C 1
ATOM 2628 O O . GLY A 1 327 ? 9.169 -15.484 -33.084 1.00 95.62 327 GLY A O 1
ATOM 2629 N N . LEU A 1 328 ? 9.466 -13.339 -32.480 1.00 95.50 328 LEU A N 1
ATOM 2630 C CA . LEU A 1 328 ? 8.525 -13.326 -31.364 1.00 95.50 328 LEU A CA 1
ATOM 2631 C C . LEU A 1 328 ? 7.231 -12.607 -31.742 1.00 95.50 328 LEU A C 1
ATOM 2633 O O . LEU A 1 328 ? 7.165 -11.845 -32.705 1.00 95.50 328 LEU A O 1
ATOM 2637 N N . THR A 1 329 ? 6.181 -12.851 -30.963 1.00 95.44 329 THR A N 1
ATOM 2638 C CA . THR A 1 329 ? 4.873 -12.216 -31.146 1.00 95.44 329 THR A CA 1
ATOM 2639 C C . THR A 1 329 ? 4.472 -11.504 -29.866 1.00 95.44 329 THR A C 1
ATOM 2641 O O . THR A 1 329 ? 4.407 -12.126 -28.806 1.00 95.44 329 THR A O 1
ATOM 2644 N N . LEU A 1 330 ? 4.174 -10.208 -29.969 1.00 95.56 330 LEU A N 1
ATOM 2645 C CA . LEU A 1 330 ? 3.605 -9.456 -28.857 1.00 95.56 330 LEU A CA 1
ATOM 2646 C C . LEU A 1 330 ? 2.167 -9.943 -28.598 1.00 95.56 330 LEU A C 1
ATOM 2648 O O . LEU A 1 330 ? 1.390 -10.038 -29.554 1.00 95.56 330 LEU A O 1
ATOM 2652 N N . PRO A 1 331 ? 1.770 -10.240 -27.347 1.00 95.00 331 PRO A N 1
ATOM 2653 C CA . PRO A 1 331 ? 0.384 -10.587 -27.052 1.00 95.00 331 PRO A CA 1
ATOM 2654 C C . PRO A 1 331 ? -0.548 -9.423 -27.408 1.00 95.00 331 PRO A C 1
ATOM 2656 O O . PRO A 1 331 ? -0.170 -8.260 -27.288 1.00 95.00 331 PRO A O 1
ATOM 2659 N N . GLY A 1 332 ? -1.767 -9.719 -27.863 1.00 95.31 332 GLY A N 1
ATOM 2660 C CA . GLY A 1 332 ? -2.749 -8.695 -28.230 1.00 95.31 332 GLY A CA 1
ATOM 2661 C C . GLY A 1 332 ? -3.359 -7.996 -27.010 1.00 95.31 332 GLY A C 1
ATOM 2662 O O . GLY A 1 332 ? -3.721 -8.654 -26.040 1.00 95.31 332 GLY A O 1
ATOM 2663 N N . SER A 1 333 ? -3.501 -6.671 -27.076 1.00 95.88 333 SER A N 1
ATOM 2664 C CA . SER A 1 333 ? -4.108 -5.828 -26.039 1.00 95.88 333 SER A CA 1
ATOM 2665 C C . SER A 1 333 ? -4.636 -4.512 -26.635 1.00 95.88 333 SER A C 1
ATOM 2667 O O . SER A 1 333 ? -4.479 -4.239 -27.834 1.00 95.88 333 SER A O 1
ATOM 2669 N N . ASN A 1 334 ? -5.270 -3.697 -25.789 1.00 94.44 334 ASN A N 1
ATOM 2670 C CA . ASN A 1 334 ? -5.741 -2.354 -26.141 1.00 94.44 334 ASN A CA 1
ATOM 2671 C C . ASN A 1 334 ? -4.765 -1.237 -25.733 1.00 94.44 334 ASN A C 1
ATOM 2673 O O . ASN A 1 334 ? -5.007 -0.077 -26.073 1.00 94.44 334 ASN A O 1
ATOM 2677 N N . TYR A 1 335 ? -3.673 -1.579 -25.048 1.00 95.62 335 TYR A N 1
ATOM 2678 C CA . TYR A 1 335 ? -2.641 -0.639 -24.627 1.00 95.62 335 TYR A CA 1
ATOM 2679 C C . TYR A 1 335 ? -1.910 -0.052 -25.841 1.00 95.62 335 TYR A C 1
ATOM 2681 O O . TYR A 1 335 ? -1.669 -0.749 -26.830 1.00 95.62 335 TYR A O 1
ATOM 2689 N N . LYS A 1 336 ? -1.563 1.239 -25.791 1.00 95.00 336 LYS A N 1
ATOM 2690 C CA . LYS A 1 336 ? -0.848 1.934 -26.874 1.00 95.00 336 LYS A CA 1
ATOM 2691 C C . LYS A 1 336 ? 0.639 2.036 -26.5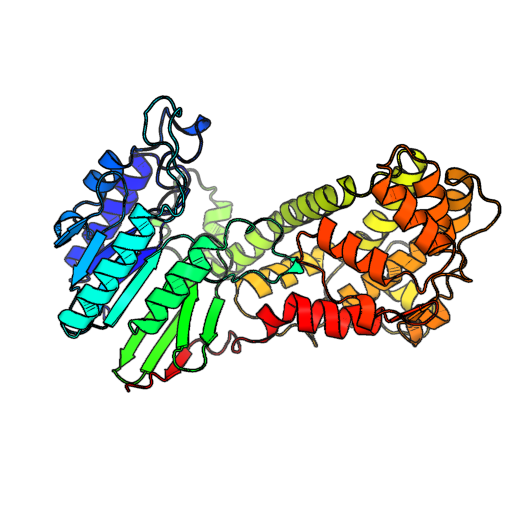91 1.00 95.00 336 LYS A C 1
ATOM 2693 O O . LYS A 1 336 ? 1.422 1.949 -27.529 1.00 95.00 336 LYS A O 1
ATOM 2698 N N . THR A 1 337 ? 1.012 2.210 -25.334 1.00 94.94 337 THR A N 1
ATOM 2699 C CA . THR A 1 337 ? 2.374 2.350 -24.808 1.00 94.94 337 THR A CA 1
ATOM 2700 C C . THR A 1 337 ? 2.483 1.627 -23.468 1.00 94.94 337 THR A C 1
ATOM 2702 O O . THR A 1 337 ? 1.470 1.210 -22.902 1.00 94.94 337 THR A O 1
ATOM 2705 N N . PHE A 1 338 ? 3.694 1.509 -22.919 1.00 93.31 338 PHE A N 1
ATOM 2706 C CA . PHE A 1 338 ? 3.867 0.935 -21.583 1.00 93.31 338 PHE A CA 1
ATOM 2707 C C . PHE A 1 338 ? 3.173 1.765 -20.486 1.00 93.31 338 PHE A C 1
ATOM 2709 O O . PHE A 1 338 ? 2.685 1.210 -19.507 1.00 93.31 338 PHE A O 1
ATOM 2716 N N . TRP A 1 339 ? 3.024 3.077 -20.680 1.00 91.75 339 TRP A N 1
ATOM 2717 C CA . TRP A 1 339 ? 2.287 3.946 -19.754 1.00 91.75 339 TRP A CA 1
ATOM 2718 C C . TRP A 1 339 ? 0.789 3.647 -19.659 1.00 91.75 339 TRP A C 1
ATOM 2720 O O . TRP A 1 339 ? 0.154 4.058 -18.694 1.00 91.75 339 TRP A O 1
ATOM 2730 N N . ASP A 1 340 ? 0.213 2.916 -20.613 1.00 92.56 340 ASP A N 1
ATOM 2731 C CA . ASP A 1 340 ? -1.173 2.454 -20.486 1.00 92.56 340 ASP A CA 1
ATOM 2732 C C . ASP A 1 340 ? -1.265 1.168 -19.645 1.00 92.56 340 ASP A C 1
ATOM 2734 O O . ASP A 1 340 ? -2.325 0.855 -19.112 1.00 92.56 340 ASP A O 1
ATOM 2738 N N . VAL A 1 341 ? -0.151 0.438 -19.505 1.00 91.38 341 VAL A N 1
ATOM 2739 C CA . VAL A 1 341 ? -0.041 -0.807 -18.727 1.00 91.38 341 VAL A CA 1
ATOM 2740 C C . VAL A 1 341 ? 0.129 -0.507 -17.236 1.00 91.38 341 VAL A C 1
ATOM 2742 O O . VAL A 1 341 ? -0.468 -1.180 -16.395 1.00 91.38 341 VAL A O 1
ATOM 2745 N N . VAL A 1 342 ? 0.914 0.526 -16.905 1.00 87.56 342 VAL A N 1
ATOM 2746 C CA . VAL A 1 342 ? 1.249 0.909 -15.522 1.00 87.56 342 VAL A CA 1
ATOM 2747 C C . VAL A 1 342 ? 0.005 1.085 -14.636 1.00 87.56 342 VAL A C 1
ATOM 2749 O O . VAL A 1 342 ? -0.035 0.455 -13.577 1.00 87.56 342 VAL A O 1
ATOM 2752 N N . PRO A 1 343 ? -1.040 1.841 -15.036 1.00 88.06 343 PRO A N 1
ATOM 2753 C CA . PRO A 1 343 ? -2.247 1.968 -14.230 1.00 88.06 343 PRO A CA 1
ATOM 2754 C C . PRO A 1 343 ? -2.942 0.645 -13.939 1.00 88.06 343 PRO A C 1
ATOM 2756 O O . PRO A 1 343 ? -3.450 0.455 -12.839 1.00 88.06 343 PRO A O 1
ATOM 2759 N N . THR A 1 344 ? -2.961 -0.280 -14.902 1.00 87.38 344 THR A N 1
ATOM 2760 C CA . THR A 1 344 ? -3.555 -1.599 -14.682 1.00 87.38 344 THR A CA 1
ATOM 2761 C C . THR A 1 344 ? -2.742 -2.391 -13.671 1.00 87.38 344 THR A C 1
ATOM 2763 O O . THR A 1 344 ? -3.334 -2.937 -12.747 1.00 87.38 344 THR A O 1
ATOM 2766 N N . MET A 1 345 ? -1.412 -2.417 -13.787 1.00 82.50 345 MET A N 1
ATOM 2767 C CA . MET A 1 345 ? -0.563 -3.160 -12.849 1.00 82.50 345 MET A CA 1
ATOM 2768 C C . MET A 1 345 ? -0.652 -2.603 -11.423 1.00 82.50 345 MET A C 1
ATOM 2770 O O . MET A 1 345 ? -0.888 -3.359 -10.485 1.00 82.50 345 MET A O 1
ATOM 2774 N N . VAL A 1 346 ? -0.533 -1.281 -11.252 1.00 81.94 346 VAL A N 1
ATOM 2775 C CA . VAL A 1 346 ? -0.611 -0.646 -9.922 1.00 81.94 346 VAL A CA 1
ATOM 2776 C C . VAL A 1 346 ? -2.032 -0.696 -9.361 1.00 81.94 346 VAL A C 1
ATOM 2778 O O . VAL A 1 346 ? -2.221 -0.931 -8.174 1.00 81.94 346 VAL A O 1
ATOM 2781 N N . GLY A 1 347 ? -3.050 -0.518 -10.204 1.00 83.00 347 GLY A N 1
ATOM 2782 C CA . GLY A 1 347 ? -4.438 -0.675 -9.781 1.00 83.00 347 GLY A CA 1
ATOM 2783 C C . GLY A 1 347 ? -4.714 -2.100 -9.310 1.00 83.00 347 GLY A C 1
ATOM 2784 O O . GLY A 1 347 ? -5.353 -2.289 -8.291 1.00 83.00 347 GLY A O 1
ATOM 2785 N N . THR A 1 348 ? -4.195 -3.105 -10.011 1.00 80.31 348 THR A N 1
ATOM 2786 C CA . THR A 1 348 ? -4.330 -4.523 -9.645 1.00 80.31 348 THR A CA 1
ATOM 2787 C C . THR A 1 348 ? -3.672 -4.836 -8.298 1.00 80.31 348 THR A C 1
ATOM 2789 O O . THR A 1 348 ? -4.270 -5.540 -7.488 1.00 80.31 348 THR A O 1
ATOM 2792 N N . LEU A 1 349 ? -2.520 -4.220 -8.025 1.00 78.44 349 LEU A N 1
ATOM 2793 C CA . LEU A 1 349 ? -1.862 -4.232 -6.719 1.00 78.44 349 LEU A CA 1
ATOM 2794 C C . LEU A 1 349 ? -2.739 -3.625 -5.615 1.00 78.44 349 LEU A C 1
ATOM 2796 O O . LEU A 1 349 ? -3.035 -4.273 -4.625 1.00 78.44 349 LEU A O 1
ATOM 2800 N N . ILE A 1 350 ? -3.230 -2.399 -5.800 1.00 80.25 350 ILE A N 1
ATOM 2801 C CA . ILE A 1 350 ? -4.059 -1.718 -4.787 1.00 80.25 350 ILE A CA 1
ATOM 2802 C C . ILE A 1 350 ? -5.330 -2.515 -4.456 1.00 80.25 350 ILE A C 1
ATOM 2804 O O . ILE A 1 350 ? -5.835 -2.462 -3.336 1.00 80.25 350 ILE A O 1
ATOM 2808 N N . LYS A 1 351 ? -5.844 -3.272 -5.429 1.00 79.31 351 LYS A N 1
ATOM 2809 C CA . LYS A 1 351 ? -7.024 -4.130 -5.277 1.00 79.31 351 LYS A CA 1
ATOM 2810 C C . LYS A 1 351 ? -6.766 -5.389 -4.438 1.00 79.31 351 LYS A C 1
ATOM 2812 O O . LYS A 1 351 ? -7.746 -5.998 -4.010 1.00 79.31 351 LYS A O 1
ATOM 2817 N N . GLY A 1 352 ? -5.507 -5.774 -4.225 1.00 73.75 352 GLY A N 1
ATOM 2818 C CA . GLY A 1 352 ? -5.146 -7.085 -3.682 1.00 73.75 352 GLY A CA 1
ATOM 2819 C C . GLY A 1 352 ? -5.406 -8.221 -4.674 1.00 73.75 352 GLY A C 1
ATOM 2820 O O . GLY A 1 352 ? -5.803 -9.304 -4.2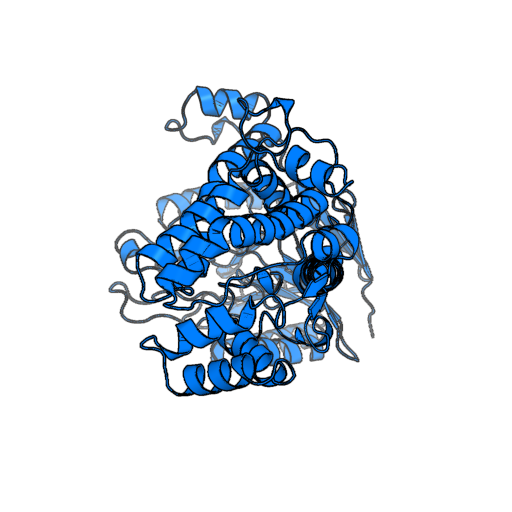71 1.00 73.75 352 GLY A O 1
ATOM 2821 N N . ASN A 1 353 ? -5.315 -7.962 -5.990 1.00 70.38 353 ASN A N 1
ATOM 2822 C CA . ASN A 1 353 ? -5.501 -8.983 -7.033 1.00 70.38 353 ASN A CA 1
ATOM 2823 C C . ASN A 1 353 ? -4.194 -9.331 -7.717 1.00 70.38 353 ASN A C 1
ATOM 2825 O O . ASN A 1 353 ? -4.021 -9.126 -8.919 1.00 70.38 353 ASN A O 1
ATOM 2829 N N . GLU A 1 354 ? -3.214 -9.799 -6.985 1.00 64.69 354 GLU A N 1
ATOM 2830 C CA . GLU A 1 354 ? -1.897 -9.588 -7.538 1.00 64.69 354 GLU A CA 1
ATOM 2831 C C . GLU A 1 354 ? -1.371 -10.742 -8.388 1.00 64.69 354 GLU A C 1
ATOM 2833 O O . GLU A 1 354 ? -0.247 -10.669 -8.883 1.00 64.69 354 GLU A O 1
ATOM 2838 N N . ASN A 1 355 ? -2.219 -11.737 -8.686 1.00 70.19 355 ASN A N 1
ATOM 2839 C CA . ASN A 1 355 ? -1.949 -12.854 -9.594 1.00 70.19 355 ASN A CA 1
ATOM 2840 C C . ASN A 1 355 ? -1.826 -12.426 -11.074 1.00 70.19 355 ASN A C 1
ATOM 2842 O O . ASN A 1 355 ? -2.614 -12.802 -11.946 1.00 70.19 355 ASN A O 1
ATOM 2846 N N . MET A 1 356 ? -0.790 -11.643 -11.377 1.00 73.12 356 MET A N 1
ATOM 2847 C CA . MET A 1 356 ? -0.502 -11.121 -12.712 1.00 73.12 356 MET A CA 1
ATOM 2848 C C . MET A 1 356 ? 0.552 -11.931 -13.470 1.00 73.12 356 MET A C 1
ATOM 2850 O O . MET A 1 356 ? 0.832 -11.624 -14.625 1.00 73.12 356 MET A O 1
ATOM 2854 N N . ARG A 1 357 ? 1.128 -12.992 -12.885 1.00 75.19 357 ARG A N 1
ATOM 2855 C CA . ARG A 1 357 ? 2.264 -13.726 -13.483 1.00 75.19 357 ARG A CA 1
ATOM 2856 C C . ARG A 1 357 ? 2.025 -14.146 -14.938 1.00 75.19 357 ARG A C 1
ATOM 2858 O O . ARG A 1 357 ? 2.920 -14.085 -15.775 1.00 75.19 357 ARG A O 1
ATOM 2865 N N . SER A 1 358 ? 0.801 -14.568 -15.253 1.00 77.25 358 SER A N 1
ATOM 2866 C CA . SER A 1 358 ? 0.418 -15.005 -16.605 1.00 77.25 358 SER A CA 1
ATOM 2867 C C . SER A 1 358 ? -0.246 -13.917 -17.458 1.00 77.25 358 SER A C 1
ATOM 2869 O O . SER A 1 358 ? -0.622 -14.191 -18.609 1.00 77.25 358 SER A O 1
ATOM 2871 N N . SER A 1 359 ? -0.400 -12.710 -16.912 1.00 84.31 359 SER A N 1
ATOM 2872 C CA . SER A 1 359 ? -1.165 -11.620 -17.503 1.00 84.31 359 SER A CA 1
ATOM 2873 C C . SER A 1 359 ? -0.487 -11.043 -18.747 1.00 84.31 359 SER A C 1
ATOM 2875 O O . SER A 1 359 ? 0.689 -11.288 -19.045 1.00 84.31 359 SER A O 1
ATOM 2877 N N . VAL A 1 360 ? -1.263 -10.301 -19.537 1.00 91.31 360 VAL A N 1
ATOM 2878 C CA . VAL A 1 360 ? -0.738 -9.641 -20.736 1.00 91.31 360 VAL A CA 1
ATOM 2879 C C . VAL A 1 360 ? 0.194 -8.487 -20.362 1.00 91.31 360 VAL A C 1
ATOM 2881 O O . VAL A 1 360 ? 1.188 -8.263 -21.046 1.00 91.31 360 VAL A O 1
ATOM 2884 N N . GLU A 1 361 ? -0.077 -7.819 -19.244 1.00 89.81 361 GLU A N 1
ATOM 2885 C CA . GLU A 1 361 ? 0.679 -6.702 -18.683 1.00 89.81 361 GLU A CA 1
ATOM 2886 C C . GLU A 1 361 ? 2.105 -7.126 -18.321 1.00 89.81 361 GLU A C 1
ATOM 2888 O O . GLU A 1 361 ? 3.056 -6.499 -18.786 1.00 89.81 361 GLU A O 1
ATOM 2893 N N . VAL A 1 362 ? 2.275 -8.239 -17.593 1.00 85.62 362 VAL A N 1
ATOM 2894 C CA . VAL A 1 362 ? 3.605 -8.768 -17.231 1.00 85.62 362 VAL A CA 1
ATOM 2895 C C . VAL A 1 362 ? 4.387 -9.205 -18.470 1.00 85.62 362 VAL A C 1
ATOM 2897 O O . VAL A 1 362 ? 5.578 -8.915 -18.596 1.00 85.62 362 VAL A O 1
ATOM 2900 N N . LYS A 1 363 ? 3.724 -9.832 -19.449 1.00 89.12 363 LYS A N 1
ATOM 2901 C CA . LYS A 1 363 ? 4.364 -10.202 -20.724 1.00 89.12 363 LYS A CA 1
ATOM 2902 C C . LYS A 1 363 ? 4.804 -8.977 -21.525 1.00 89.12 363 LYS A C 1
ATOM 2904 O O . LYS A 1 363 ? 5.886 -8.992 -22.107 1.00 89.12 363 LYS A O 1
ATOM 2909 N N . ILE A 1 364 ? 3.995 -7.916 -21.553 1.00 93.81 364 ILE A N 1
ATOM 2910 C CA . ILE A 1 364 ? 4.379 -6.644 -22.176 1.00 93.81 364 ILE A CA 1
ATOM 2911 C C . ILE A 1 364 ? 5.561 -6.031 -21.420 1.00 93.81 364 ILE A C 1
ATOM 2913 O O . ILE A 1 364 ? 6.542 -5.670 -22.064 1.00 93.81 364 ILE A O 1
ATOM 2917 N N . ALA A 1 365 ? 5.517 -5.969 -20.085 1.00 89.88 365 ALA A N 1
ATOM 2918 C CA . ALA A 1 365 ? 6.608 -5.453 -19.257 1.00 89.88 365 ALA A CA 1
ATOM 2919 C C . ALA A 1 365 ? 7.929 -6.193 -19.524 1.00 89.88 365 ALA A C 1
ATOM 2921 O O . ALA A 1 365 ? 8.961 -5.548 -19.718 1.00 89.88 365 ALA A O 1
ATOM 2922 N N . LYS A 1 366 ? 7.886 -7.530 -19.650 1.00 90.12 366 LYS A N 1
ATOM 2923 C CA . LYS A 1 366 ? 9.041 -8.357 -20.036 1.00 90.12 366 LYS A CA 1
ATOM 2924 C C . LYS A 1 366 ? 9.657 -7.895 -21.356 1.00 90.12 366 LYS A C 1
ATOM 2926 O O . LYS A 1 366 ? 10.856 -7.635 -21.431 1.00 90.12 366 LYS A O 1
ATOM 2931 N N . TYR A 1 367 ? 8.844 -7.742 -22.397 1.00 94.50 367 TYR A N 1
ATOM 2932 C CA . TYR A 1 367 ? 9.348 -7.326 -23.706 1.00 94.50 367 TYR A CA 1
ATOM 2933 C C . TYR A 1 367 ? 9.777 -5.858 -23.760 1.00 94.50 367 TYR A C 1
ATOM 2935 O O . TYR A 1 367 ? 10.733 -5.537 -24.464 1.00 94.50 367 TYR A O 1
ATOM 2943 N N . VAL A 1 368 ? 9.136 -4.977 -22.991 1.00 93.81 368 VAL A N 1
ATOM 2944 C CA . VAL A 1 368 ? 9.591 -3.593 -22.792 1.00 93.81 368 VAL A CA 1
ATOM 2945 C C . VAL A 1 368 ? 10.979 -3.586 -22.145 1.00 93.81 368 VAL A C 1
ATOM 2947 O O . VAL A 1 368 ? 11.848 -2.839 -22.587 1.00 93.81 368 VAL A O 1
ATOM 2950 N N . PHE A 1 369 ? 11.238 -4.469 -21.176 1.00 91.12 369 PHE A N 1
ATOM 2951 C CA . PHE A 1 369 ? 12.565 -4.609 -20.576 1.00 91.12 369 PHE A CA 1
ATOM 2952 C C . PHE A 1 369 ? 13.616 -5.087 -21.590 1.00 91.12 369 PHE A C 1
ATOM 2954 O O . PHE A 1 369 ? 14.708 -4.528 -21.652 1.00 91.12 369 PHE A O 1
ATOM 2961 N N . TYR A 1 370 ? 13.290 -6.045 -22.464 1.00 94.56 370 TYR A N 1
ATOM 2962 C CA . TYR A 1 370 ? 14.202 -6.450 -23.549 1.00 94.56 370 TYR A CA 1
ATOM 2963 C C . TYR A 1 370 ? 14.451 -5.309 -24.544 1.00 94.56 370 TYR A C 1
ATOM 2965 O O . TYR A 1 370 ? 15.576 -5.109 -25.013 1.00 94.56 370 TYR A O 1
ATOM 2973 N N . ALA A 1 371 ? 13.420 -4.512 -24.831 1.00 95.81 371 ALA A N 1
ATOM 2974 C CA . ALA A 1 371 ? 13.525 -3.354 -25.708 1.00 95.81 371 ALA A CA 1
ATOM 2975 C C . ALA A 1 371 ? 14.431 -2.240 -25.142 1.00 95.81 371 ALA A C 1
ATOM 2977 O O . ALA A 1 371 ? 15.004 -1.478 -25.925 1.00 95.81 371 ALA A O 1
ATOM 2978 N N . LEU A 1 372 ? 14.653 -2.177 -23.819 1.00 94.12 372 LEU A N 1
ATOM 2979 C CA . LEU A 1 372 ? 15.671 -1.291 -23.238 1.00 94.12 372 LEU A CA 1
ATOM 2980 C C . LEU A 1 372 ? 17.062 -1.654 -23.769 1.00 94.12 372 LEU A C 1
ATOM 2982 O O . LEU A 1 372 ? 17.782 -0.782 -24.253 1.00 94.12 372 LEU A O 1
ATOM 2986 N N . PHE A 1 373 ? 17.424 -2.940 -23.759 1.00 94.62 373 PHE A N 1
ATOM 2987 C CA . PHE A 1 373 ? 18.712 -3.414 -24.278 1.00 94.62 373 PHE A CA 1
ATOM 2988 C C . PHE A 1 373 ? 18.823 -3.272 -25.793 1.00 94.62 373 PHE A C 1
ATOM 2990 O O . PHE A 1 373 ? 19.884 -2.909 -26.300 1.00 94.62 373 PHE A O 1
ATOM 2997 N N . TYR A 1 374 ? 17.721 -3.467 -26.518 1.00 96.12 374 TYR A N 1
ATOM 2998 C CA . TYR A 1 374 ? 17.651 -3.143 -27.942 1.00 96.12 374 TYR A CA 1
ATOM 2999 C C . TYR A 1 374 ? 18.013 -1.669 -28.204 1.00 96.12 374 TYR A C 1
ATOM 3001 O O . TYR A 1 374 ? 18.866 -1.372 -29.046 1.00 96.12 374 TYR A O 1
ATOM 3009 N N . ASN A 1 375 ? 17.435 -0.734 -27.440 1.00 95.75 375 ASN A N 1
ATOM 3010 C CA . ASN A 1 375 ? 17.729 0.691 -27.586 1.00 95.75 375 ASN A CA 1
ATOM 3011 C C . ASN A 1 375 ? 19.129 1.076 -27.077 1.00 95.75 375 ASN A C 1
ATOM 3013 O O . ASN A 1 375 ? 19.747 1.974 -27.654 1.00 95.75 375 ASN A O 1
ATOM 3017 N N . ILE A 1 376 ? 19.676 0.384 -26.070 1.00 93.88 376 ILE A N 1
ATOM 3018 C CA . ILE A 1 376 ? 21.091 0.515 -25.678 1.00 93.88 376 ILE A CA 1
ATOM 3019 C C . ILE A 1 376 ? 21.989 0.133 -26.855 1.00 93.88 376 ILE A C 1
ATOM 3021 O O . ILE A 1 376 ? 22.854 0.916 -27.242 1.00 93.88 376 ILE A O 1
ATOM 3025 N N . ASN A 1 377 ? 21.746 -1.027 -27.471 1.00 94.62 377 ASN A N 1
ATOM 3026 C CA . ASN A 1 377 ? 22.541 -1.522 -28.591 1.00 94.62 377 ASN A CA 1
ATOM 3027 C C . ASN A 1 377 ? 22.481 -0.573 -29.803 1.00 94.62 377 ASN A C 1
ATOM 3029 O O . ASN A 1 377 ? 23.501 -0.291 -30.426 1.00 94.62 377 ASN A O 1
ATOM 3033 N N . LYS A 1 378 ? 21.312 0.015 -30.094 1.00 95.06 378 LYS A N 1
ATOM 3034 C CA . LYS A 1 378 ? 21.170 1.054 -31.132 1.00 95.06 378 LYS A CA 1
ATOM 3035 C C . LYS A 1 378 ? 21.973 2.323 -30.861 1.00 95.06 378 LYS A C 1
ATOM 3037 O O . LYS A 1 378 ? 22.388 2.998 -31.802 1.00 95.06 378 LYS A O 1
ATOM 3042 N N . ASN A 1 379 ? 22.165 2.664 -29.592 1.00 94.88 379 ASN A N 1
ATOM 3043 C CA . ASN A 1 379 ? 22.912 3.844 -29.176 1.00 94.88 379 ASN A CA 1
ATOM 3044 C C . ASN A 1 379 ? 24.371 3.528 -28.810 1.00 94.88 379 ASN A C 1
ATOM 3046 O O . ASN A 1 379 ? 25.077 4.433 -28.364 1.00 94.88 379 ASN A O 1
ATOM 3050 N N . ALA A 1 380 ? 24.847 2.297 -29.035 1.00 93.38 380 ALA A N 1
ATOM 3051 C CA . ALA A 1 380 ? 26.172 1.836 -28.623 1.00 93.38 380 ALA A CA 1
ATOM 3052 C C . ALA A 1 380 ? 27.308 2.755 -29.094 1.00 93.38 380 ALA A C 1
ATOM 3054 O O . ALA A 1 380 ? 28.203 3.069 -28.315 1.00 93.38 380 ALA A O 1
ATOM 3055 N N . ASP A 1 381 ? 27.241 3.252 -30.331 1.00 92.38 381 ASP A N 1
ATOM 3056 C CA . ASP A 1 381 ? 28.246 4.168 -30.883 1.00 92.38 381 ASP A CA 1
ATOM 3057 C C . ASP A 1 381 ? 28.293 5.502 -30.132 1.00 92.38 381 ASP A C 1
ATOM 3059 O O . ASP A 1 381 ? 29.367 6.008 -29.811 1.00 92.38 381 ASP A O 1
ATOM 3063 N N . ARG A 1 382 ? 27.124 6.067 -29.822 1.00 93.44 382 ARG A N 1
ATOM 3064 C CA . ARG A 1 382 ? 27.011 7.340 -29.099 1.00 93.44 382 ARG A CA 1
ATOM 3065 C C . ARG A 1 382 ? 27.466 7.176 -27.650 1.00 93.44 382 ARG A C 1
ATOM 3067 O O . ARG A 1 382 ? 28.192 8.024 -27.143 1.00 93.44 382 ARG A O 1
ATOM 3074 N N . ILE A 1 383 ? 27.096 6.058 -27.023 1.00 90.06 383 ILE A N 1
ATOM 3075 C CA . ILE A 1 383 ? 27.540 5.691 -25.674 1.00 90.06 383 ILE A CA 1
ATOM 3076 C C . ILE A 1 383 ? 29.066 5.542 -25.645 1.00 90.06 383 ILE A C 1
ATOM 3078 O O . ILE A 1 383 ? 29.714 6.147 -24.798 1.00 90.06 383 ILE A O 1
ATOM 3082 N N . ALA A 1 384 ? 29.656 4.811 -26.595 1.00 86.81 384 ALA A N 1
ATOM 3083 C CA . ALA A 1 384 ? 31.102 4.604 -26.674 1.00 86.81 384 ALA A CA 1
ATOM 3084 C C . ALA A 1 384 ? 31.876 5.929 -26.810 1.00 86.81 384 ALA A C 1
ATOM 3086 O O . ALA A 1 384 ? 32.888 6.123 -26.132 1.00 86.81 384 ALA A O 1
ATOM 3087 N N . VAL A 1 385 ? 31.359 6.873 -27.608 1.00 88.62 385 VAL A N 1
ATOM 3088 C CA . VAL A 1 385 ? 31.915 8.232 -27.726 1.00 88.62 385 VAL A CA 1
ATOM 3089 C C . VAL A 1 385 ? 31.880 8.966 -26.384 1.00 88.62 385 VAL A C 1
ATOM 3091 O O . VAL A 1 385 ? 32.907 9.490 -25.956 1.00 88.62 385 VAL A O 1
ATOM 3094 N N . CYS A 1 386 ? 30.739 8.976 -25.688 1.00 85.69 386 CYS A N 1
ATOM 3095 C CA . CYS A 1 386 ? 30.630 9.620 -24.375 1.00 85.69 386 CYS A CA 1
ATOM 3096 C C . CYS A 1 386 ? 31.514 8.954 -23.309 1.00 85.69 386 CYS A C 1
ATOM 3098 O O . CYS A 1 386 ? 31.986 9.630 -22.394 1.00 85.69 386 CYS A O 1
ATOM 3100 N N . CYS A 1 387 ? 31.759 7.649 -23.447 1.00 79.25 387 CYS A N 1
ATOM 3101 C CA . CYS A 1 387 ? 32.617 6.868 -22.564 1.00 79.25 387 CYS A CA 1
ATOM 3102 C C . CYS A 1 387 ? 34.104 6.884 -22.953 1.00 79.25 387 CYS A C 1
ATOM 3104 O O . CYS A 1 387 ? 34.907 6.247 -22.273 1.00 79.25 387 CYS A O 1
ATOM 3106 N N . ASN A 1 388 ? 34.482 7.600 -24.020 1.00 80.50 388 ASN A N 1
ATOM 3107 C CA . ASN A 1 388 ? 35.849 7.669 -24.542 1.00 80.50 388 ASN A CA 1
ATOM 3108 C C . ASN A 1 388 ? 36.490 6.280 -24.751 1.00 80.50 388 ASN A C 1
ATOM 3110 O O . ASN A 1 388 ? 37.637 6.037 -24.369 1.00 80.50 388 ASN A O 1
ATOM 3114 N N . THR A 1 389 ? 35.730 5.354 -25.337 1.00 79.00 389 THR A N 1
ATOM 3115 C CA . THR A 1 389 ? 36.175 3.989 -25.634 1.00 79.00 389 THR A CA 1
ATOM 3116 C C . THR A 1 389 ? 35.969 3.662 -27.110 1.00 79.00 389 THR A C 1
ATOM 3118 O O . THR A 1 389 ? 34.962 4.028 -27.711 1.00 79.00 389 THR A O 1
ATOM 3121 N N . GLU A 1 390 ? 36.926 2.950 -27.706 1.00 78.38 390 GLU A N 1
ATOM 3122 C CA . GLU A 1 390 ? 36.780 2.387 -29.058 1.00 78.38 390 GLU A CA 1
ATOM 3123 C C . GLU A 1 390 ? 36.011 1.059 -29.049 1.00 78.38 390 GLU A C 1
ATOM 3125 O O . GLU A 1 390 ? 35.558 0.585 -30.093 1.00 78.38 390 GLU A O 1
ATOM 3130 N N . LYS A 1 391 ? 35.854 0.457 -27.866 1.00 81.50 391 LYS A N 1
ATOM 3131 C CA . LYS A 1 391 ? 35.081 -0.762 -27.678 1.00 81.50 391 LYS A CA 1
ATOM 3132 C C . LYS A 1 391 ? 33.601 -0.425 -27.587 1.00 81.50 391 LYS A C 1
ATOM 3134 O O . LYS A 1 391 ? 33.185 0.331 -26.712 1.00 81.50 391 LYS A O 1
ATOM 3139 N N . LYS A 1 392 ? 32.827 -0.978 -28.515 1.00 84.12 392 LYS A N 1
ATOM 3140 C CA . LYS A 1 392 ? 31.393 -0.729 -28.645 1.00 84.12 392 LYS A CA 1
ATOM 3141 C C . LYS A 1 392 ? 30.610 -1.823 -27.946 1.00 84.12 392 LYS A C 1
ATOM 3143 O O . LYS A 1 392 ? 30.953 -2.994 -28.079 1.00 84.12 392 LYS A O 1
ATOM 3148 N N . ILE A 1 393 ? 29.524 -1.424 -27.293 1.00 90.19 393 ILE A N 1
ATOM 3149 C CA . ILE A 1 393 ? 28.514 -2.363 -26.816 1.00 90.19 393 ILE A CA 1
ATOM 3150 C C . ILE A 1 393 ? 27.946 -3.112 -28.034 1.00 90.19 393 ILE A C 1
ATOM 3152 O O . ILE A 1 393 ? 27.539 -2.488 -29.011 1.00 90.19 393 ILE A O 1
ATOM 3156 N N . SER A 1 394 ? 27.943 -4.440 -27.983 1.00 93.00 394 SER A N 1
ATOM 3157 C CA . SER A 1 394 ? 27.457 -5.328 -29.041 1.00 93.00 394 SER A CA 1
ATOM 3158 C C . SER A 1 394 ? 26.655 -6.459 -28.410 1.00 93.00 394 SER A C 1
ATOM 3160 O O . SER A 1 394 ? 27.134 -7.585 -28.277 1.00 93.00 394 SER A O 1
ATOM 3162 N N . ILE A 1 395 ? 25.434 -6.141 -27.988 1.00 93.62 395 ILE A N 1
ATOM 3163 C CA . ILE A 1 395 ? 24.542 -7.093 -27.323 1.00 93.62 395 ILE A CA 1
ATOM 3164 C C . ILE A 1 395 ? 24.071 -8.136 -28.341 1.00 93.62 395 ILE A C 1
ATOM 3166 O O . ILE A 1 395 ? 23.579 -7.782 -29.417 1.00 93.62 395 ILE A O 1
ATOM 3170 N N . ASP A 1 396 ? 24.163 -9.420 -27.986 1.00 94.81 396 ASP A N 1
ATOM 3171 C CA . ASP A 1 396 ? 23.511 -10.490 -28.742 1.00 94.81 396 ASP A CA 1
ATOM 3172 C C . ASP A 1 396 ? 21.998 -10.448 -28.493 1.00 94.81 396 ASP A C 1
ATOM 3174 O O . ASP A 1 396 ? 21.446 -11.107 -27.611 1.00 94.81 396 ASP A O 1
ATOM 3178 N N . LEU A 1 397 ? 21.317 -9.614 -29.278 1.00 95.25 397 LEU A N 1
ATOM 3179 C CA . LEU A 1 397 ? 19.872 -9.441 -29.183 1.00 95.25 397 LEU A CA 1
ATOM 3180 C C . LEU A 1 397 ? 19.116 -10.712 -29.596 1.00 95.25 397 LEU A C 1
ATOM 3182 O O . LEU A 1 397 ? 18.008 -10.933 -29.122 1.00 95.25 397 LEU A O 1
ATOM 3186 N N . VAL A 1 398 ? 19.697 -11.581 -30.433 1.00 94.88 398 VAL A N 1
ATOM 3187 C CA . VAL A 1 398 ? 19.052 -12.859 -30.766 1.00 94.88 398 VAL A CA 1
ATOM 3188 C C . VAL A 1 398 ? 19.017 -13.749 -29.530 1.00 94.88 398 VAL A C 1
ATOM 3190 O O . VAL A 1 398 ? 17.954 -14.289 -29.222 1.00 94.88 398 VAL A O 1
ATOM 3193 N N . LYS A 1 399 ? 20.143 -13.849 -28.813 1.00 94.19 399 LYS A N 1
ATOM 3194 C CA . LYS A 1 399 ? 20.236 -14.588 -27.553 1.00 94.19 399 LYS A CA 1
ATOM 3195 C C . LYS A 1 399 ? 19.291 -14.009 -26.497 1.00 94.19 399 LYS A C 1
ATOM 3197 O O . LYS A 1 399 ? 18.461 -14.740 -25.966 1.00 94.19 399 LYS A O 1
ATOM 3202 N N . LEU A 1 400 ? 19.311 -12.691 -26.282 1.00 94.69 400 LEU A N 1
ATOM 3203 C CA . LEU A 1 400 ? 18.437 -12.039 -25.300 1.00 94.69 400 LEU A CA 1
ATOM 3204 C C . LEU A 1 400 ? 16.952 -12.302 -25.567 1.00 94.69 400 LEU A C 1
ATOM 3206 O O . LEU A 1 400 ? 16.227 -12.701 -24.663 1.00 94.69 400 LEU A O 1
ATOM 3210 N N . PHE A 1 401 ? 16.482 -12.079 -26.795 1.00 94.44 401 PHE A N 1
ATOM 3211 C CA . PHE A 1 401 ? 15.056 -12.199 -27.089 1.00 94.44 401 PHE A CA 1
ATOM 3212 C C . PHE A 1 401 ? 14.587 -13.663 -27.146 1.00 94.44 401 PHE A C 1
ATOM 3214 O O . PHE A 1 401 ? 13.446 -13.936 -26.781 1.00 94.44 401 PHE A O 1
ATOM 3221 N N . LYS A 1 402 ? 15.422 -14.613 -27.592 1.00 91.50 402 LYS A N 1
ATOM 3222 C CA . LYS A 1 402 ? 15.008 -16.024 -27.732 1.00 91.50 402 LYS A CA 1
ATOM 3223 C C . LYS A 1 402 ? 15.261 -16.884 -26.503 1.00 91.50 402 LYS A C 1
ATOM 3225 O O . LYS A 1 402 ? 14.507 -17.827 -26.286 1.00 91.50 402 LYS A O 1
ATOM 3230 N N . GLU A 1 403 ? 16.332 -16.604 -25.774 1.00 92.06 403 GLU A N 1
ATOM 3231 C CA . GLU A 1 403 ? 16.804 -17.423 -24.652 1.00 92.06 403 GLU A CA 1
ATOM 3232 C C . GLU A 1 403 ? 16.683 -16.679 -23.318 1.00 92.06 403 GLU A C 1
ATOM 3234 O O . GLU A 1 403 ? 16.882 -17.276 -22.267 1.00 92.06 403 GLU A O 1
ATOM 3239 N N . GLY A 1 404 ? 16.367 -15.379 -23.342 1.00 91.81 404 GLY A N 1
ATOM 3240 C CA . GLY A 1 404 ? 16.228 -14.596 -22.121 1.00 91.81 404 GLY A CA 1
ATOM 3241 C C . GLY A 1 404 ? 17.560 -14.274 -21.449 1.00 91.81 404 GLY A C 1
ATOM 3242 O O . GLY A 1 404 ? 17.564 -13.883 -20.284 1.00 91.81 404 GLY A O 1
ATOM 3243 N N . GLU A 1 405 ? 18.684 -14.435 -22.150 1.00 92.31 405 GLU A N 1
ATOM 3244 C CA . GLU A 1 405 ? 20.032 -14.294 -21.597 1.00 92.31 405 GLU A CA 1
ATOM 3245 C C . GLU A 1 405 ? 20.763 -13.081 -22.174 1.00 92.31 405 GLU A C 1
ATOM 3247 O O . GLU A 1 405 ? 20.901 -12.923 -23.388 1.00 92.31 405 GLU A O 1
ATOM 3252 N N . LEU A 1 406 ? 21.276 -12.232 -21.286 1.00 91.38 406 LEU A N 1
ATOM 3253 C CA . LEU A 1 406 ? 22.090 -11.076 -21.634 1.00 91.38 406 LEU A CA 1
ATOM 3254 C C . LEU A 1 406 ? 23.562 -11.389 -21.385 1.00 91.38 406 LEU A C 1
ATOM 3256 O O . LEU A 1 406 ? 24.015 -11.336 -20.242 1.00 91.38 406 LEU A O 1
ATOM 3260 N N . GLU A 1 407 ? 24.327 -11.648 -22.443 1.00 90.44 407 GLU A N 1
ATOM 3261 C CA . GLU A 1 407 ? 25.789 -11.659 -22.342 1.00 90.44 407 GLU A CA 1
ATOM 3262 C C . GLU A 1 407 ? 26.269 -10.233 -22.028 1.00 90.44 407 GLU A C 1
ATOM 3264 O O . GLU A 1 407 ? 25.910 -9.270 -22.713 1.00 90.44 407 GLU A O 1
ATOM 3269 N N . CYS A 1 408 ? 27.033 -10.088 -20.951 1.00 83.94 408 CYS A N 1
ATOM 3270 C CA . CYS A 1 408 ? 27.361 -8.800 -20.359 1.00 83.94 408 CYS A CA 1
ATOM 3271 C C . CYS A 1 408 ? 28.827 -8.391 -20.509 1.00 83.94 408 CYS A C 1
ATOM 3273 O O . CYS A 1 408 ? 29.134 -7.210 -20.322 1.00 83.94 408 CYS A O 1
ATOM 3275 N N . TYR A 1 409 ? 29.735 -9.329 -20.776 1.00 83.88 409 TYR A N 1
ATOM 3276 C CA . TYR A 1 409 ? 31.171 -9.079 -20.721 1.00 83.88 409 TYR A CA 1
ATOM 3277 C C . TYR A 1 409 ? 31.793 -8.988 -22.113 1.00 83.88 409 TYR A C 1
ATOM 3279 O O . TYR A 1 409 ? 32.362 -7.953 -22.463 1.00 83.88 409 TYR A O 1
ATOM 3287 N N . ASP A 1 410 ? 31.647 -10.030 -22.927 1.00 85.69 410 ASP A N 1
ATOM 3288 C CA . ASP A 1 410 ? 32.170 -10.086 -24.294 1.00 85.69 410 ASP A CA 1
ATOM 3289 C C . ASP A 1 410 ? 31.398 -9.143 -25.244 1.00 85.69 410 ASP A C 1
ATOM 3291 O O . ASP A 1 410 ? 31.945 -8.675 -26.243 1.00 85.69 410 ASP A O 1
ATOM 3295 N N . SER A 1 411 ? 30.158 -8.789 -24.895 1.00 87.38 411 SER A N 1
ATOM 3296 C CA . SER A 1 411 ? 29.334 -7.750 -25.515 1.00 87.38 411 SER A CA 1
ATOM 3297 C C . SER A 1 411 ? 29.790 -6.336 -25.164 1.00 87.38 411 SER A C 1
ATOM 3299 O O . SER A 1 411 ? 29.207 -5.370 -25.652 1.00 87.38 411 SER A O 1
ATOM 3301 N N . GLU A 1 412 ? 30.795 -6.192 -24.292 1.00 87.69 412 GLU A N 1
ATOM 3302 C CA . GLU A 1 412 ? 31.301 -4.928 -23.750 1.00 87.69 412 GLU A CA 1
ATOM 3303 C C . GLU A 1 412 ? 30.235 -4.093 -23.014 1.00 87.69 412 GLU A C 1
ATOM 3305 O O . GLU A 1 412 ? 30.488 -2.930 -22.694 1.00 87.69 412 GLU A O 1
ATOM 3310 N N . PHE A 1 413 ? 29.067 -4.666 -22.690 1.00 85.31 413 PHE A N 1
ATOM 3311 C CA . PHE A 1 413 ? 27.999 -3.980 -21.961 1.00 85.31 413 PHE A CA 1
ATOM 3312 C C . PHE A 1 413 ? 28.486 -3.506 -20.584 1.00 85.31 413 PHE A C 1
ATOM 3314 O O . PHE A 1 413 ? 28.597 -2.304 -20.335 1.00 85.31 413 PHE A O 1
ATOM 3321 N N . ILE A 1 414 ? 28.869 -4.433 -19.708 1.00 80.25 414 ILE A N 1
ATOM 3322 C CA . ILE A 1 414 ? 29.356 -4.120 -18.361 1.00 80.25 414 ILE A CA 1
ATOM 3323 C C . ILE A 1 414 ? 30.724 -3.424 -18.380 1.00 80.25 414 ILE A C 1
ATOM 3325 O O . ILE A 1 414 ? 30.853 -2.399 -17.704 1.00 80.25 414 ILE A O 1
ATOM 3329 N N . PRO A 1 415 ? 31.733 -3.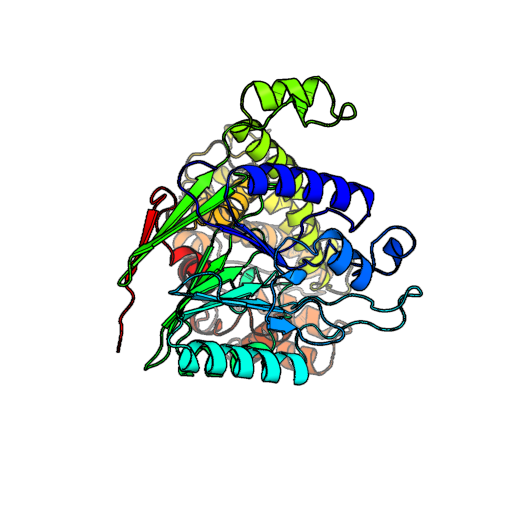875 -19.158 1.00 79.81 415 PRO A N 1
ATOM 3330 C CA . PRO A 1 415 ? 33.014 -3.175 -19.248 1.00 79.81 415 PRO A CA 1
ATOM 3331 C C . PRO A 1 415 ? 32.894 -1.701 -19.654 1.00 79.81 415 PRO A C 1
ATOM 3333 O O . PRO A 1 415 ? 33.582 -0.858 -19.074 1.00 79.81 415 PRO A O 1
ATOM 3336 N N . THR A 1 416 ? 32.010 -1.358 -20.599 1.00 80.31 416 THR A N 1
ATOM 3337 C CA . THR A 1 416 ? 31.818 0.034 -21.044 1.00 80.31 416 THR A CA 1
ATOM 3338 C C . THR A 1 416 ? 31.306 0.919 -19.910 1.00 80.31 416 THR A C 1
ATOM 3340 O O . THR A 1 416 ? 31.903 1.959 -19.621 1.00 80.31 416 THR A O 1
ATOM 3343 N N . PHE A 1 417 ? 30.241 0.500 -19.219 1.00 75.19 417 PHE A N 1
ATOM 3344 C CA . PHE A 1 417 ? 29.676 1.278 -18.112 1.00 75.19 417 PHE A CA 1
ATOM 3345 C C . PHE A 1 417 ? 30.578 1.288 -16.870 1.00 75.19 417 PHE A C 1
ATOM 3347 O O . PHE A 1 417 ? 30.673 2.310 -16.190 1.00 75.19 417 PHE A O 1
ATOM 3354 N N . ALA A 1 418 ? 31.292 0.196 -16.586 1.00 73.31 418 ALA A N 1
ATOM 3355 C CA . ALA A 1 418 ? 32.200 0.118 -15.446 1.00 73.31 418 ALA A CA 1
ATOM 3356 C C . ALA A 1 418 ? 33.452 0.996 -15.633 1.00 73.31 418 ALA A C 1
ATOM 3358 O O . ALA A 1 418 ? 33.821 1.741 -14.724 1.00 73.31 418 ALA A O 1
ATOM 3359 N N . ASN A 1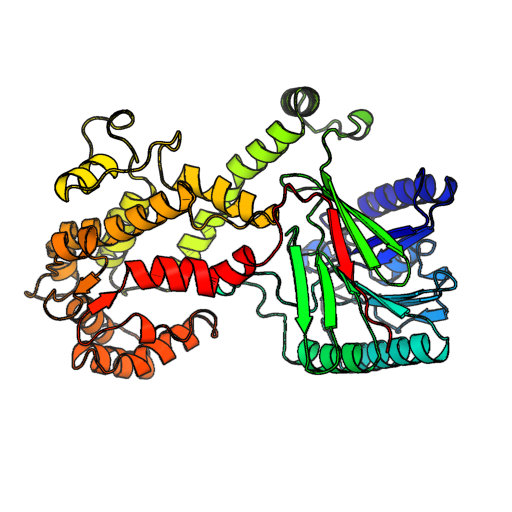 419 ? 34.070 0.987 -16.821 1.00 70.44 419 ASN A N 1
ATOM 3360 C CA . ASN A 1 419 ? 35.196 1.877 -17.140 1.00 70.44 419 ASN A CA 1
ATOM 3361 C C . ASN A 1 419 ? 34.798 3.349 -17.053 1.00 70.44 419 ASN A C 1
ATOM 3363 O O . ASN A 1 419 ? 35.541 4.181 -16.527 1.00 70.44 419 ASN A O 1
ATOM 3367 N N . PHE A 1 420 ? 33.593 3.658 -17.514 1.00 70.06 420 PHE A N 1
ATOM 3368 C CA . PHE A 1 420 ? 33.040 4.987 -17.390 1.00 70.06 420 PHE A CA 1
ATOM 3369 C C . PHE A 1 420 ? 32.851 5.391 -15.917 1.00 70.06 420 PHE A C 1
ATOM 3371 O O . PHE A 1 420 ? 33.342 6.442 -15.497 1.00 70.06 420 PHE A O 1
ATOM 3378 N N . ALA A 1 421 ? 32.252 4.525 -15.093 1.00 67.06 421 ALA A N 1
ATOM 3379 C CA . ALA A 1 421 ? 32.096 4.770 -13.661 1.00 67.06 421 ALA A CA 1
ATOM 3380 C C . ALA A 1 421 ? 33.449 5.031 -12.967 1.00 67.06 421 ALA A C 1
ATOM 3382 O O . ALA A 1 421 ? 33.563 5.964 -12.174 1.00 67.06 421 ALA A O 1
ATOM 3383 N N . LEU A 1 422 ? 34.513 4.299 -13.317 1.00 66.56 422 LEU A N 1
ATOM 3384 C CA . LEU A 1 422 ? 35.866 4.530 -12.785 1.00 66.56 422 LEU A CA 1
ATOM 3385 C C . LEU A 1 422 ? 36.430 5.921 -13.110 1.00 66.56 422 LEU A C 1
ATOM 3387 O O . LEU A 1 422 ? 37.146 6.507 -12.285 1.00 66.56 422 LEU A O 1
ATOM 3391 N N . SER A 1 423 ? 36.093 6.446 -14.290 1.00 64.69 423 SER A N 1
ATOM 3392 C CA . SER A 1 423 ? 36.526 7.764 -14.766 1.00 64.69 423 SER A CA 1
ATOM 3393 C C . SER A 1 423 ? 35.763 8.939 -14.135 1.00 64.69 423 SER A C 1
ATOM 3395 O O . SER A 1 423 ? 36.241 10.070 -14.185 1.00 64.69 423 SER A O 1
ATOM 3397 N N . SER A 1 424 ? 34.627 8.672 -13.482 1.00 63.62 424 SER A N 1
ATOM 3398 C CA . SER A 1 424 ? 33.772 9.677 -12.837 1.00 63.62 424 SER A CA 1
ATOM 3399 C C . SER A 1 424 ? 34.167 9.984 -11.376 1.00 63.62 424 SER A C 1
ATOM 3401 O O . SER A 1 424 ? 34.924 9.241 -10.729 1.00 63.62 424 SER A O 1
ATOM 3403 N N . GLU A 1 425 ? 33.656 11.089 -10.820 1.00 63.78 425 GLU A N 1
ATOM 3404 C CA . GLU A 1 425 ? 33.819 11.462 -9.403 1.00 63.78 425 GLU A CA 1
ATOM 3405 C C . GLU A 1 425 ? 32.868 10.668 -8.487 1.00 63.78 425 GLU A C 1
ATOM 3407 O O . GLU A 1 425 ? 31.970 11.203 -7.844 1.00 63.78 425 GLU A O 1
ATOM 3412 N N . ILE A 1 426 ? 33.073 9.353 -8.411 1.00 65.44 426 ILE A N 1
ATOM 3413 C CA . ILE A 1 426 ? 32.377 8.463 -7.468 1.00 65.44 426 ILE A CA 1
ATOM 3414 C C . ILE A 1 426 ? 33.260 8.104 -6.266 1.00 65.44 426 ILE A C 1
ATOM 3416 O O . ILE A 1 426 ? 34.490 8.191 -6.320 1.00 65.44 426 ILE A O 1
ATOM 3420 N N . SER A 1 427 ? 32.635 7.662 -5.170 1.00 64.19 427 SER A N 1
ATOM 3421 C CA . SER A 1 427 ? 33.350 7.284 -3.945 1.00 64.19 427 SER A CA 1
ATOM 3422 C C . SER A 1 427 ? 34.354 6.146 -4.173 1.00 64.19 427 SER A C 1
ATOM 3424 O O . SER A 1 427 ? 34.146 5.262 -5.006 1.00 64.19 427 SER A O 1
ATOM 3426 N N . MET A 1 428 ? 35.433 6.125 -3.382 1.00 65.69 428 MET A N 1
ATOM 3427 C CA . MET A 1 428 ? 36.497 5.111 -3.471 1.00 65.69 428 MET A CA 1
ATOM 3428 C C . MET A 1 428 ? 35.948 3.676 -3.367 1.00 65.69 428 MET A C 1
ATOM 3430 O O . MET A 1 428 ? 36.370 2.799 -4.116 1.00 65.69 428 MET A O 1
ATOM 3434 N N . LYS A 1 429 ? 34.952 3.452 -2.493 1.00 64.75 429 LYS A N 1
ATOM 3435 C CA . LYS A 1 429 ? 34.257 2.160 -2.350 1.00 64.75 429 LYS A CA 1
ATOM 3436 C C . LYS A 1 429 ? 33.590 1.740 -3.665 1.00 64.75 429 LYS A C 1
ATOM 3438 O O . LYS A 1 429 ? 33.756 0.602 -4.086 1.00 64.75 429 LYS A O 1
ATOM 3443 N N . LYS A 1 430 ? 32.910 2.666 -4.353 1.00 65.25 430 LYS A N 1
ATOM 3444 C CA . LYS A 1 430 ? 32.305 2.393 -5.666 1.00 65.25 430 LYS A CA 1
ATOM 3445 C C . LYS A 1 430 ? 33.363 2.124 -6.736 1.00 65.25 430 LYS A C 1
ATOM 3447 O O . LYS A 1 430 ? 33.194 1.193 -7.513 1.00 65.25 430 LYS A O 1
ATOM 3452 N N . LYS A 1 431 ? 34.473 2.874 -6.752 1.00 68.44 431 LYS A N 1
ATOM 3453 C CA . LYS A 1 431 ? 35.570 2.631 -7.709 1.00 68.44 431 LYS A CA 1
ATOM 3454 C C . LYS A 1 431 ? 36.157 1.228 -7.572 1.00 68.44 431 LYS A C 1
ATOM 3456 O O . LYS A 1 431 ? 36.414 0.589 -8.580 1.00 68.44 431 LYS A O 1
ATOM 3461 N N . ILE A 1 432 ? 36.327 0.726 -6.349 1.00 68.81 432 ILE A N 1
ATOM 3462 C CA . ILE A 1 432 ? 36.832 -0.637 -6.117 1.00 68.81 432 ILE A CA 1
ATOM 3463 C C . ILE A 1 432 ? 35.870 -1.684 -6.698 1.00 68.81 432 ILE A C 1
ATOM 3465 O O . ILE A 1 432 ? 36.317 -2.593 -7.392 1.00 68.81 432 ILE A O 1
ATOM 3469 N N . VAL A 1 433 ? 34.562 -1.526 -6.473 1.00 66.25 433 VAL A N 1
ATOM 3470 C CA . VAL A 1 433 ? 33.545 -2.456 -6.991 1.00 66.25 433 VAL A CA 1
ATOM 3471 C C . VAL A 1 433 ? 33.475 -2.411 -8.517 1.00 66.25 433 VAL A C 1
ATOM 3473 O O . VAL A 1 433 ? 33.569 -3.450 -9.159 1.00 66.25 433 VAL A O 1
ATOM 3476 N N . PHE A 1 434 ? 33.404 -1.223 -9.126 1.00 70.56 434 PHE A N 1
ATOM 3477 C CA . PHE A 1 434 ? 33.394 -1.110 -10.588 1.00 70.56 434 PHE A CA 1
ATOM 3478 C C . PHE A 1 434 ? 34.693 -1.615 -11.228 1.00 70.56 434 PHE A C 1
ATOM 3480 O O . PHE A 1 434 ? 34.640 -2.203 -12.303 1.00 70.56 434 PHE A O 1
ATOM 3487 N N . ALA A 1 435 ? 35.847 -1.461 -10.570 1.00 69.56 435 ALA A N 1
ATOM 3488 C CA . ALA A 1 435 ? 37.105 -2.044 -11.038 1.00 69.56 435 ALA A CA 1
ATOM 3489 C C . ALA A 1 435 ? 37.084 -3.577 -10.980 1.00 69.56 435 ALA A C 1
ATOM 3491 O O . ALA A 1 435 ? 37.561 -4.229 -11.910 1.00 69.56 435 ALA A O 1
ATOM 3492 N N . ALA A 1 436 ? 36.517 -4.155 -9.917 1.00 69.25 436 ALA A N 1
ATOM 3493 C CA . ALA A 1 436 ? 36.341 -5.598 -9.796 1.00 69.25 436 ALA A CA 1
ATOM 3494 C C . ALA A 1 436 ? 35.397 -6.129 -10.888 1.00 69.25 436 ALA A C 1
ATOM 3496 O O . ALA A 1 436 ? 35.789 -7.016 -11.641 1.00 69.25 436 ALA A O 1
ATOM 3497 N N . ILE A 1 437 ? 34.229 -5.506 -11.068 1.00 68.56 437 ILE A N 1
ATOM 3498 C CA . ILE A 1 437 ? 33.236 -5.891 -12.083 1.00 68.56 437 ILE A CA 1
ATOM 3499 C C . ILE A 1 437 ? 33.801 -5.748 -13.508 1.00 68.56 437 ILE A C 1
ATOM 3501 O O . ILE A 1 437 ? 33.604 -6.628 -14.343 1.00 68.56 437 ILE A O 1
ATOM 3505 N N . ALA A 1 438 ? 34.551 -4.675 -13.791 1.00 68.00 438 ALA A N 1
ATOM 3506 C CA . ALA A 1 438 ? 35.186 -4.465 -15.096 1.00 68.00 438 ALA A CA 1
ATOM 3507 C C . ALA A 1 438 ? 36.247 -5.531 -15.426 1.00 68.00 438 ALA A C 1
ATOM 3509 O O . ALA A 1 438 ? 36.469 -5.854 -16.594 1.00 68.00 438 ALA A O 1
ATOM 3510 N N . SER A 1 439 ? 36.933 -6.059 -14.408 1.00 67.44 439 SER A N 1
ATOM 3511 C CA . SER A 1 439 ? 38.058 -6.989 -14.579 1.00 67.44 439 SER A CA 1
ATOM 3512 C C . SER A 1 439 ? 37.682 -8.460 -14.406 1.00 67.44 439 SER A C 1
ATOM 3514 O O . SER A 1 439 ? 38.395 -9.324 -14.915 1.00 67.44 439 SER A O 1
ATOM 3516 N N . ASN A 1 440 ? 36.584 -8.757 -13.710 1.00 69.81 440 ASN A N 1
ATOM 3517 C CA . ASN A 1 440 ? 36.104 -10.108 -13.462 1.00 69.81 440 ASN A CA 1
ATOM 3518 C C . ASN A 1 440 ? 34.594 -10.101 -13.179 1.00 69.81 440 ASN A C 1
ATOM 3520 O O . ASN A 1 440 ? 34.174 -9.718 -12.087 1.00 69.81 440 ASN A O 1
ATOM 3524 N N . PHE A 1 441 ? 33.778 -10.580 -14.121 1.00 67.56 441 PHE A N 1
ATOM 3525 C CA . PHE A 1 441 ? 32.325 -10.668 -13.931 1.00 67.56 441 PHE A CA 1
ATOM 3526 C C . PHE A 1 441 ? 31.938 -11.588 -12.759 1.00 67.56 441 PHE A C 1
ATOM 3528 O O . PHE A 1 441 ? 30.987 -11.294 -12.046 1.00 67.56 441 PHE A O 1
ATOM 3535 N N . ASN A 1 442 ? 32.761 -12.598 -12.440 1.00 65.44 442 ASN A N 1
ATOM 3536 C CA . ASN A 1 442 ? 32.574 -13.459 -11.262 1.00 65.44 442 ASN A CA 1
ATOM 3537 C C . ASN A 1 442 ? 32.748 -12.721 -9.920 1.00 65.44 442 ASN A C 1
ATOM 3539 O O . ASN A 1 442 ? 32.538 -13.309 -8.866 1.00 65.44 442 ASN A O 1
ATOM 3543 N N . SER A 1 443 ? 33.129 -11.438 -9.925 1.00 67.25 443 SER A N 1
ATOM 3544 C CA . SER A 1 443 ? 33.085 -10.580 -8.732 1.00 67.25 443 SER A CA 1
ATOM 3545 C C . SER A 1 443 ? 31.680 -10.043 -8.427 1.00 67.25 443 SER A C 1
ATOM 3547 O O . SER A 1 443 ? 31.539 -9.126 -7.619 1.00 67.25 443 SER A O 1
ATOM 3549 N N . ILE A 1 444 ? 30.642 -10.613 -9.055 1.00 65.50 444 ILE A N 1
ATOM 3550 C CA . ILE A 1 444 ? 29.243 -10.203 -8.914 1.00 65.50 444 ILE A CA 1
ATOM 3551 C C . ILE A 1 444 ? 28.745 -10.226 -7.465 1.00 65.50 444 ILE A C 1
ATOM 3553 O O . ILE A 1 444 ? 27.877 -9.429 -7.146 1.00 65.50 444 ILE A O 1
ATOM 3557 N N . GLU A 1 445 ? 29.326 -11.030 -6.568 1.00 64.94 445 GLU A N 1
ATOM 3558 C CA . GLU A 1 445 ? 29.027 -10.974 -5.123 1.00 64.94 445 GLU A CA 1
ATOM 3559 C C . GLU A 1 445 ? 29.296 -9.573 -4.531 1.00 64.94 445 GLU A C 1
ATOM 3561 O O . GLU A 1 445 ? 28.530 -9.059 -3.726 1.00 64.94 445 GLU A O 1
ATOM 3566 N N . LEU A 1 446 ? 30.334 -8.871 -5.002 1.00 65.44 446 LEU A N 1
ATOM 3567 C CA . LEU A 1 446 ? 30.584 -7.477 -4.606 1.00 65.44 446 LEU A CA 1
ATOM 3568 C C . LEU A 1 446 ? 29.572 -6.507 -5.237 1.00 65.44 446 LEU A C 1
ATOM 3570 O O . LEU A 1 446 ? 29.332 -5.420 -4.706 1.00 65.44 446 LEU A O 1
ATOM 3574 N N . ALA A 1 447 ? 29.009 -6.871 -6.392 1.00 64.56 447 ALA A N 1
ATOM 3575 C CA . ALA A 1 447 ? 27.966 -6.109 -7.066 1.00 64.56 447 ALA A CA 1
ATOM 3576 C C . ALA A 1 447 ? 26.601 -6.320 -6.400 1.00 64.56 447 ALA A C 1
ATOM 3578 O O . ALA A 1 447 ? 25.860 -5.352 -6.264 1.00 64.56 447 ALA A O 1
ATOM 3579 N N . SER A 1 448 ? 26.285 -7.536 -5.948 1.00 65.75 448 SER A N 1
ATOM 3580 C CA . SER A 1 448 ? 25.071 -7.835 -5.192 1.00 65.75 448 SER A CA 1
ATOM 3581 C C . SER A 1 448 ? 25.102 -7.143 -3.835 1.00 65.75 448 SER A C 1
ATOM 3583 O O . SER A 1 448 ? 24.127 -6.483 -3.500 1.00 65.75 448 SER A O 1
ATOM 3585 N N . ASP A 1 449 ? 26.240 -7.127 -3.135 1.00 65.69 449 ASP A N 1
ATOM 3586 C CA . ASP A 1 449 ? 26.423 -6.327 -1.915 1.00 65.69 449 ASP A CA 1
ATOM 3587 C C . ASP A 1 449 ? 26.197 -4.830 -2.165 1.00 65.69 449 ASP A C 1
ATOM 3589 O O . ASP A 1 449 ? 25.619 -4.118 -1.338 1.00 65.69 449 ASP A O 1
ATOM 3593 N N . LEU A 1 450 ? 26.649 -4.322 -3.316 1.00 62.09 450 LEU A N 1
ATOM 3594 C CA . LEU A 1 450 ? 26.410 -2.941 -3.716 1.00 62.09 450 LEU A CA 1
ATOM 3595 C C . LEU A 1 450 ? 24.924 -2.711 -4.007 1.00 62.09 450 LEU A C 1
ATOM 3597 O O . LEU A 1 450 ? 24.358 -1.764 -3.477 1.00 62.09 450 LEU A O 1
ATOM 3601 N N . VAL A 1 451 ? 24.284 -3.556 -4.813 1.00 64.12 451 VAL A N 1
ATOM 3602 C CA . VAL A 1 451 ? 22.855 -3.442 -5.133 1.00 64.12 451 VAL A CA 1
ATOM 3603 C C . VAL A 1 451 ? 22.022 -3.524 -3.858 1.00 64.12 451 VAL A C 1
ATOM 3605 O O . VAL A 1 451 ? 21.218 -2.627 -3.621 1.00 64.12 451 VAL A O 1
ATOM 3608 N N . ALA A 1 452 ? 22.289 -4.485 -2.978 1.00 62.56 452 ALA A N 1
ATOM 3609 C CA . ALA A 1 452 ? 21.670 -4.587 -1.664 1.00 62.56 452 ALA A CA 1
ATOM 3610 C C . ALA A 1 452 ? 21.903 -3.306 -0.847 1.00 62.56 452 ALA A C 1
ATOM 3612 O O . ALA A 1 452 ? 20.951 -2.692 -0.384 1.00 62.56 452 ALA A O 1
ATOM 3613 N N . THR A 1 453 ? 23.136 -2.796 -0.765 1.00 57.47 453 THR A N 1
ATOM 3614 C CA . THR A 1 453 ? 23.425 -1.535 -0.052 1.00 57.47 453 THR A CA 1
ATOM 3615 C C . THR A 1 453 ? 22.654 -0.337 -0.634 1.00 57.47 453 THR A C 1
ATOM 3617 O O . THR A 1 453 ? 22.194 0.523 0.110 1.00 57.47 453 THR A O 1
ATOM 3620 N N . TYR A 1 454 ? 22.524 -0.237 -1.960 1.00 54.25 454 TYR A N 1
ATOM 3621 C CA . TYR A 1 454 ? 21.871 0.896 -2.640 1.00 54.25 454 TYR A CA 1
ATOM 3622 C C . TYR A 1 454 ? 20.349 0.819 -2.646 1.00 54.25 454 TYR A C 1
ATOM 3624 O O . TYR A 1 454 ? 19.678 1.845 -2.806 1.00 54.25 454 TYR A O 1
ATOM 3632 N N . THR A 1 455 ? 19.829 -0.394 -2.521 1.00 51.09 455 THR A N 1
ATOM 3633 C CA . THR A 1 455 ? 18.400 -0.677 -2.442 1.00 51.09 455 THR A CA 1
ATOM 3634 C C . THR A 1 455 ? 17.934 -0.834 -0.996 1.00 51.09 455 THR A C 1
ATOM 3636 O O . THR A 1 455 ? 16.750 -1.021 -0.782 1.00 51.09 455 THR A O 1
ATOM 3639 N N . GLY A 1 456 ? 18.824 -0.719 -0.003 1.00 53.16 456 GLY A N 1
ATOM 3640 C CA . GLY A 1 456 ? 18.463 -0.903 1.406 1.00 53.16 456 GLY A CA 1
ATOM 3641 C C . GLY A 1 456 ? 18.101 -2.352 1.747 1.00 53.16 456 GLY A C 1
ATOM 3642 O O . GLY A 1 456 ? 17.277 -2.587 2.614 1.00 53.16 456 GLY A O 1
ATOM 3643 N N . GLY A 1 457 ? 18.671 -3.327 1.037 1.00 59.72 457 GLY A N 1
ATOM 3644 C CA . GLY A 1 457 ? 18.372 -4.753 1.196 1.00 59.72 457 GLY A CA 1
ATOM 3645 C C . GLY A 1 457 ? 17.149 -5.231 0.409 1.00 59.72 457 GLY A C 1
ATOM 3646 O O . GLY A 1 457 ? 16.903 -6.431 0.353 1.00 59.72 457 GLY A O 1
ATOM 3647 N N . VAL A 1 458 ? 16.431 -4.322 -0.259 1.00 52.25 458 VAL A N 1
ATOM 3648 C CA . VAL A 1 458 ? 15.246 -4.634 -1.074 1.00 52.25 458 VAL A CA 1
ATOM 3649 C C . VAL A 1 458 ? 15.563 -5.597 -2.217 1.00 52.25 458 VAL A C 1
ATOM 3651 O O . VAL A 1 458 ? 14.836 -6.557 -2.450 1.00 52.25 458 VAL A O 1
ATOM 3654 N N . VAL A 1 459 ? 16.653 -5.348 -2.942 1.00 61.56 459 VAL A N 1
ATOM 3655 C CA . VAL A 1 459 ? 17.108 -6.223 -4.022 1.00 61.56 459 VAL A CA 1
ATOM 3656 C C . VAL A 1 459 ? 18.315 -6.993 -3.506 1.00 61.56 459 VAL A C 1
ATOM 3658 O O . VAL A 1 459 ? 19.450 -6.513 -3.550 1.00 61.56 459 VAL A O 1
ATOM 3661 N N . THR A 1 460 ? 18.055 -8.185 -2.982 1.00 65.94 460 THR A N 1
ATOM 3662 C CA . THR A 1 460 ? 19.066 -9.138 -2.507 1.00 65.94 460 THR A CA 1
ATOM 3663 C C . THR A 1 460 ? 19.006 -10.435 -3.304 1.00 65.94 460 THR A C 1
ATOM 3665 O O . THR A 1 460 ? 18.107 -10.643 -4.122 1.00 65.94 460 THR A O 1
ATOM 3668 N N . SER A 1 461 ? 20.018 -11.280 -3.111 1.00 70.12 461 SER A N 1
ATOM 3669 C CA . SER A 1 461 ? 20.130 -12.607 -3.718 1.00 70.12 461 SER A CA 1
ATOM 3670 C C . SER A 1 461 ? 20.055 -12.646 -5.245 1.00 70.12 461 SER A C 1
ATOM 3672 O O . SER A 1 461 ? 19.615 -13.629 -5.848 1.00 70.12 461 SER A O 1
ATOM 3674 N N . ILE A 1 462 ? 20.496 -11.567 -5.894 1.00 72.31 462 ILE A N 1
ATOM 3675 C CA . ILE A 1 462 ? 20.446 -11.453 -7.349 1.00 72.31 462 ILE A CA 1
ATOM 3676 C C . ILE A 1 462 ? 21.440 -12.384 -8.039 1.00 72.31 462 ILE A C 1
ATOM 3678 O O . ILE A 1 462 ? 21.233 -12.706 -9.202 1.00 72.31 462 ILE A O 1
ATOM 3682 N N . GLU A 1 463 ? 22.482 -12.847 -7.342 1.00 75.75 463 GLU A N 1
ATOM 3683 C CA . GLU A 1 463 ? 23.545 -13.715 -7.860 1.00 75.75 463 GLU A CA 1
ATOM 3684 C C . GLU A 1 463 ? 23.013 -14.988 -8.530 1.00 75.75 463 GLU A C 1
ATOM 3686 O O . GLU A 1 463 ? 23.598 -15.450 -9.506 1.00 75.75 463 GLU A O 1
ATOM 3691 N N . LYS A 1 464 ? 21.852 -15.505 -8.099 1.00 80.81 464 LYS A N 1
ATOM 3692 C CA . LYS A 1 464 ? 21.202 -16.681 -8.711 1.00 80.81 464 LYS A CA 1
ATOM 3693 C C . LYS A 1 464 ? 20.703 -16.447 -10.147 1.00 80.81 464 LYS A C 1
ATOM 3695 O O . LYS A 1 464 ? 20.303 -17.405 -10.823 1.00 80.81 464 LYS A O 1
ATOM 3700 N N . TYR A 1 465 ? 20.702 -15.189 -10.590 1.00 83.06 465 TYR A N 1
ATOM 3701 C CA . TYR A 1 465 ? 20.365 -14.744 -11.941 1.00 83.06 465 TYR A CA 1
ATOM 3702 C C . TYR A 1 465 ? 21.598 -14.448 -12.802 1.00 83.06 465 TYR A C 1
ATOM 3704 O O . TYR A 1 465 ? 21.436 -14.080 -13.963 1.00 83.06 465 TYR A O 1
ATOM 3712 N N . PHE A 1 466 ? 22.813 -14.624 -12.277 1.00 79.12 466 PHE A N 1
ATOM 3713 C CA . PHE A 1 466 ? 24.060 -14.407 -13.009 1.00 79.12 466 PHE A CA 1
ATOM 3714 C C . PHE A 1 466 ? 24.743 -15.743 -13.326 1.00 79.12 466 PHE A C 1
ATOM 3716 O O . PHE A 1 466 ? 24.850 -16.624 -12.475 1.00 79.12 466 PHE A O 1
ATOM 3723 N N . GLY A 1 467 ? 25.216 -15.874 -14.563 1.00 76.00 467 GLY A N 1
ATOM 3724 C CA . GLY A 1 467 ? 26.143 -16.909 -15.011 1.00 76.00 467 GLY A CA 1
ATOM 3725 C C . GLY A 1 467 ? 27.590 -16.401 -15.038 1.00 76.00 467 GLY A C 1
ATOM 3726 O O . GLY A 1 467 ? 27.912 -15.354 -14.479 1.00 76.00 467 GLY A O 1
ATOM 3727 N N . GLU A 1 468 ? 28.480 -17.121 -15.730 1.00 76.44 468 GLU A N 1
ATOM 3728 C CA . GLU A 1 468 ? 29.914 -16.770 -15.801 1.00 76.44 468 GLU A CA 1
ATOM 3729 C C . GLU A 1 468 ? 30.158 -15.413 -16.486 1.00 76.44 468 GLU A C 1
ATOM 3731 O O . GLU A 1 468 ? 31.056 -14.662 -16.099 1.00 76.44 468 GLU A O 1
ATOM 3736 N N . LYS A 1 469 ? 29.352 -15.086 -17.505 1.00 83.12 469 LYS A N 1
ATOM 3737 C CA . LYS A 1 469 ? 29.423 -13.817 -18.252 1.00 83.12 469 LYS A CA 1
ATOM 3738 C C . LYS A 1 469 ? 28.064 -13.218 -18.610 1.00 83.12 469 LYS A C 1
ATOM 3740 O O . LYS A 1 469 ? 27.994 -12.211 -19.313 1.00 83.12 469 LYS A O 1
ATOM 3745 N N . GLU A 1 470 ? 26.979 -13.835 -18.167 1.00 86.19 470 GLU A N 1
ATOM 3746 C CA . GLU A 1 470 ? 25.628 -13.481 -18.593 1.00 86.19 470 GLU A CA 1
ATOM 3747 C C . GLU A 1 470 ? 24.682 -13.270 -17.421 1.00 86.19 470 GLU A C 1
ATOM 3749 O O . GLU A 1 470 ? 24.932 -13.725 -16.308 1.00 86.19 470 GLU A O 1
ATOM 3754 N N . ILE A 1 471 ? 23.594 -12.555 -17.680 1.00 86.44 471 ILE A N 1
ATOM 3755 C CA . ILE A 1 471 ? 22.466 -12.412 -16.764 1.00 86.44 471 ILE A CA 1
ATOM 3756 C C . ILE A 1 471 ? 21.283 -13.135 -17.395 1.00 86.44 471 ILE A C 1
ATOM 3758 O O . ILE A 1 471 ? 20.914 -12.846 -18.535 1.00 86.44 471 ILE A O 1
ATOM 3762 N N . HIS A 1 472 ? 20.662 -14.047 -16.657 1.00 88.56 472 HIS A N 1
ATOM 3763 C CA . HIS A 1 472 ? 19.422 -14.706 -17.051 1.00 88.56 472 HIS A CA 1
ATOM 3764 C C . HIS A 1 472 ? 18.256 -13.736 -16.820 1.00 88.56 472 HIS A C 1
ATOM 3766 O O . HIS A 1 472 ? 17.587 -13.779 -15.790 1.00 88.56 472 HIS A O 1
ATOM 3772 N N . ILE A 1 473 ? 18.035 -12.817 -17.761 1.00 87.06 473 ILE A N 1
ATOM 3773 C CA . ILE A 1 473 ? 17.025 -11.758 -17.667 1.00 87.06 473 ILE A CA 1
ATOM 3774 C C . ILE A 1 473 ? 15.610 -12.331 -17.575 1.00 87.06 473 ILE A C 1
ATOM 3776 O O . ILE A 1 473 ? 14.809 -11.835 -16.789 1.00 87.06 473 ILE A O 1
ATOM 3780 N N . GLU A 1 474 ? 15.280 -13.364 -18.354 1.00 86.56 474 GLU A N 1
ATOM 3781 C CA . GLU A 1 474 ? 13.962 -14.007 -18.251 1.00 86.56 474 GLU A CA 1
ATOM 3782 C C . GLU A 1 474 ? 13.728 -14.565 -16.851 1.00 86.56 474 GLU A C 1
ATOM 3784 O O . GLU A 1 474 ? 12.708 -14.268 -16.241 1.00 86.56 474 GLU A O 1
ATOM 3789 N N . LYS A 1 475 ? 14.722 -15.265 -16.301 1.00 84.12 475 LYS A N 1
ATOM 3790 C CA . LYS A 1 475 ? 14.676 -15.786 -14.936 1.00 84.12 475 LYS A CA 1
ATOM 3791 C C . LYS A 1 475 ? 14.587 -14.663 -13.897 1.00 84.12 475 LYS A C 1
ATOM 3793 O O . LYS A 1 475 ? 13.785 -14.749 -12.980 1.00 84.12 475 LYS A O 1
ATOM 3798 N N . LEU A 1 476 ? 15.346 -13.578 -14.064 1.00 81.62 476 LEU A N 1
ATOM 3799 C CA . LEU A 1 476 ? 15.264 -12.398 -13.198 1.00 81.62 476 LEU A CA 1
ATOM 3800 C C . LEU A 1 476 ? 13.866 -11.765 -13.224 1.00 81.62 476 LEU A C 1
ATOM 3802 O O . LEU A 1 476 ? 13.420 -11.259 -12.204 1.00 81.62 476 LEU A O 1
ATOM 3806 N N . ILE A 1 477 ? 13.168 -11.771 -14.361 1.00 79.00 477 ILE A N 1
ATOM 3807 C CA . ILE A 1 477 ? 11.808 -11.225 -14.466 1.00 79.00 477 ILE A CA 1
ATOM 3808 C C . ILE A 1 477 ? 10.773 -12.214 -13.915 1.00 79.00 477 ILE A C 1
ATOM 3810 O O . ILE A 1 477 ? 9.853 -11.821 -13.205 1.00 79.00 477 ILE A O 1
ATOM 3814 N N . GLU A 1 478 ? 10.887 -13.495 -14.246 1.00 76.81 478 GLU A N 1
ATOM 3815 C CA . GLU A 1 478 ? 9.874 -14.491 -13.894 1.00 76.81 478 GLU A CA 1
ATOM 3816 C C . GLU A 1 478 ? 10.006 -14.997 -12.460 1.00 76.81 478 GLU A C 1
ATOM 3818 O O . GLU A 1 478 ? 8.991 -15.174 -11.803 1.00 76.81 478 GLU A O 1
ATOM 3823 N N . GLU A 1 479 ? 11.223 -15.205 -11.966 1.00 76.75 479 GLU A N 1
ATOM 3824 C CA . GLU A 1 479 ? 11.464 -15.583 -10.572 1.00 76.75 479 GLU A CA 1
ATOM 3825 C C . GLU A 1 479 ? 11.734 -14.345 -9.718 1.00 76.75 479 GLU A C 1
ATOM 3827 O O . GLU A 1 479 ? 11.138 -14.191 -8.669 1.00 76.75 479 GLU A O 1
ATOM 3832 N N . GLY A 1 480 ? 12.577 -13.415 -10.169 1.00 71.69 480 GLY A N 1
ATOM 3833 C CA . GLY A 1 480 ? 12.930 -12.255 -9.345 1.00 71.69 480 GLY A CA 1
ATOM 3834 C C . GLY A 1 480 ? 11.767 -11.285 -9.254 1.00 71.69 480 GLY A C 1
ATOM 3835 O O . GLY A 1 480 ? 11.159 -11.115 -8.206 1.00 71.69 480 GLY A O 1
ATOM 3836 N N . PHE A 1 481 ? 11.425 -10.655 -10.374 1.00 70.75 481 PHE A N 1
ATOM 3837 C CA . PHE A 1 481 ? 10.381 -9.642 -10.413 1.00 70.75 481 PHE A CA 1
ATOM 3838 C C . PHE A 1 481 ? 9.013 -10.223 -10.059 1.00 70.75 481 PHE A C 1
ATOM 3840 O O . PHE A 1 481 ? 8.348 -9.628 -9.229 1.00 70.75 481 PHE A O 1
ATOM 3847 N N . CYS A 1 482 ? 8.598 -11.367 -10.614 1.00 70.06 482 CYS A N 1
ATOM 3848 C CA . CYS A 1 482 ? 7.281 -11.929 -10.297 1.00 70.06 482 CYS A CA 1
ATOM 3849 C C . CYS A 1 482 ? 7.257 -12.735 -8.987 1.00 70.06 482 CYS A C 1
ATOM 3851 O O . CYS A 1 482 ? 6.340 -12.512 -8.208 1.00 70.06 482 CYS A O 1
ATOM 3853 N N . ASP A 1 483 ? 8.223 -13.627 -8.725 1.00 68.38 483 ASP A N 1
ATOM 3854 C CA . ASP A 1 483 ? 8.144 -14.610 -7.622 1.00 68.38 483 ASP A CA 1
ATOM 3855 C C . ASP A 1 483 ? 8.981 -14.290 -6.364 1.00 68.38 483 ASP A C 1
ATOM 3857 O O . ASP A 1 483 ? 8.841 -15.007 -5.383 1.00 68.38 483 ASP A O 1
ATOM 3861 N N . ASP A 1 484 ? 9.863 -13.291 -6.354 1.00 65.62 484 ASP A N 1
ATOM 3862 C CA . ASP A 1 484 ? 10.584 -12.882 -5.134 1.00 65.62 484 ASP A CA 1
ATOM 3863 C C . ASP A 1 484 ? 10.188 -11.457 -4.729 1.00 65.62 484 ASP A C 1
ATOM 3865 O O . ASP A 1 484 ? 10.092 -11.117 -3.554 1.00 65.62 484 ASP A O 1
ATOM 3869 N N . TYR A 1 485 ? 9.994 -10.593 -5.726 1.00 62.38 485 TYR A N 1
ATOM 3870 C CA . TYR A 1 485 ? 9.777 -9.165 -5.537 1.00 62.38 485 TYR A CA 1
ATOM 3871 C C . TYR A 1 485 ? 8.322 -8.750 -5.698 1.00 62.38 485 TYR A C 1
ATOM 3873 O O . TYR A 1 485 ? 7.959 -7.693 -5.202 1.00 62.38 485 TYR A O 1
ATOM 3881 N N . PHE A 1 486 ? 7.510 -9.535 -6.408 1.00 61.88 486 PHE A N 1
ATOM 3882 C CA . PHE A 1 486 ? 6.054 -9.397 -6.473 1.00 61.88 486 PHE A CA 1
ATOM 3883 C C . PHE A 1 486 ? 5.368 -10.653 -5.912 1.00 61.88 486 PHE A C 1
ATOM 3885 O O . PHE A 1 486 ? 4.145 -10.702 -5.915 1.00 61.88 486 PHE A O 1
ATOM 3892 N N . SER A 1 487 ? 6.083 -11.666 -5.401 1.00 57.12 487 SER A N 1
ATOM 3893 C CA . SER A 1 487 ? 5.432 -12.851 -4.813 1.00 57.12 487 SER A CA 1
ATOM 3894 C C . SER A 1 487 ? 4.621 -12.534 -3.591 1.00 57.12 487 SER A C 1
ATOM 3896 O O . SER A 1 487 ? 3.583 -13.148 -3.410 1.00 57.12 487 SER A O 1
ATOM 3898 N N . ASP A 1 488 ? 5.084 -11.567 -2.799 1.00 53.62 488 ASP A N 1
ATOM 3899 C CA . ASP A 1 488 ? 4.343 -11.036 -1.657 1.00 53.62 488 ASP A CA 1
ATOM 3900 C C . ASP A 1 488 ? 2.967 -10.520 -2.071 1.00 53.62 488 ASP A C 1
ATOM 3902 O O . ASP A 1 488 ? 2.082 -10.408 -1.234 1.00 53.62 488 ASP A O 1
ATOM 3906 N N . LEU A 1 489 ? 2.811 -10.234 -3.363 1.00 50.78 489 LEU A N 1
ATOM 3907 C CA . LEU A 1 489 ? 1.550 -9.969 -4.009 1.00 50.78 489 LEU A CA 1
ATOM 3908 C C . LEU A 1 489 ? 0.896 -11.268 -4.531 1.00 50.78 489 LEU A C 1
ATOM 3910 O O . LEU A 1 489 ? -0.266 -11.574 -4.311 1.00 50.78 489 LEU A O 1
ATOM 3914 N N . LEU A 1 490 ? 1.643 -12.133 -5.214 1.00 47.88 490 LEU A N 1
ATOM 3915 C CA . LEU A 1 490 ? 1.098 -13.394 -5.741 1.00 47.88 490 LEU A CA 1
ATOM 3916 C C . LEU A 1 490 ? 0.552 -14.372 -4.676 1.00 47.88 490 LEU A C 1
ATOM 3918 O O . LEU A 1 490 ? -0.039 -15.386 -5.059 1.00 47.88 490 LEU A O 1
ATOM 3922 N N . THR A 1 491 ? 0.791 -14.133 -3.382 1.00 46.50 491 THR A N 1
ATOM 3923 C CA . THR A 1 491 ? 0.501 -15.086 -2.303 1.00 46.50 491 THR A CA 1
ATOM 3924 C C . THR A 1 491 ? -0.817 -14.915 -1.556 1.00 46.50 491 THR A C 1
ATOM 3926 O O . THR A 1 491 ? -1.090 -15.785 -0.727 1.00 46.50 491 THR A O 1
ATOM 3929 N N . ASP A 1 492 ? -1.670 -13.933 -1.864 1.00 48.53 492 ASP A N 1
ATOM 3930 C CA . ASP A 1 492 ? -3.026 -13.910 -1.298 1.00 48.53 492 ASP A CA 1
ATOM 3931 C C . ASP A 1 492 ? -4.149 -14.026 -2.346 1.00 48.53 492 ASP A C 1
ATOM 3933 O O . ASP A 1 492 ? -3.999 -13.790 -3.544 1.00 48.53 492 ASP A O 1
ATOM 3937 N N . THR A 1 493 ? -5.244 -14.591 -1.854 1.00 50.09 493 THR A N 1
ATOM 3938 C CA . THR A 1 493 ? -6.426 -15.119 -2.532 1.00 50.09 493 THR A CA 1
ATOM 3939 C C . THR A 1 493 ? -6.984 -14.246 -3.658 1.00 50.09 493 THR A C 1
ATOM 3941 O O . THR A 1 493 ? -7.001 -13.025 -3.591 1.00 50.09 493 THR A O 1
ATOM 3944 N N . ASP A 1 494 ? -7.488 -14.926 -4.698 1.00 48.84 494 ASP A N 1
ATOM 3945 C CA . ASP A 1 494 ? -8.304 -14.362 -5.781 1.00 48.84 494 ASP A CA 1
ATOM 3946 C C . ASP A 1 494 ? -9.178 -13.197 -5.266 1.00 48.84 494 ASP A C 1
ATOM 3948 O O . ASP A 1 494 ? -9.995 -13.426 -4.380 1.00 48.84 494 ASP A O 1
ATOM 3952 N N . PRO A 1 495 ? -9.071 -11.963 -5.781 1.00 43.66 495 PRO A N 1
ATOM 3953 C CA . PRO A 1 495 ? -9.896 -10.836 -5.320 1.00 43.66 495 PRO A CA 1
ATOM 3954 C C . PRO A 1 495 ? -11.400 -11.048 -5.568 1.00 43.66 495 PRO A C 1
ATOM 3956 O O . PRO A 1 495 ? -12.231 -10.332 -5.001 1.00 43.66 495 PRO A O 1
ATOM 3959 N N . ASP A 1 496 ? -11.776 -11.994 -6.444 1.00 45.28 496 ASP A N 1
ATOM 3960 C CA . ASP A 1 496 ? -13.162 -12.409 -6.629 1.00 45.28 496 ASP A CA 1
ATOM 3961 C C . ASP A 1 496 ? -13.623 -13.306 -5.473 1.00 45.28 496 ASP A C 1
ATOM 3963 O O . ASP A 1 496 ? -14.832 -13.411 -5.224 1.00 45.28 496 ASP A O 1
ATOM 3967 N N . ALA A 1 497 ? -12.693 -13.865 -4.688 1.00 52.34 497 ALA A N 1
ATOM 3968 C CA . ALA A 1 497 ? -12.947 -14.312 -3.328 1.00 52.34 497 ALA A CA 1
ATOM 3969 C C . ALA A 1 497 ? -13.175 -13.075 -2.451 1.00 52.34 497 ALA A C 1
ATOM 3971 O O . ALA A 1 497 ? -12.389 -12.691 -1.593 1.00 52.34 497 ALA A O 1
ATOM 3972 N N . ARG A 1 498 ? -14.353 -12.470 -2.625 1.00 58.50 498 ARG A N 1
ATOM 3973 C CA . ARG A 1 498 ? -14.896 -11.411 -1.764 1.00 58.50 498 ARG A CA 1
ATOM 3974 C C . ARG A 1 498 ? -15.037 -11.848 -0.306 1.00 58.50 498 ARG A C 1
ATOM 3976 O O . ARG A 1 498 ? -15.578 -11.081 0.476 1.00 58.50 498 ARG A O 1
ATOM 3983 N N . GLU A 1 499 ? -14.656 -13.073 0.037 1.00 68.00 499 GLU A N 1
ATOM 3984 C CA . GLU A 1 499 ? -14.789 -13.707 1.337 1.00 68.00 499 GLU A CA 1
ATOM 3985 C C . GLU A 1 499 ? -13.562 -14.601 1.569 1.00 68.00 499 GLU A C 1
ATOM 3987 O O . GLU A 1 499 ? -13.345 -15.570 0.841 1.00 68.00 499 GLU A O 1
ATOM 3992 N N . ILE A 1 500 ? -12.776 -14.270 2.591 1.00 73.81 500 ILE A N 1
ATOM 3993 C CA . ILE A 1 500 ? -11.640 -15.056 3.079 1.00 73.81 500 ILE A CA 1
ATOM 3994 C C . ILE A 1 500 ? -12.014 -15.580 4.461 1.00 73.81 500 ILE A C 1
ATOM 3996 O O . ILE A 1 500 ? -12.456 -14.811 5.313 1.00 73.81 500 ILE A O 1
ATOM 4000 N N . THR A 1 501 ? -11.826 -16.877 4.699 1.00 79.62 501 THR A N 1
ATOM 4001 C CA . THR A 1 501 ? -12.021 -17.479 6.022 1.00 79.62 501 THR A CA 1
ATOM 4002 C C . THR A 1 501 ? -10.667 -17.824 6.627 1.00 79.62 501 THR A C 1
ATOM 4004 O O . THR A 1 501 ? -9.940 -18.671 6.112 1.00 79.62 501 THR A O 1
ATOM 4007 N N . ILE A 1 502 ? -10.351 -17.186 7.749 1.00 79.12 502 ILE A N 1
ATOM 4008 C CA . ILE A 1 502 ? -9.181 -17.481 8.570 1.00 79.12 502 ILE A CA 1
ATOM 4009 C C . ILE A 1 502 ? -9.599 -18.471 9.652 1.00 79.12 502 ILE A C 1
ATOM 4011 O O . ILE A 1 502 ? -10.431 -18.140 10.493 1.00 79.12 502 ILE A O 1
ATOM 4015 N N . GLU A 1 503 ? -9.005 -19.660 9.663 1.00 80.19 503 GLU A N 1
ATOM 4016 C CA . GLU A 1 503 ? -9.187 -20.635 10.743 1.00 80.19 503 GLU A CA 1
ATOM 4017 C C . GLU A 1 503 ? -8.329 -20.244 11.958 1.00 80.19 503 GLU A C 1
ATOM 4019 O O . GLU A 1 503 ? -7.109 -20.077 11.855 1.00 80.19 503 GLU A O 1
ATOM 4024 N N . ILE A 1 504 ? -8.963 -20.128 13.121 1.00 74.56 504 ILE A N 1
ATOM 4025 C CA . ILE A 1 504 ? -8.327 -19.853 14.407 1.00 74.56 504 ILE A CA 1
ATOM 4026 C C . ILE A 1 504 ? -8.150 -21.174 15.144 1.00 74.56 504 ILE A C 1
ATOM 4028 O O . ILE A 1 504 ? -9.112 -21.871 15.467 1.00 74.56 504 ILE A O 1
ATOM 4032 N N . LYS A 1 505 ? -6.901 -21.501 15.471 1.00 66.56 505 LYS A N 1
ATOM 4033 C CA . LYS A 1 505 ? -6.591 -22.607 16.375 1.00 66.56 505 LYS A CA 1
ATOM 4034 C C . LYS A 1 505 ? -6.546 -22.075 17.801 1.00 66.56 505 LYS A C 1
ATOM 4036 O O . LYS A 1 505 ? -5.685 -21.264 18.124 1.00 66.56 505 LYS A O 1
ATOM 4041 N N . HIS A 1 506 ? -7.464 -22.543 18.637 1.00 62.88 506 HIS A N 1
ATOM 4042 C CA . HIS A 1 506 ? -7.387 -22.349 20.084 1.00 62.88 506 HIS A CA 1
ATOM 4043 C C . HIS A 1 506 ? -6.489 -23.443 20.666 1.00 62.88 506 HIS A C 1
ATOM 4045 O O . HIS A 1 506 ? -6.770 -24.624 20.449 1.00 62.88 506 HIS A O 1
ATOM 4051 N N . GLU A 1 507 ? -5.409 -23.060 21.349 1.00 54.91 507 GLU A N 1
ATOM 4052 C CA . GLU A 1 507 ? -4.570 -23.986 22.131 1.00 54.91 507 GLU A CA 1
ATOM 4053 C C . GLU A 1 507 ? -5.122 -24.234 23.539 1.00 54.91 507 GLU A C 1
ATOM 4055 O O . GLU A 1 507 ? -5.622 -23.272 24.171 1.00 54.91 507 GLU A O 1
#

Foldseek 3Di:
DPPAQEDEEAAPQDQAQFPVSLLVSLVVVVVVVVVNHAAAYDHDCRNAAVDLVSLVGHDALVVVCVSCVRRQVVQFPDDQPPARWTWDDSDLAEIETEAQQDWHARDSNRPDIDHSDDPSSLVVLLVRLLVCVVSVYAYEYGHADDLDDLAFLVRPLDVPVNDPRSVVSVVSSFVSHHAEYEYENVQAQDKDWDDDPPGIHIYGYHHDLQAQQNWDWDWDDDPQKIKIFIDGDFADDLVPDDPPDDPVLSVVRVVTVNVSRLVVLLVCVLVVVVVVVVVVLVVPDLVFPLLSCLLVPQQQVCLQAAFQDPVLDDPDDHLQNVQVVLPHGQDDDPDGGLSSLVSVQVVCRSLLQNQCLVPSSLSSVLSSVLSSVVSCLVCQVVLCVSLVHPQTQAWPSNCCSPVVKTQCQVSCNLLSSLSSSCVDPDDPLSVVLSVCCNVFVVSCVSVQVVVCVVSVNSRHPLCVQDDRGMGNRVCCSNCVVVNRRCVSSVPDDRSVCSIDMDGDDDD

pLDDT: mean 84.33, std 12.49, range [43.66, 98.81]